Protein AF-A0A2E8KR87-F1 (afdb_monomer_lite)

Structure (mmCIF, N/CA/C/O backbone):
data_AF-A0A2E8KR87-F1
#
_entry.id   AF-A0A2E8KR87-F1
#
loop_
_atom_site.group_PDB
_atom_site.id
_atom_site.type_symbol
_atom_site.label_atom_id
_atom_site.label_alt_id
_atom_site.label_comp_id
_atom_site.label_asym_id
_atom_site.label_entity_id
_atom_site.label_seq_id
_atom_site.pdbx_PDB_ins_code
_atom_site.Cartn_x
_atom_site.Cartn_y
_atom_site.Cartn_z
_atom_site.occupancy
_atom_site.B_iso_or_equiv
_atom_site.auth_seq_id
_atom_site.auth_comp_id
_atom_site.auth_asym_id
_atom_site.auth_atom_id
_atom_site.pdbx_PDB_model_num
ATOM 1 N N . MET A 1 1 ? -54.574 -2.967 48.637 1.00 93.94 1 MET A N 1
ATOM 2 C CA . MET A 1 1 ? -54.540 -2.311 49.962 1.00 93.94 1 MET A CA 1
ATOM 3 C C . MET A 1 1 ? -55.396 -1.056 49.907 1.00 93.94 1 MET A C 1
ATOM 5 O O . MET A 1 1 ? -55.444 -0.436 48.848 1.00 93.94 1 MET A O 1
ATOM 9 N N . TYR A 1 2 ? -56.122 -0.711 50.970 1.00 95.38 2 TYR A N 1
ATOM 10 C CA . TYR A 1 2 ? -56.967 0.492 50.991 1.00 95.38 2 TYR A CA 1
ATOM 11 C C . TYR A 1 2 ? -57.113 1.098 52.390 1.00 95.38 2 TYR A C 1
ATOM 13 O O . TYR A 1 2 ? -56.947 0.396 53.386 1.00 95.38 2 TYR A O 1
ATOM 21 N N . GLY A 1 3 ? -57.474 2.382 52.447 1.00 96.19 3 GLY A N 1
ATOM 22 C CA . GLY A 1 3 ? -57.801 3.117 53.669 1.00 96.19 3 GLY A CA 1
ATOM 23 C C . GLY A 1 3 ? -58.970 4.087 53.469 1.00 96.19 3 GLY A C 1
ATOM 24 O O . GLY A 1 3 ? -59.156 4.618 52.373 1.00 96.19 3 GLY A O 1
ATOM 25 N N . THR A 1 4 ? -59.765 4.292 54.519 1.00 94.62 4 THR A N 1
ATOM 26 C CA . THR A 1 4 ? -60.888 5.247 54.618 1.00 94.62 4 THR A CA 1
ATOM 27 C C . THR A 1 4 ? -61.019 5.751 56.059 1.00 94.62 4 THR A C 1
ATOM 29 O O . THR A 1 4 ? -60.421 5.179 56.966 1.00 94.62 4 THR A O 1
ATOM 32 N N . ASP A 1 5 ? -61.869 6.746 56.309 1.00 92.56 5 ASP A N 1
ATOM 33 C CA . ASP A 1 5 ? -62.190 7.238 57.661 1.00 92.56 5 ASP A CA 1
ATOM 34 C C . ASP A 1 5 ? -62.759 6.169 58.616 1.00 92.56 5 ASP A C 1
ATOM 36 O O . ASP A 1 5 ? -62.594 6.256 59.833 1.00 92.56 5 ASP A O 1
ATOM 40 N N . SER A 1 6 ? -63.424 5.144 58.078 1.00 94.00 6 SER A N 1
ATOM 41 C CA . SER A 1 6 ? -63.985 4.027 58.853 1.00 94.00 6 SER A CA 1
ATOM 42 C C . SER A 1 6 ? -63.055 2.814 58.986 1.00 94.00 6 SER A C 1
ATOM 44 O O . SER A 1 6 ? -63.260 1.984 59.873 1.00 94.00 6 SER A O 1
ATOM 46 N N . ALA A 1 7 ? -62.040 2.724 58.126 1.00 94.81 7 ALA A N 1
ATOM 47 C CA . ALA A 1 7 ? -61.047 1.656 58.083 1.00 94.81 7 ALA A CA 1
ATOM 48 C C . ALA A 1 7 ? -59.709 2.261 57.625 1.00 94.81 7 ALA A C 1
ATOM 50 O O . ALA A 1 7 ? -59.406 2.213 56.428 1.00 94.81 7 ALA A O 1
ATOM 51 N N . PRO A 1 8 ? -58.949 2.902 58.532 1.00 95.62 8 PRO A N 1
ATOM 52 C CA . PRO A 1 8 ? -57.737 3.621 58.162 1.00 95.62 8 PRO A CA 1
ATOM 53 C C . PRO A 1 8 ? -56.624 2.657 57.744 1.00 95.62 8 PRO A C 1
ATOM 55 O O . PRO A 1 8 ? -56.573 1.510 58.200 1.00 95.62 8 PRO A O 1
ATOM 58 N N . TRP A 1 9 ? -55.748 3.123 56.855 1.00 96.38 9 TRP A N 1
ATOM 59 C CA . TRP A 1 9 ? -54.498 2.448 56.502 1.00 96.38 9 TRP A CA 1
ATOM 60 C C . TRP A 1 9 ? -53.332 3.310 56.969 1.00 96.38 9 TRP A C 1
ATOM 62 O O . TRP A 1 9 ? -53.194 4.449 56.524 1.00 96.38 9 TRP A O 1
ATOM 72 N N . GLU A 1 10 ? -52.530 2.771 57.885 1.00 95.38 10 GLU A N 1
ATOM 73 C CA . GLU A 1 10 ? -51.477 3.503 58.586 1.00 95.38 10 GLU A CA 1
ATOM 74 C C . GLU A 1 10 ? -50.168 2.707 58.579 1.00 95.38 10 GLU A C 1
ATOM 76 O O . GLU A 1 10 ? -50.159 1.511 58.870 1.00 95.38 10 GLU A O 1
ATOM 81 N N . MET A 1 11 ? -49.058 3.374 58.279 1.00 94.94 11 MET A N 1
ATOM 82 C CA . MET A 1 11 ? -47.698 2.892 58.515 1.00 94.94 11 MET A CA 1
ATOM 83 C C . MET A 1 11 ? -46.987 3.977 59.316 1.00 94.94 11 MET A C 1
ATOM 85 O O . MET A 1 11 ? -46.684 5.040 58.776 1.00 94.94 11 MET A O 1
ATOM 89 N N . ILE A 1 12 ? -46.779 3.723 60.606 1.00 94.38 12 ILE A N 1
ATOM 90 C CA . ILE A 1 12 ? -46.231 4.708 61.543 1.00 94.38 12 ILE A CA 1
ATOM 91 C C . ILE A 1 12 ? -44.889 4.205 62.050 1.00 94.38 12 ILE A C 1
ATOM 93 O O . ILE A 1 12 ? -44.823 3.081 62.552 1.00 94.38 12 ILE A O 1
ATOM 97 N N . SER A 1 13 ? -43.843 5.023 61.962 1.00 93.06 13 SER A N 1
ATOM 98 C CA . SER A 1 13 ? -42.540 4.696 62.551 1.00 93.06 13 SER A CA 1
ATOM 99 C C . SER A 1 13 ? -42.324 5.422 63.878 1.00 93.06 13 SER A C 1
ATOM 101 O O . SER A 1 13 ? -42.723 6.568 64.058 1.00 93.06 13 SER A O 1
ATOM 103 N N . THR A 1 14 ? -41.655 4.771 64.833 1.00 90.75 14 THR A N 1
ATOM 104 C CA . THR A 1 14 ? -41.166 5.444 66.050 1.00 90.75 14 THR A CA 1
ATOM 105 C C . THR A 1 14 ? -39.853 6.203 65.838 1.00 90.75 14 THR A C 1
ATOM 107 O O . THR A 1 14 ? -39.319 6.750 66.801 1.00 90.75 14 THR A O 1
ATOM 110 N N . ALA A 1 15 ? -39.278 6.150 64.637 1.00 89.00 15 ALA A N 1
ATOM 111 C CA . ALA A 1 15 ? -38.017 6.795 64.300 1.00 89.00 15 ALA A CA 1
ATOM 112 C C . ALA A 1 15 ? -38.173 8.316 64.166 1.00 89.00 15 ALA A C 1
ATOM 114 O O . ALA A 1 15 ? -39.117 8.786 63.537 1.00 89.00 15 ALA A O 1
ATOM 115 N N . ASP A 1 16 ? -37.220 9.089 64.697 1.00 87.31 16 ASP A N 1
ATOM 116 C CA . ASP A 1 16 ? -37.221 10.556 64.556 1.00 87.31 16 ASP A CA 1
ATOM 117 C C . ASP A 1 16 ? -36.969 11.005 63.100 1.00 87.31 16 ASP A C 1
ATOM 119 O O . ASP A 1 16 ? -37.369 12.102 62.709 1.00 87.31 16 ASP A O 1
ATOM 123 N N . ASP A 1 17 ? -36.298 10.165 62.308 1.00 86.31 17 ASP A N 1
ATOM 124 C CA . ASP A 1 17 ? -36.037 10.324 60.873 1.00 86.31 17 ASP A CA 1
ATOM 125 C C . ASP A 1 17 ? -37.058 9.596 59.978 1.00 86.31 17 ASP A C 1
ATOM 127 O O . ASP A 1 17 ? -36.994 9.718 58.757 1.00 86.31 17 ASP A O 1
ATOM 131 N N . GLY A 1 18 ? -38.012 8.881 60.585 1.00 91.25 18 GLY A N 1
ATOM 132 C CA . GLY A 1 18 ? -39.114 8.194 59.915 1.00 91.25 18 GLY A CA 1
ATOM 133 C C . GLY A 1 18 ? -38.685 7.120 58.908 1.00 91.25 18 GLY A C 1
ATOM 134 O O . GLY A 1 18 ? -37.864 6.259 59.242 1.00 91.25 18 GLY A O 1
ATOM 135 N N . PHE A 1 19 ? -39.304 7.091 57.721 1.00 95.69 19 PHE A N 1
ATOM 136 C CA . PHE A 1 19 ? -38.998 6.101 56.676 1.00 95.69 19 PHE A CA 1
ATOM 137 C C . PHE A 1 19 ? -37.890 6.584 55.739 1.00 95.69 19 PHE A C 1
ATOM 139 O O . PHE A 1 19 ? -37.909 7.711 55.242 1.00 95.69 19 PHE A O 1
ATOM 146 N N . TYR A 1 20 ? -36.932 5.709 55.453 1.00 95.31 20 TYR A N 1
ATOM 147 C CA . TYR A 1 20 ? -35.871 6.007 54.502 1.00 95.31 20 TYR A CA 1
ATOM 148 C C . TYR A 1 20 ? -36.399 5.940 53.065 1.00 95.31 20 TYR A C 1
ATOM 150 O O . TYR A 1 20 ? -36.974 4.926 52.675 1.00 95.31 20 TYR A O 1
ATOM 158 N N . ASN A 1 21 ? -36.166 7.000 52.288 1.00 94.62 21 ASN A N 1
ATOM 159 C CA . ASN A 1 21 ? -36.485 7.070 50.862 1.00 94.62 21 ASN A CA 1
ATOM 160 C C . ASN A 1 21 ? -35.284 7.643 50.094 1.00 94.62 21 ASN A C 1
ATOM 162 O O . ASN A 1 21 ? -34.742 8.688 50.475 1.00 94.62 21 ASN A O 1
ATOM 166 N N . ASP A 1 22 ? -34.866 6.968 49.027 1.00 94.44 22 ASP A N 1
ATOM 167 C CA . ASP A 1 22 ? -33.759 7.390 48.168 1.00 94.44 22 ASP A CA 1
ATOM 168 C C . ASP A 1 22 ? -34.248 8.391 47.103 1.00 94.44 22 ASP A C 1
ATOM 170 O O . ASP A 1 22 ? -35.381 8.347 46.626 1.00 94.44 22 ASP A O 1
ATOM 174 N N . ALA A 1 23 ? -33.380 9.315 46.687 1.00 90.25 23 ALA A N 1
ATOM 175 C CA . ALA A 1 23 ? -33.716 10.314 45.671 1.00 90.25 23 ALA A CA 1
ATOM 176 C C . ALA A 1 23 ? -33.948 9.713 44.270 1.00 90.25 23 ALA A C 1
ATOM 178 O O . ALA A 1 23 ? -34.581 10.355 43.429 1.00 90.25 23 ALA A O 1
ATOM 179 N N . LEU A 1 24 ? -33.403 8.523 44.009 1.00 91.88 24 LEU A N 1
ATOM 180 C CA . LEU A 1 24 ? -33.632 7.729 42.798 1.00 91.88 24 LEU A CA 1
ATOM 181 C C . LEU A 1 24 ? -34.642 6.591 43.028 1.00 91.88 24 LEU A C 1
ATOM 183 O O . LEU A 1 24 ? -34.819 5.757 42.137 1.00 91.88 24 LEU A O 1
ATOM 187 N N . GLY A 1 25 ? -35.271 6.564 44.207 1.00 90.25 25 GLY A N 1
ATOM 188 C CA . GLY A 1 25 ? -36.304 5.618 44.605 1.00 90.25 25 GLY A CA 1
ATOM 189 C C . GLY A 1 25 ? -37.633 5.811 43.879 1.00 90.25 25 GLY A C 1
ATOM 190 O O . GLY A 1 25 ? -37.779 6.661 42.991 1.00 90.25 25 GLY A O 1
ATOM 191 N N . ALA A 1 26 ? -38.616 5.002 44.261 1.00 91.62 26 ALA A N 1
ATOM 192 C CA . ALA A 1 26 ? -39.958 5.059 43.694 1.00 91.62 26 ALA A CA 1
ATOM 193 C C . ALA A 1 26 ? -41.020 4.618 44.704 1.00 91.62 26 ALA A C 1
ATOM 195 O O . ALA A 1 26 ? -40.792 3.725 45.504 1.00 91.62 26 ALA A O 1
ATOM 196 N N . ASP A 1 27 ? -42.235 5.159 44.583 1.00 91.62 27 ASP A N 1
ATOM 197 C CA . ASP A 1 27 ? -43.380 4.811 45.442 1.00 91.62 27 ASP A CA 1
ATOM 198 C C . ASP A 1 27 ? -43.703 3.302 45.445 1.00 91.62 27 ASP A C 1
ATOM 200 O O . ASP A 1 27 ? -44.295 2.778 46.398 1.00 91.62 27 ASP A O 1
ATOM 204 N N . PHE A 1 28 ? -43.362 2.611 44.348 1.00 92.38 28 PHE A N 1
ATOM 205 C CA . PHE A 1 28 ? -43.702 1.216 44.106 1.00 92.38 28 PHE A CA 1
ATOM 206 C C . PHE A 1 28 ? -42.491 0.369 43.717 1.00 92.38 28 PHE A C 1
ATOM 208 O O . PHE A 1 28 ? -41.670 0.786 42.903 1.00 92.38 28 PHE A O 1
ATOM 215 N N . GLY A 1 29 ? -42.435 -0.856 44.251 1.00 88.50 29 GLY A N 1
ATOM 216 C CA . GLY A 1 29 ? -41.279 -1.749 44.125 1.00 88.50 29 GLY A CA 1
ATOM 217 C C . GLY A 1 29 ? -40.837 -2.022 42.692 1.00 88.50 29 GLY A C 1
ATOM 218 O O . GLY A 1 29 ? -39.666 -1.842 42.388 1.00 88.50 29 GLY A O 1
ATOM 219 N N . GLY A 1 30 ? -41.752 -2.363 41.780 1.00 88.25 30 GLY A N 1
ATOM 220 C CA . GLY A 1 30 ? -41.380 -2.647 40.385 1.00 88.25 30 GLY A CA 1
ATOM 221 C C . GLY A 1 30 ? -40.827 -1.439 39.623 1.00 88.25 30 GLY A C 1
ATOM 222 O O . GLY A 1 30 ? -40.114 -1.588 38.633 1.00 88.25 30 GLY A O 1
ATOM 223 N N . SER A 1 31 ? -41.085 -0.228 40.119 1.00 89.94 31 SER A N 1
ATOM 224 C CA . SER A 1 31 ? -40.528 1.008 39.567 1.00 89.94 31 SER A CA 1
ATOM 225 C C . SER A 1 31 ? -39.106 1.317 40.072 1.00 89.94 31 SER A C 1
ATOM 227 O O . SER A 1 31 ? -38.448 2.199 39.514 1.00 89.94 31 SER A O 1
ATOM 229 N N . VAL A 1 32 ? -38.602 0.593 41.078 1.00 92.06 32 VAL A N 1
ATOM 230 C CA . VAL A 1 32 ? -37.202 0.668 41.527 1.00 92.06 32 VAL A CA 1
ATOM 231 C C . VAL A 1 32 ? -36.327 -0.117 40.550 1.00 92.06 32 VAL A C 1
ATOM 233 O O . VAL A 1 32 ? -36.618 -1.270 40.246 1.00 92.06 32 VAL A O 1
ATOM 236 N N . ASN A 1 33 ? -35.247 0.493 40.049 1.00 90.50 33 ASN A N 1
ATOM 237 C CA . ASN A 1 33 ? -34.387 -0.111 39.026 1.00 90.50 33 ASN A CA 1
ATOM 238 C C . ASN A 1 33 ? -33.108 -0.733 39.631 1.00 90.50 33 ASN A C 1
ATOM 240 O O . ASN A 1 33 ? -32.186 0.015 39.977 1.00 90.50 33 ASN A O 1
ATOM 244 N N . PRO A 1 34 ? -32.980 -2.077 39.662 1.00 92.00 34 PRO A N 1
ATOM 245 C CA . PRO A 1 34 ? -31.828 -2.759 40.260 1.00 92.00 34 PRO A CA 1
ATOM 246 C C . PRO A 1 34 ? -30.497 -2.488 39.556 1.00 92.00 34 PRO A C 1
ATOM 248 O O . PRO A 1 34 ? -29.439 -2.631 40.162 1.00 92.00 34 PRO A O 1
ATOM 251 N N . MET A 1 35 ? -30.509 -2.056 38.286 1.00 91.56 35 MET A N 1
ATOM 252 C CA . MET A 1 35 ? -29.273 -1.730 37.559 1.00 91.56 35 MET A CA 1
ATOM 253 C C . MET A 1 35 ? -28.485 -0.585 38.210 1.00 91.56 35 MET A C 1
ATOM 255 O O . MET A 1 35 ? -27.306 -0.405 37.904 1.00 91.56 35 MET A O 1
ATOM 259 N N . PHE A 1 36 ? -29.120 0.206 39.081 1.00 89.62 36 PHE A N 1
ATOM 260 C CA . PHE A 1 36 ? -28.452 1.280 39.806 1.00 89.62 36 PHE A CA 1
ATOM 261 C C . PHE A 1 36 ? -27.802 0.840 41.118 1.00 89.62 36 PHE A C 1
ATOM 263 O O . PHE A 1 36 ? -26.952 1.585 41.596 1.00 89.62 36 PHE A O 1
ATOM 270 N N . PHE A 1 37 ? -28.098 -0.345 41.665 1.00 92.25 37 PHE A N 1
ATOM 271 C CA . PHE A 1 37 ? -27.546 -0.788 42.954 1.00 92.25 37 PHE A CA 1
ATOM 272 C C . PHE A 1 37 ? -26.007 -0.773 43.022 1.00 92.25 37 PHE A C 1
ATOM 274 O O . PHE A 1 37 ? -25.476 -0.223 43.985 1.00 92.25 37 PHE A O 1
ATOM 281 N N . PRO A 1 38 ? -25.252 -1.214 41.990 1.00 91.31 38 PRO A N 1
ATOM 282 C CA . PRO A 1 38 ? -23.787 -1.149 42.039 1.00 91.31 38 PRO A CA 1
ATOM 283 C C . PRO A 1 38 ? -23.229 0.284 42.068 1.00 91.31 38 PRO A C 1
ATOM 285 O O . PRO A 1 38 ? -22.130 0.518 42.563 1.00 91.31 38 PRO A O 1
ATOM 288 N N . MET A 1 39 ? -23.966 1.253 41.512 1.00 90.19 39 MET A N 1
ATOM 289 C CA . MET A 1 39 ? -23.555 2.664 41.452 1.00 90.19 39 MET A CA 1
ATOM 290 C C . MET A 1 39 ? -24.091 3.485 42.632 1.00 90.19 39 MET A C 1
ATOM 292 O O . MET A 1 39 ? -23.470 4.473 43.026 1.00 90.19 39 MET A O 1
ATOM 296 N N . VAL A 1 40 ? -25.248 3.099 43.173 1.00 91.00 40 VAL A N 1
ATOM 297 C CA . VAL A 1 40 ? -25.957 3.752 44.278 1.00 91.00 40 VAL A CA 1
ATOM 298 C C . VAL A 1 40 ? -26.468 2.667 45.237 1.00 91.00 40 VAL A C 1
ATOM 300 O O . VAL A 1 40 ? -27.654 2.337 45.217 1.00 91.00 40 VAL A O 1
ATOM 303 N N . PRO A 1 41 ? -25.596 2.110 46.100 1.00 92.00 41 PRO A N 1
ATOM 304 C CA . PRO A 1 41 ? -25.980 1.026 47.009 1.00 92.00 41 PRO A CA 1
ATOM 305 C C . PRO A 1 41 ? -27.081 1.419 48.001 1.00 92.00 41 PRO A C 1
ATOM 307 O O . PRO A 1 41 ? -27.809 0.572 48.501 1.00 92.00 41 PRO A O 1
ATOM 310 N N . SER A 1 42 ? -27.237 2.718 48.278 1.00 91.75 42 SER A N 1
ATOM 311 C CA . SER A 1 42 ? -28.285 3.217 49.171 1.00 91.75 42 SER A CA 1
ATOM 312 C C . SER A 1 42 ? -29.705 2.974 48.646 1.00 91.75 42 SER A C 1
ATOM 314 O O . SER A 1 42 ? -30.629 2.852 49.447 1.00 91.75 42 SER A O 1
ATOM 316 N N . LEU A 1 43 ? -29.868 2.824 47.326 1.00 93.38 43 LEU A N 1
ATOM 317 C CA . LEU A 1 43 ? -31.156 2.572 46.681 1.00 93.38 43 LEU A CA 1
ATOM 318 C C . LEU A 1 43 ? -31.760 1.217 47.080 1.00 93.38 43 LEU A C 1
ATOM 320 O O . LEU A 1 43 ? -32.980 1.074 47.080 1.00 93.38 43 LEU A O 1
ATOM 324 N N . GLU A 1 44 ? -30.937 0.236 47.467 1.00 92.94 44 GLU A N 1
ATOM 325 C CA . GLU A 1 44 ? -31.421 -1.065 47.956 1.00 92.94 44 GLU A CA 1
ATOM 326 C C . GLU A 1 44 ? -32.291 -0.929 49.213 1.00 92.94 44 GLU A C 1
ATOM 328 O O . GLU A 1 44 ? -33.147 -1.774 49.475 1.00 92.94 44 GLU A O 1
ATOM 333 N N . PHE A 1 45 ? -32.107 0.153 49.973 1.00 93.69 45 PHE A N 1
ATOM 334 C CA . PHE A 1 45 ? -32.817 0.405 51.220 1.00 93.69 45 PHE A CA 1
ATOM 335 C C . PHE A 1 45 ? -34.058 1.287 51.055 1.00 93.69 45 PHE A C 1
ATOM 337 O O . PHE A 1 45 ? -34.715 1.562 52.057 1.00 93.69 45 PHE A O 1
ATOM 344 N N . ASP A 1 46 ? -34.400 1.724 49.841 1.00 95.25 46 ASP A N 1
ATOM 345 C CA . ASP A 1 46 ? -35.576 2.562 49.579 1.00 95.25 46 ASP A CA 1
ATOM 346 C C . ASP A 1 46 ? -36.871 1.929 50.125 1.00 95.25 46 ASP A C 1
ATOM 348 O O . ASP A 1 46 ? -37.036 0.703 50.095 1.00 95.25 46 ASP A O 1
ATOM 352 N N . SER A 1 47 ? -37.782 2.752 50.655 1.00 95.56 47 SER A N 1
ATOM 353 C CA . SER A 1 47 ? -39.069 2.283 51.181 1.00 95.56 47 SER A CA 1
ATOM 354 C C . SER A 1 47 ? -40.162 2.446 50.133 1.00 95.56 47 SER A C 1
ATOM 356 O O . SER A 1 47 ? -40.352 3.525 49.591 1.00 95.56 47 SER A O 1
ATOM 358 N N . TRP A 1 48 ? -40.932 1.392 49.879 1.00 94.81 48 TRP A N 1
ATOM 359 C CA . TRP A 1 48 ? -41.914 1.373 48.795 1.00 94.81 48 TRP A CA 1
ATOM 360 C C . TRP A 1 48 ? -43.033 0.368 49.048 1.00 94.81 48 TRP A C 1
ATOM 362 O O . TRP A 1 48 ? -42.887 -0.607 49.791 1.00 94.81 48 TRP A O 1
ATOM 372 N N . PHE A 1 49 ? -44.169 0.580 48.386 1.00 93.94 49 PHE A N 1
ATOM 373 C CA . PHE A 1 49 ? -45.313 -0.330 48.430 1.00 93.94 49 PHE A CA 1
ATOM 374 C C . PHE A 1 49 ? -45.326 -1.278 47.231 1.00 93.94 49 PHE A C 1
ATOM 376 O O . PHE A 1 49 ? -44.819 -0.980 46.156 1.00 93.94 49 PHE A O 1
ATOM 383 N N . THR A 1 50 ? -45.952 -2.440 47.376 1.00 93.44 50 THR A N 1
ATOM 384 C CA . THR A 1 50 ? -46.171 -3.348 46.245 1.00 93.44 50 THR A CA 1
ATOM 385 C C . THR A 1 50 ? -47.367 -4.260 46.488 1.00 93.44 50 THR A C 1
ATOM 387 O O . THR A 1 50 ? -47.947 -4.294 47.573 1.00 93.44 50 THR A O 1
ATOM 390 N N . ILE A 1 51 ? -47.739 -5.028 45.469 1.00 92.19 51 ILE A N 1
ATOM 391 C CA . ILE A 1 51 ? -48.570 -6.220 45.616 1.00 92.19 51 ILE A CA 1
ATOM 392 C C . ILE A 1 51 ? -47.873 -7.339 44.832 1.00 92.19 51 ILE A C 1
ATOM 394 O O . ILE A 1 51 ? -48.246 -7.651 43.708 1.00 92.19 51 ILE A O 1
ATOM 398 N N . GLY A 1 52 ? -46.835 -7.912 45.444 1.00 89.38 52 GLY A N 1
ATOM 399 C CA . GLY A 1 52 ? -46.084 -9.057 44.924 1.00 89.38 52 GLY A CA 1
ATOM 400 C C . GLY A 1 52 ? -45.005 -8.771 43.873 1.00 89.38 52 GLY A C 1
ATOM 401 O O . GLY A 1 52 ? -44.448 -9.735 43.364 1.00 89.38 52 GLY A O 1
ATOM 402 N N . ALA A 1 53 ? -44.699 -7.505 43.571 1.00 89.06 53 ALA A N 1
ATOM 403 C CA . ALA A 1 53 ? -43.575 -7.109 42.710 1.00 89.06 53 ALA A CA 1
ATOM 404 C C . ALA A 1 53 ? -42.306 -6.826 43.526 1.00 89.06 53 ALA A C 1
ATOM 406 O O . ALA A 1 53 ? -42.396 -6.128 44.543 1.00 89.06 53 ALA A O 1
ATOM 407 N N . GLU A 1 54 ? -41.154 -7.293 43.050 1.00 89.75 54 GLU A N 1
ATOM 408 C CA . GLU A 1 54 ? -39.818 -6.918 43.532 1.00 89.75 54 GLU A CA 1
ATOM 409 C C . GLU A 1 54 ? -39.192 -5.828 42.630 1.00 89.75 54 GLU A C 1
ATOM 411 O O . GLU A 1 54 ? -39.703 -5.567 41.534 1.00 89.75 54 GLU A O 1
ATOM 416 N N . PRO A 1 55 ? -38.105 -5.158 43.064 1.00 91.06 55 PRO A N 1
ATOM 417 C CA . PRO A 1 55 ? -37.369 -4.218 42.222 1.00 91.06 55 PRO A CA 1
ATOM 418 C C . PRO A 1 55 ? -37.020 -4.787 40.843 1.00 91.06 55 PRO A C 1
ATOM 420 O O . PRO A 1 55 ? -36.387 -5.834 40.729 1.00 91.06 55 PRO A O 1
ATOM 423 N N . GLY A 1 56 ? -37.411 -4.067 39.790 1.00 84.69 56 GLY A N 1
ATOM 424 C CA . GLY A 1 56 ? -37.196 -4.446 38.391 1.00 84.69 56 GLY A CA 1
ATOM 425 C C . GLY A 1 56 ? -38.313 -5.277 37.752 1.00 84.69 56 GLY A C 1
ATOM 426 O O . GLY A 1 56 ? -38.278 -5.476 36.534 1.00 84.69 56 GLY A O 1
ATOM 427 N N . ASP A 1 57 ? -39.307 -5.726 38.521 1.00 87.75 57 ASP A N 1
ATOM 428 C CA . ASP A 1 57 ? -40.483 -6.386 37.960 1.00 87.75 57 ASP A CA 1
ATOM 429 C C . ASP A 1 57 ? -41.480 -5.382 37.345 1.00 87.75 57 ASP A C 1
ATOM 431 O O . ASP A 1 57 ? -41.602 -4.241 37.781 1.00 87.75 57 ASP A O 1
ATOM 435 N N . ASP A 1 58 ? -42.287 -5.824 36.377 1.00 77.50 58 ASP A N 1
ATOM 436 C CA . ASP A 1 58 ? -43.424 -5.040 35.869 1.00 77.50 58 ASP A CA 1
ATOM 437 C C . ASP A 1 58 ? -44.581 -5.055 36.885 1.00 77.50 58 ASP A C 1
ATOM 439 O O . ASP A 1 58 ? -45.331 -6.031 36.957 1.00 77.50 58 ASP A O 1
ATOM 443 N N . ASP A 1 59 ? -44.706 -4.002 37.702 1.00 72.44 59 ASP A N 1
ATOM 444 C CA . ASP A 1 59 ? -45.606 -3.992 38.867 1.00 72.44 59 ASP A CA 1
ATOM 445 C C . ASP A 1 59 ? -47.114 -4.004 38.523 1.00 72.44 59 ASP A C 1
ATOM 447 O O . ASP A 1 59 ? -47.951 -4.433 39.328 1.00 72.44 59 ASP A O 1
ATOM 451 N N . GLY A 1 60 ? -47.501 -3.531 37.329 1.00 78.31 60 GLY A N 1
ATOM 452 C CA . GLY A 1 60 ? -48.900 -3.366 36.899 1.00 78.31 60 GLY A CA 1
ATOM 453 C C . GLY A 1 60 ? -49.811 -2.696 37.942 1.00 78.31 60 GLY A C 1
ATOM 454 O O . GLY A 1 60 ? -51.040 -2.883 37.924 1.00 78.31 60 GLY A O 1
ATOM 455 N N . ILE A 1 61 ? -49.217 -1.958 38.881 1.00 88.75 61 ILE A N 1
ATOM 456 C CA . ILE A 1 61 ? -49.871 -1.503 40.097 1.00 88.75 61 ILE A CA 1
ATOM 457 C C . ILE A 1 61 ? -50.607 -0.203 39.805 1.00 88.75 61 ILE A C 1
ATOM 459 O O . ILE A 1 61 ? -50.149 0.666 39.068 1.00 88.75 61 ILE A O 1
ATOM 463 N N . ASN A 1 62 ? -51.812 -0.077 40.344 1.00 89.62 62 ASN A N 1
ATOM 464 C CA . ASN A 1 62 ? -52.636 1.107 40.165 1.00 89.62 62 ASN A CA 1
ATOM 465 C C . ASN A 1 62 ? -52.887 1.744 41.520 1.00 89.62 62 ASN A C 1
ATOM 467 O O . ASN A 1 62 ? -53.107 1.052 42.515 1.00 89.62 62 ASN A O 1
ATOM 471 N N . SER A 1 63 ? -52.912 3.069 41.549 1.00 91.56 63 SER A N 1
ATOM 472 C CA . SER A 1 63 ? -53.228 3.830 42.746 1.00 91.56 63 SER A CA 1
ATOM 473 C C . SER A 1 63 ? -54.362 4.814 42.488 1.00 91.56 63 SER A C 1
ATOM 475 O O . SER A 1 63 ? -54.532 5.353 41.393 1.00 91.56 63 SER A O 1
ATOM 477 N N . ALA A 1 64 ? -55.190 5.014 43.506 1.00 92.62 64 ALA A N 1
ATOM 478 C CA . ALA A 1 64 ? -56.277 5.977 43.492 1.00 92.62 64 ALA A CA 1
ATOM 479 C C . ALA A 1 64 ? -56.421 6.564 44.893 1.00 92.62 64 ALA A C 1
ATOM 481 O O . ALA A 1 64 ? -56.790 5.848 45.823 1.00 92.62 64 ALA A O 1
ATOM 482 N N . PHE A 1 65 ? -56.138 7.856 45.028 1.00 91.94 65 PHE A N 1
ATOM 483 C CA . PHE A 1 65 ? -56.184 8.588 46.291 1.00 91.94 65 PHE A CA 1
ATOM 484 C C . PHE A 1 65 ? -57.102 9.806 46.175 1.00 91.94 65 PHE A C 1
ATOM 486 O O . PHE A 1 65 ? -57.213 10.416 45.107 1.00 91.94 65 PHE A O 1
ATOM 493 N N . ASP A 1 66 ? -57.760 10.162 47.277 1.00 90.06 66 ASP A N 1
ATOM 494 C CA . ASP A 1 66 ? -58.411 11.460 47.440 1.00 90.06 66 ASP A CA 1
ATOM 495 C C . ASP A 1 66 ? -57.416 12.592 47.138 1.00 90.06 66 ASP A C 1
ATOM 497 O O . ASP A 1 66 ? -56.288 12.589 47.622 1.00 90.06 66 ASP A O 1
ATOM 501 N N . ALA A 1 67 ? -57.840 13.593 46.368 1.00 83.38 67 ALA A N 1
ATOM 502 C CA . ALA A 1 67 ? -57.000 14.736 46.015 1.00 83.38 67 ALA A CA 1
ATOM 503 C C . ALA A 1 67 ? -56.596 15.587 47.234 1.00 83.38 67 ALA A C 1
ATOM 505 O O . ALA A 1 67 ? -55.690 16.413 47.131 1.00 83.38 67 ALA A O 1
ATOM 506 N N . ALA A 1 68 ? -57.291 15.426 48.362 1.00 82.06 68 ALA A N 1
ATOM 507 C CA . ALA A 1 68 ? -56.946 16.064 49.626 1.00 82.06 68 ALA A CA 1
ATOM 508 C C . ALA A 1 68 ? -55.897 15.293 50.455 1.00 82.06 68 ALA A C 1
ATOM 510 O O . ALA A 1 68 ? -55.433 15.839 51.454 1.00 82.06 68 ALA A O 1
ATOM 511 N N . LEU A 1 69 ? -55.533 14.060 50.076 1.00 88.25 69 LEU A N 1
ATOM 512 C CA . LEU A 1 69 ? -54.526 13.258 50.777 1.00 88.25 69 LEU A CA 1
ATOM 513 C C . LEU A 1 69 ? -53.108 13.589 50.300 1.00 88.25 69 LEU A C 1
ATOM 515 O O . LEU A 1 69 ? -52.849 13.696 49.102 1.00 88.25 69 LEU A O 1
ATOM 519 N N . THR A 1 70 ? -52.179 13.676 51.250 1.00 89.12 70 THR A N 1
ATOM 520 C CA . THR A 1 70 ? -50.736 13.840 51.009 1.00 89.12 70 THR A CA 1
ATOM 521 C C . THR A 1 70 ? -49.925 12.598 51.375 1.00 89.12 70 THR A C 1
ATOM 523 O O . THR A 1 70 ? -48.711 12.627 51.253 1.00 89.12 70 THR A O 1
ATOM 526 N N . SER A 1 71 ? -50.575 11.484 51.729 1.00 90.88 71 SER A N 1
ATOM 527 C CA . SER A 1 71 ? -49.969 10.284 52.330 1.00 90.88 71 SER A CA 1
ATOM 528 C C . SER A 1 71 ? -48.704 9.782 51.632 1.00 90.88 71 SER A C 1
ATOM 530 O O . SER A 1 71 ? -47.728 9.472 52.302 1.00 90.88 71 SER A O 1
ATOM 532 N N . MET A 1 72 ? -48.701 9.713 50.296 1.00 91.12 72 MET A N 1
ATOM 533 C CA . MET A 1 72 ? -47.529 9.253 49.542 1.00 91.12 72 MET A CA 1
ATOM 534 C C . MET A 1 72 ? -46.407 10.298 49.520 1.00 91.12 72 MET A C 1
ATOM 536 O O . MET A 1 72 ? -45.240 9.963 49.658 1.00 91.12 72 MET A O 1
ATOM 540 N N . ALA A 1 73 ? -46.756 11.582 49.404 1.00 91.31 73 ALA A N 1
ATOM 541 C CA . ALA A 1 73 ? -45.774 12.661 49.457 1.00 91.31 73 ALA A CA 1
ATOM 542 C C . ALA A 1 73 ? -45.146 12.783 50.854 1.00 91.31 73 ALA A C 1
ATOM 544 O O . ALA A 1 73 ? -43.940 12.993 50.963 1.00 91.31 73 ALA A O 1
ATOM 545 N N . ASP A 1 74 ? -45.956 12.622 51.903 1.00 93.19 74 ASP A N 1
ATOM 546 C CA . ASP A 1 74 ? -45.493 12.607 53.287 1.00 93.19 74 ASP A CA 1
ATOM 547 C C . ASP A 1 74 ? -44.554 11.412 53.502 1.00 93.19 74 ASP A C 1
ATOM 549 O O . ASP A 1 74 ? -43.418 11.621 53.926 1.00 93.19 74 ASP A O 1
ATOM 553 N N . PHE A 1 75 ? -44.958 10.204 53.089 1.00 94.38 75 PHE A N 1
ATOM 554 C CA . PHE A 1 75 ? -44.138 8.989 53.153 1.00 94.38 75 PHE A CA 1
ATOM 555 C C . PHE A 1 75 ? -42.795 9.126 52.429 1.00 94.38 75 PHE A C 1
ATOM 557 O O . PHE A 1 75 ? -41.757 8.901 53.045 1.00 94.38 75 PHE A O 1
ATOM 564 N N . ASN A 1 76 ? -42.792 9.606 51.182 1.00 92.25 76 ASN A N 1
ATOM 565 C CA . ASN A 1 76 ? -41.571 9.811 50.393 1.00 92.25 76 ASN A CA 1
ATOM 566 C C . ASN A 1 76 ? -40.659 10.917 50.947 1.00 92.25 76 ASN A C 1
ATOM 568 O O . ASN A 1 76 ? -39.494 11.022 50.571 1.00 92.25 76 ASN A O 1
ATOM 572 N N . SER A 1 77 ? -41.183 11.775 51.828 1.00 92.44 77 SER A N 1
ATOM 573 C CA . SER A 1 77 ? -40.399 12.772 52.565 1.00 92.44 77 SER A CA 1
ATOM 574 C C . SER A 1 77 ? -39.908 12.273 53.930 1.00 92.44 77 SER A C 1
ATOM 576 O O . SER A 1 77 ? -39.336 13.050 54.696 1.00 92.44 77 SER A O 1
ATOM 578 N N . GLY A 1 78 ? -40.128 10.987 54.222 1.00 91.00 78 GLY A N 1
ATOM 579 C CA . GLY A 1 78 ? -39.785 10.317 55.473 1.00 91.00 78 GLY A CA 1
ATOM 580 C C . GLY A 1 78 ? -40.850 10.415 56.563 1.00 91.00 78 GLY A C 1
ATOM 581 O O . GLY A 1 78 ? -40.588 10.041 57.696 1.00 91.00 78 GLY A O 1
ATOM 582 N N . GLY A 1 79 ? -42.049 10.911 56.263 1.00 93.81 79 GLY A N 1
ATOM 583 C CA . GLY A 1 79 ? -43.174 10.953 57.198 1.00 93.81 79 GLY A CA 1
ATOM 584 C C . GLY A 1 79 ? -43.947 9.635 57.294 1.00 93.81 79 GLY A C 1
ATOM 585 O O . GLY A 1 79 ? -43.693 8.680 56.564 1.00 93.81 79 GLY A O 1
ATOM 586 N N . ASP A 1 80 ? -44.937 9.593 58.185 1.00 94.81 80 ASP A N 1
ATOM 587 C CA . ASP A 1 80 ? -45.853 8.455 58.295 1.00 94.81 80 ASP A CA 1
ATOM 588 C C . ASP A 1 80 ? -46.786 8.368 57.076 1.00 94.81 80 ASP A C 1
ATOM 590 O O . ASP A 1 80 ? -47.244 9.381 56.540 1.00 94.81 80 ASP A O 1
ATOM 594 N N . PHE A 1 81 ? -47.143 7.148 56.675 1.00 95.50 81 PHE A N 1
ATOM 595 C CA . PHE A 1 81 ? -48.151 6.929 55.641 1.00 95.50 81 PHE A CA 1
ATOM 596 C C . PHE A 1 81 ? -49.525 6.754 56.295 1.00 95.50 81 PHE A C 1
ATOM 598 O O . PHE A 1 81 ? -49.753 5.755 56.974 1.00 95.50 81 PHE A O 1
ATOM 605 N N . ILE A 1 82 ? -50.449 7.699 56.096 1.00 95.12 82 ILE A N 1
ATOM 606 C CA . ILE A 1 82 ? -51.780 7.682 56.732 1.00 95.12 82 ILE A CA 1
ATOM 607 C C . ILE A 1 82 ? -52.875 7.952 55.701 1.00 95.12 82 ILE A C 1
ATOM 609 O O . ILE A 1 82 ? -52.855 8.976 55.020 1.00 95.12 82 ILE A O 1
ATOM 613 N N . VAL A 1 83 ? -53.859 7.058 55.607 1.00 96.19 83 VAL A N 1
ATOM 614 C CA . VAL A 1 83 ? -55.046 7.192 54.749 1.00 96.19 83 VAL A CA 1
ATOM 615 C C . VAL A 1 83 ? -56.307 7.006 55.596 1.00 96.19 83 VAL A C 1
ATOM 617 O O . VAL A 1 83 ? -56.717 5.875 55.865 1.00 96.19 83 VAL A O 1
ATOM 620 N N . ASP A 1 84 ? -56.938 8.117 55.980 1.00 93.56 84 ASP A N 1
ATOM 621 C CA . ASP A 1 84 ? -58.063 8.166 56.930 1.00 93.56 84 ASP A CA 1
ATOM 622 C C . ASP A 1 84 ? -59.203 9.119 56.499 1.00 93.56 84 ASP A C 1
ATOM 624 O O . ASP A 1 84 ? -60.036 9.524 57.311 1.00 93.56 84 ASP A O 1
ATOM 628 N N . THR A 1 85 ? -59.275 9.496 55.216 1.00 93.38 85 THR A N 1
ATOM 629 C CA . THR A 1 85 ? -60.331 10.396 54.721 1.00 93.38 85 THR A CA 1
ATOM 630 C C . THR A 1 85 ? -61.588 9.648 54.281 1.00 93.38 85 THR A C 1
ATOM 632 O O . THR A 1 85 ? -61.570 8.454 53.983 1.00 93.38 85 THR A O 1
ATOM 635 N N . PHE A 1 86 ? -62.707 10.375 54.186 1.00 90.44 86 PHE A N 1
ATOM 636 C CA . PHE A 1 86 ? -63.990 9.827 53.729 1.00 90.44 86 PHE A CA 1
ATOM 637 C C . PHE A 1 86 ? -63.933 9.243 52.305 1.00 90.44 86 PHE A C 1
ATOM 639 O O . PHE A 1 86 ? -64.571 8.231 52.028 1.00 90.44 86 PHE A O 1
ATOM 646 N N . VAL A 1 87 ? -63.196 9.885 51.386 1.00 91.56 87 VAL A N 1
ATOM 647 C CA . VAL A 1 87 ? -62.976 9.349 50.028 1.00 91.56 87 VAL A CA 1
ATOM 648 C C . VAL A 1 87 ? -61.916 8.247 50.057 1.00 91.56 87 VAL A C 1
ATOM 650 O O . VAL A 1 87 ? -62.057 7.252 49.347 1.00 91.56 87 VAL A O 1
ATOM 653 N N . GLY A 1 88 ? -60.902 8.400 50.911 1.00 94.00 88 GLY A N 1
ATOM 654 C CA . GLY A 1 88 ? -59.886 7.394 51.161 1.00 94.00 88 GLY A CA 1
ATOM 655 C C . GLY A 1 88 ? -58.859 7.264 50.040 1.00 94.00 88 GLY A C 1
ATOM 656 O O . GLY A 1 88 ? -58.671 8.150 49.204 1.00 94.00 88 GLY A O 1
ATOM 657 N N . GLY A 1 89 ? -58.176 6.127 50.039 1.00 94.75 89 GLY A N 1
ATOM 658 C CA . GLY A 1 89 ? -57.124 5.818 49.085 1.00 94.75 89 GLY A CA 1
ATOM 659 C C . GLY A 1 89 ? -56.896 4.323 48.953 1.00 94.75 89 GLY A C 1
ATOM 660 O O . GLY A 1 89 ? -57.173 3.553 49.873 1.00 94.75 89 GLY A O 1
ATOM 661 N N . SER A 1 90 ? -56.412 3.891 47.795 1.00 94.69 90 SER A N 1
ATOM 662 C CA . SER A 1 90 ? -56.127 2.486 47.535 1.00 94.69 90 SER A CA 1
ATOM 663 C C . SER A 1 90 ? -54.992 2.301 46.545 1.00 94.69 90 SER A C 1
ATOM 665 O O . SER A 1 90 ? -54.807 3.097 45.625 1.00 94.69 90 SER A O 1
ATOM 667 N N . VAL A 1 91 ? -54.284 1.194 46.731 1.00 93.94 91 VAL A N 1
ATOM 668 C CA . VAL A 1 91 ? -53.331 0.634 45.780 1.00 93.94 91 VAL A CA 1
ATOM 669 C C . VAL A 1 91 ? -53.820 -0.767 45.429 1.00 93.94 91 VAL A C 1
ATOM 671 O O . VAL A 1 91 ? -54.145 -1.558 46.323 1.00 93.94 91 VAL A O 1
ATOM 674 N N . PHE A 1 92 ? -53.940 -1.076 44.143 1.00 92.44 92 PHE A N 1
ATOM 675 C CA . PHE A 1 92 ? -54.550 -2.312 43.671 1.00 92.44 92 PHE A CA 1
ATOM 676 C C . PHE A 1 92 ? -53.935 -2.804 42.363 1.00 92.44 92 PHE A C 1
ATOM 678 O O . PHE A 1 92 ? -53.513 -2.030 41.511 1.00 92.44 92 PHE A O 1
ATOM 685 N N . ILE A 1 93 ? -53.970 -4.120 42.187 1.00 90.75 93 ILE A N 1
ATOM 686 C CA . ILE A 1 93 ? -53.760 -4.781 40.902 1.00 90.75 93 ILE A CA 1
ATOM 687 C C . ILE A 1 93 ? -55.125 -5.265 40.416 1.00 90.75 93 ILE A C 1
ATOM 689 O O . ILE A 1 93 ? -55.950 -5.732 41.208 1.00 90.75 93 ILE A O 1
ATOM 693 N N . VAL A 1 94 ? -55.387 -5.138 39.115 1.00 86.12 94 VAL A N 1
ATOM 694 C CA . VAL A 1 94 ? -56.612 -5.670 38.509 1.00 86.12 94 VAL A CA 1
ATOM 695 C C . VAL A 1 94 ? -56.498 -7.200 38.443 1.00 86.12 94 VAL A C 1
ATOM 697 O O . VAL A 1 94 ? -55.600 -7.700 37.766 1.00 86.12 94 VAL A O 1
ATOM 700 N N . PRO A 1 95 ? -57.387 -7.973 39.100 1.00 81.31 95 PRO A N 1
ATOM 701 C CA . PRO A 1 95 ? -57.295 -9.431 39.084 1.00 81.31 95 PRO A CA 1
ATOM 702 C C . PRO A 1 95 ? -57.317 -9.988 37.655 1.00 81.31 95 PRO A C 1
ATOM 704 O O . PRO A 1 95 ? -58.253 -9.718 36.899 1.00 81.31 95 PRO A O 1
ATOM 707 N N . GLY A 1 96 ? -56.291 -10.765 37.299 1.00 76.06 96 GLY A N 1
ATOM 708 C CA . GLY A 1 96 ? -56.111 -11.334 35.959 1.00 76.06 96 GLY A CA 1
ATOM 709 C C . GLY A 1 96 ? -55.438 -10.409 34.938 1.00 76.06 96 GLY A C 1
ATOM 710 O O . GLY A 1 96 ? -55.330 -10.800 33.779 1.00 76.06 96 GLY A O 1
ATOM 711 N N . ALA A 1 97 ? -55.002 -9.205 35.332 1.00 78.44 97 ALA A N 1
ATOM 712 C CA . ALA A 1 97 ? -54.170 -8.346 34.485 1.00 78.44 97 ALA A CA 1
ATOM 713 C C . ALA A 1 97 ? -52.687 -8.758 34.505 1.00 78.44 97 ALA A C 1
ATOM 715 O O . ALA A 1 97 ? -52.038 -8.681 33.467 1.00 78.44 97 ALA A O 1
ATOM 716 N N . ASN A 1 98 ? -52.181 -9.231 35.650 1.00 78.81 98 ASN A N 1
ATOM 717 C CA . ASN A 1 98 ? -50.872 -9.872 35.802 1.00 78.81 98 ASN A CA 1
ATOM 718 C C . ASN A 1 98 ? -50.908 -10.911 36.946 1.00 78.81 98 ASN A C 1
ATOM 720 O O . ASN A 1 98 ? -51.917 -11.031 37.652 1.00 78.81 98 ASN A O 1
ATOM 724 N N . ASP A 1 99 ? -49.814 -11.661 37.106 1.00 82.62 99 ASP A N 1
ATOM 725 C CA . ASP A 1 99 ? -49.695 -12.746 38.092 1.00 82.62 99 ASP A CA 1
ATOM 726 C C . ASP A 1 99 ? -49.089 -12.301 39.440 1.00 82.62 99 ASP A C 1
ATOM 728 O O . ASP A 1 99 ? -49.016 -13.102 40.367 1.00 82.62 99 ASP A O 1
ATOM 732 N N . GLN A 1 100 ? -48.686 -11.037 39.607 1.00 82.31 100 GLN A N 1
ATOM 733 C CA . GLN A 1 100 ? -47.949 -10.595 40.802 1.00 82.31 100 GLN A CA 1
ATOM 734 C C . GLN A 1 100 ? -48.778 -10.601 42.087 1.00 82.31 100 GLN A C 1
ATOM 736 O O . GLN A 1 100 ? -48.286 -10.931 43.161 1.00 82.31 100 GLN A O 1
ATOM 741 N N . GLY A 1 101 ? -50.080 -10.331 41.986 1.00 80.56 101 GLY A N 1
ATOM 742 C CA . GLY A 1 101 ? -50.989 -10.441 43.129 1.00 80.56 101 GLY A CA 1
ATOM 743 C C . GLY A 1 101 ? -51.293 -11.881 43.567 1.00 80.56 101 GLY A C 1
ATOM 744 O O . GLY A 1 101 ? -52.081 -12.069 44.499 1.00 80.56 101 GLY A O 1
ATOM 745 N N . VAL A 1 102 ? -50.729 -12.897 42.898 1.00 86.62 102 VAL A N 1
ATOM 746 C CA . VAL A 1 102 ? -50.928 -14.311 43.236 1.00 86.62 102 VAL A CA 1
ATOM 747 C C . VAL A 1 102 ? -49.974 -14.709 44.370 1.00 86.62 102 VAL A C 1
ATOM 749 O O . VAL A 1 102 ? -48.762 -14.559 44.244 1.00 86.62 102 VAL A O 1
ATOM 752 N N . PRO A 1 103 ? -50.482 -15.261 45.486 1.00 84.88 103 PRO A N 1
ATOM 753 C CA . PRO A 1 103 ? -49.644 -15.589 46.631 1.00 84.88 103 PRO A CA 1
ATOM 754 C C . PRO A 1 103 ? -48.654 -16.722 46.338 1.00 84.88 103 PRO A C 1
ATOM 756 O O . PRO A 1 103 ? -49.051 -17.832 45.974 1.00 84.88 103 PRO A O 1
ATOM 759 N N . VAL A 1 104 ? -47.376 -16.490 46.640 1.00 83.38 104 VAL A N 1
ATOM 760 C CA . VAL A 1 104 ? -46.328 -17.518 46.666 1.00 83.38 104 VAL A CA 1
ATOM 761 C C . VAL A 1 104 ? -46.268 -18.093 48.080 1.00 83.38 104 VAL A C 1
ATOM 763 O O . VAL A 1 104 ? -46.080 -17.373 49.058 1.00 83.38 104 VAL 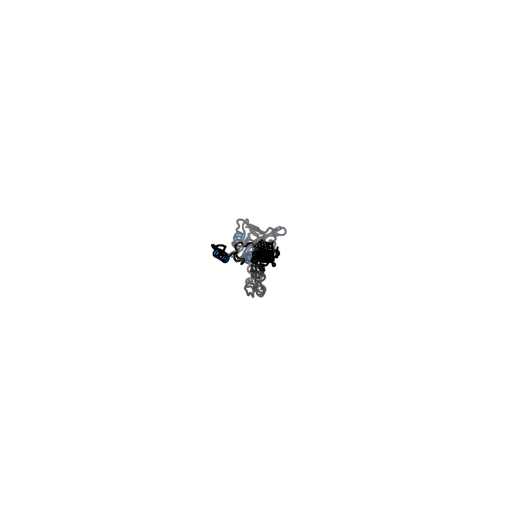A O 1
ATOM 766 N N . ASN A 1 105 ? -46.491 -19.403 48.222 1.00 85.44 105 ASN A N 1
ATOM 767 C CA . ASN A 1 105 ? -46.566 -20.081 49.528 1.00 85.44 105 ASN A CA 1
ATOM 768 C C . ASN A 1 105 ? -47.582 -19.452 50.506 1.00 85.44 105 ASN A C 1
ATOM 770 O O . ASN A 1 105 ? -47.372 -19.434 51.719 1.00 85.44 105 ASN A O 1
ATOM 774 N N . GLY A 1 106 ? -48.695 -18.930 49.978 1.00 83.38 106 GLY A N 1
ATOM 775 C CA . GLY A 1 106 ? -49.740 -18.289 50.783 1.00 83.38 106 GLY A CA 1
ATOM 776 C C . GLY A 1 106 ? -49.384 -16.887 51.287 1.00 83.38 106 GLY A C 1
ATOM 777 O O . GLY A 1 106 ? -50.087 -16.373 52.154 1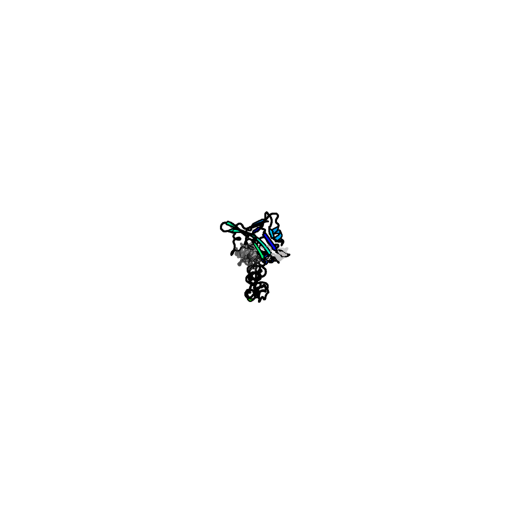.00 83.38 106 GLY A O 1
ATOM 778 N N . LYS A 1 107 ? -48.314 -16.271 50.768 1.00 86.88 107 LYS A N 1
ATOM 779 C CA . LYS A 1 107 ? -47.864 -14.922 51.125 1.00 86.88 107 LYS A CA 1
ATOM 780 C C . LYS A 1 107 ? -47.797 -14.032 49.884 1.00 86.88 107 LYS A C 1
ATOM 782 O O . LYS A 1 107 ? -47.534 -14.518 48.790 1.00 86.88 107 LYS A O 1
ATOM 787 N N . VAL A 1 108 ? -48.027 -12.737 50.074 1.00 89.12 108 VAL A N 1
ATOM 788 C CA . VAL A 1 108 ? -47.862 -11.692 49.053 1.00 89.12 108 VAL A CA 1
ATOM 789 C C . VAL A 1 108 ? -46.993 -10.605 49.669 1.00 89.12 108 VAL A C 1
ATOM 791 O O . VAL A 1 108 ? -47.248 -10.201 50.807 1.00 89.12 108 VAL A O 1
ATOM 794 N N . LEU A 1 109 ? -45.970 -10.158 48.944 1.00 90.62 109 LEU A N 1
ATOM 795 C CA . LEU A 1 109 ? -45.162 -9.012 49.350 1.00 90.62 109 LEU A CA 1
ATOM 796 C C . LEU A 1 109 ? -46.026 -7.747 49.269 1.00 90.62 109 LEU A C 1
ATOM 798 O O . LEU A 1 109 ? -46.712 -7.544 48.271 1.00 90.62 109 LEU A O 1
ATOM 802 N N . LEU A 1 110 ? -46.033 -6.926 50.321 1.00 91.56 110 LEU A N 1
ATOM 803 C CA . LEU A 1 110 ? -46.830 -5.689 50.373 1.00 91.56 110 LEU A CA 1
ATOM 804 C C . LEU A 1 110 ? -45.978 -4.415 50.316 1.00 91.56 110 LEU A C 1
ATOM 806 O O . LEU A 1 110 ? -46.506 -3.329 50.084 1.00 91.56 110 LEU A O 1
ATOM 810 N N . GLY A 1 111 ? -44.671 -4.546 50.519 1.00 92.62 111 GLY A N 1
ATOM 811 C CA . GLY A 1 111 ? -43.722 -3.448 50.454 1.00 92.62 111 GLY A CA 1
ATOM 812 C C . GLY A 1 111 ? -42.436 -3.763 51.200 1.00 92.62 111 GLY A C 1
ATOM 813 O O . GLY A 1 111 ? -42.352 -4.769 51.914 1.00 92.62 111 GLY A O 1
ATOM 814 N N . GLN A 1 112 ? -41.476 -2.864 51.044 1.00 93.44 112 GLN A N 1
ATOM 815 C CA . GLN A 1 112 ? -40.261 -2.771 51.836 1.00 93.44 112 GLN A CA 1
ATOM 816 C C . GLN A 1 112 ? -40.327 -1.472 52.637 1.00 93.44 112 GLN A C 1
ATOM 818 O O . GLN A 1 112 ? -40.680 -0.427 52.099 1.00 93.44 112 GLN A O 1
ATOM 823 N N . PHE A 1 113 ? -40.011 -1.535 53.928 1.00 92.75 113 PHE A N 1
ATOM 824 C CA . PHE A 1 113 ? -40.069 -0.371 54.806 1.00 92.75 113 PHE A CA 1
ATOM 825 C C . PHE A 1 113 ? -38.798 -0.307 55.633 1.00 92.75 113 PHE A C 1
ATOM 827 O O . PHE A 1 113 ? -38.604 -1.110 56.549 1.00 92.75 113 PHE A O 1
ATOM 834 N N . THR A 1 114 ? -37.955 0.661 55.312 1.00 93.25 114 THR A N 1
ATOM 835 C CA . THR A 1 114 ? -36.685 0.877 55.990 1.00 93.25 114 THR A CA 1
ATOM 836 C C . THR A 1 114 ? -36.840 2.017 56.977 1.00 93.25 114 THR A C 1
ATOM 838 O O . THR A 1 114 ? -37.244 3.123 56.625 1.00 93.25 114 THR A O 1
ATOM 841 N N . THR A 1 115 ? -36.519 1.758 58.238 1.00 91.88 115 THR A N 1
ATOM 842 C CA . THR A 1 115 ? -36.541 2.768 59.293 1.00 91.88 115 THR A CA 1
ATOM 843 C C . THR A 1 115 ? -35.570 2.388 60.407 1.00 91.88 115 THR A C 1
ATOM 845 O O . THR A 1 115 ? -35.261 1.211 60.591 1.00 91.88 115 THR A O 1
ATOM 848 N N . SER A 1 116 ? -35.095 3.376 61.164 1.00 88.19 116 SER A N 1
ATOM 849 C CA . SER A 1 116 ? -34.247 3.160 62.343 1.00 88.19 116 SER A CA 1
ATOM 850 C C . SER A 1 116 ? -35.046 2.748 63.595 1.00 88.19 116 SER A C 1
ATOM 852 O O . SER A 1 116 ? -34.466 2.360 64.611 1.00 88.19 116 SER A O 1
ATOM 854 N N . GLY A 1 117 ? -36.378 2.848 63.533 1.00 86.81 117 GLY A N 1
ATOM 855 C CA . GLY A 1 117 ? -37.304 2.605 64.636 1.00 86.81 117 GLY A CA 1
ATOM 856 C C . GLY A 1 117 ? -38.145 1.340 64.473 1.00 86.81 117 GLY A C 1
ATOM 857 O O . GLY A 1 117 ? -37.815 0.419 63.732 1.00 86.81 117 GLY A O 1
ATOM 858 N N . VAL A 1 118 ? -39.263 1.297 65.195 1.00 86.94 118 VAL A N 1
ATOM 859 C CA . VAL A 1 118 ? -40.263 0.233 65.093 1.00 86.94 118 VAL A CA 1
ATOM 860 C C . VAL A 1 118 ? -41.440 0.747 64.276 1.00 86.94 118 VAL A C 1
ATOM 862 O O . VAL A 1 118 ? -41.968 1.824 64.554 1.00 86.94 118 VAL A O 1
ATOM 865 N N . VAL A 1 119 ? -41.885 -0.041 63.302 1.00 91.00 119 VAL A N 1
ATOM 866 C CA . VAL A 1 119 ? -43.065 0.255 62.493 1.00 91.00 119 VAL A CA 1
ATOM 867 C C . VAL A 1 119 ? -44.298 -0.360 63.134 1.00 91.00 119 VAL A C 1
ATOM 869 O O . VAL A 1 119 ? -44.337 -1.561 63.400 1.00 91.00 119 VAL A O 1
ATOM 872 N N . SER A 1 120 ? -45.326 0.455 63.339 1.00 93.06 120 SER A N 1
ATOM 873 C CA . SER A 1 120 ? -46.695 0.034 63.613 1.00 93.06 120 SER A CA 1
ATOM 874 C C . SER A 1 120 ? -47.505 0.150 62.324 1.00 93.06 120 SER A C 1
ATOM 876 O O . SER A 1 120 ? -47.833 1.250 61.885 1.00 93.06 120 SER A O 1
ATOM 878 N N . ALA A 1 121 ? -47.822 -0.990 61.720 1.00 93.19 121 ALA A N 1
ATOM 879 C CA . ALA A 1 121 ? -48.596 -1.078 60.492 1.00 93.19 121 ALA A CA 1
ATOM 880 C C . ALA A 1 121 ? -50.040 -1.492 60.791 1.00 93.19 121 ALA A C 1
ATOM 882 O O . ALA A 1 121 ? -50.273 -2.474 61.498 1.00 93.19 121 ALA A O 1
ATOM 883 N N . LEU A 1 122 ? -50.999 -0.779 60.208 1.00 95.38 122 LEU A N 1
ATOM 884 C CA . LEU A 1 122 ? -52.420 -1.101 60.179 1.00 95.38 122 LEU A CA 1
ATOM 885 C C . LEU A 1 122 ? -52.866 -1.145 58.719 1.00 95.38 122 LEU A C 1
ATOM 887 O O . LEU A 1 122 ? -52.996 -0.108 58.077 1.00 95.38 122 LEU A O 1
ATOM 891 N N . VAL A 1 123 ? -53.093 -2.340 58.180 1.00 94.88 123 VAL A N 1
ATOM 892 C CA . VAL A 1 123 ? -53.341 -2.532 56.744 1.00 94.88 123 VAL A CA 1
ATOM 893 C C . VAL A 1 123 ? -54.708 -3.164 56.513 1.00 94.88 123 VAL A C 1
ATOM 895 O O . VAL A 1 123 ? -55.085 -4.131 57.178 1.00 94.88 123 VAL A O 1
ATOM 898 N N . ASN A 1 124 ? -55.432 -2.658 55.512 1.00 95.69 124 ASN A N 1
ATOM 899 C CA . ASN A 1 124 ? -56.642 -3.297 54.999 1.00 95.69 124 ASN A CA 1
ATOM 900 C C . ASN A 1 124 ? -56.395 -3.830 53.590 1.00 95.69 124 ASN A C 1
ATOM 902 O O . ASN A 1 124 ? -55.879 -3.131 52.709 1.00 95.69 124 ASN A O 1
ATOM 906 N N . VAL A 1 125 ? -56.782 -5.080 53.356 1.00 93.81 125 VAL A N 1
ATOM 907 C CA . VAL A 1 125 ? -56.628 -5.744 52.062 1.00 93.81 125 VAL A CA 1
ATOM 908 C C . VAL A 1 125 ? -57.974 -6.269 51.599 1.00 93.81 125 VAL A C 1
ATOM 910 O O . VAL A 1 125 ? -58.678 -6.976 52.316 1.00 93.81 125 VAL A O 1
ATOM 913 N N . GLN A 1 126 ? -58.304 -5.940 50.356 1.00 92.94 126 GLN A N 1
ATOM 914 C CA . GLN A 1 126 ? -59.340 -6.613 49.595 1.00 92.94 126 GLN A CA 1
ATOM 915 C C . GLN A 1 126 ? -58.652 -7.550 48.602 1.00 92.94 126 GLN A C 1
ATOM 917 O O . GLN A 1 126 ? -57.737 -7.130 47.894 1.00 92.94 126 GLN A O 1
ATOM 922 N N . PHE A 1 127 ? -59.105 -8.794 48.530 1.00 90.94 127 PHE A N 1
ATOM 923 C CA . PHE A 1 127 ? -58.618 -9.780 47.567 1.00 90.94 127 PHE A CA 1
ATOM 924 C C . PHE A 1 127 ? -59.792 -10.550 46.961 1.00 90.94 127 PHE A C 1
ATOM 926 O O . PHE A 1 127 ? -60.900 -10.521 47.494 1.00 90.94 127 PHE A O 1
ATOM 933 N N . ARG A 1 128 ? -59.576 -11.202 45.816 1.00 89.12 128 ARG A N 1
ATOM 934 C CA . ARG A 1 128 ? -60.590 -12.042 45.167 1.00 89.12 128 ARG A CA 1
ATOM 935 C C . ARG A 1 128 ? -60.142 -13.487 45.127 1.00 89.12 128 ARG A C 1
ATOM 937 O O . ARG A 1 128 ? -58.976 -13.762 44.859 1.00 89.12 128 ARG A O 1
ATOM 944 N N . ASP A 1 129 ? -61.075 -14.393 45.379 1.00 86.44 129 ASP A N 1
ATOM 945 C CA . ASP A 1 129 ? -60.833 -15.821 45.214 1.00 86.44 129 ASP A CA 1
ATOM 946 C C . ASP A 1 129 ? -60.962 -16.258 43.739 1.00 86.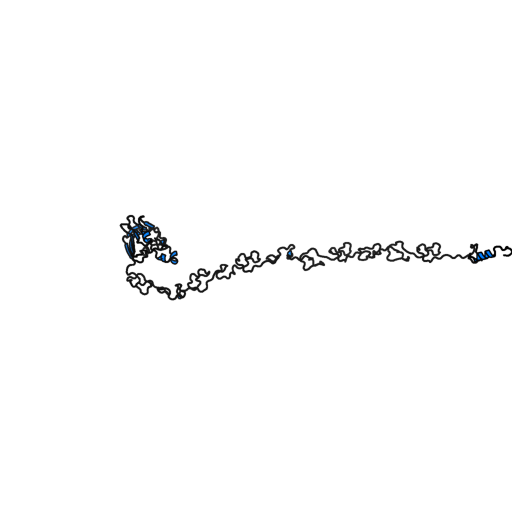44 129 ASP A C 1
ATOM 948 O O . ASP A 1 129 ? -61.290 -15.470 42.844 1.00 86.44 129 ASP A O 1
ATOM 952 N N . ALA A 1 130 ? -60.733 -17.548 43.477 1.00 84.06 130 ALA A N 1
ATOM 953 C CA . ALA A 1 130 ? -60.859 -18.129 42.139 1.00 84.06 130 ALA A CA 1
ATOM 954 C C . ALA A 1 130 ? -62.289 -18.052 41.554 1.00 84.06 130 ALA A C 1
ATOM 956 O O . ALA A 1 130 ? -62.460 -18.176 40.341 1.00 84.06 130 ALA A O 1
ATOM 957 N N . ASN A 1 131 ? -63.312 -17.831 42.388 1.00 88.94 131 ASN A N 1
ATOM 958 C CA . ASN A 1 131 ? -64.706 -17.651 41.976 1.00 88.94 131 ASN A CA 1
ATOM 959 C C . ASN A 1 131 ? -65.062 -16.174 41.726 1.00 88.94 131 ASN A C 1
ATOM 961 O O . ASN A 1 131 ? -66.212 -15.870 41.410 1.00 88.94 131 ASN A O 1
ATOM 965 N N . GLN A 1 132 ? -64.081 -15.266 41.821 1.00 85.38 132 GLN A N 1
ATOM 966 C CA . GLN A 1 132 ? -64.241 -13.811 41.755 1.00 85.38 132 GLN A CA 1
ATOM 967 C C . GLN A 1 132 ? -65.057 -13.217 42.914 1.00 85.38 132 GLN A C 1
ATOM 969 O O . GLN A 1 132 ? -65.557 -12.093 42.801 1.00 85.38 132 GLN A O 1
ATOM 974 N N . GLU A 1 133 ? -65.169 -13.929 44.035 1.00 92.00 133 GLU A N 1
ATOM 975 C CA . GLU A 1 133 ? -65.766 -13.392 45.253 1.00 92.00 133 GLU A CA 1
ATOM 976 C C . GLU A 1 133 ? -64.754 -12.486 45.961 1.00 92.00 133 GLU A C 1
ATOM 978 O O . GLU A 1 133 ? -63.619 -12.880 46.229 1.00 92.00 133 GLU A O 1
ATOM 983 N N . SER A 1 134 ? -65.159 -11.245 46.246 1.00 91.25 134 SER A N 1
ATOM 984 C CA . SER A 1 134 ? -64.343 -10.307 47.017 1.00 91.25 134 SER A CA 1
ATOM 985 C C . SER A 1 134 ? -64.377 -10.658 48.503 1.00 91.25 134 SER A C 1
ATOM 987 O O . SER A 1 134 ? -65.443 -10.715 49.117 1.00 91.25 134 SER A O 1
ATOM 989 N N . LEU A 1 135 ? -63.192 -10.809 49.079 1.00 92.19 135 LEU A N 1
ATOM 990 C CA . LEU A 1 135 ? -62.933 -11.015 50.496 1.00 92.19 135 LEU A CA 1
ATOM 991 C C . LEU A 1 135 ? -62.189 -9.798 51.052 1.00 92.19 135 LEU A C 1
ATOM 993 O O . LEU A 1 135 ? -61.444 -9.127 50.335 1.00 92.19 135 LEU A O 1
ATOM 997 N N . TYR A 1 136 ? -62.410 -9.518 52.333 1.00 93.06 136 TYR A N 1
ATOM 998 C CA . TYR A 1 136 ? -61.871 -8.348 53.018 1.00 93.06 136 TYR A CA 1
ATOM 999 C C . TYR A 1 136 ? -61.182 -8.783 54.305 1.00 93.06 136 TYR A C 1
ATOM 1001 O O . TYR A 1 136 ? -61.736 -9.564 55.081 1.00 93.06 136 TYR A O 1
ATOM 1009 N N . ALA A 1 137 ? -59.985 -8.257 54.522 1.00 92.31 137 ALA A N 1
ATOM 1010 C CA . ALA A 1 137 ? -59.264 -8.329 55.778 1.00 92.31 137 ALA A CA 1
ATOM 1011 C C . ALA A 1 137 ? -58.968 -6.893 56.219 1.00 92.31 137 ALA A C 1
ATOM 1013 O O . ALA A 1 137 ? -58.099 -6.233 55.652 1.00 92.31 137 ALA A O 1
ATOM 1014 N N . GLU A 1 138 ? -59.741 -6.407 57.187 1.00 94.69 138 GLU A N 1
ATOM 1015 C CA . GLU A 1 138 ? -59.632 -5.055 57.740 1.00 94.69 138 GLU A CA 1
ATOM 1016 C C . GLU A 1 138 ? -58.981 -5.091 59.124 1.00 94.69 138 GLU A C 1
ATOM 1018 O O . GLU A 1 138 ? -59.164 -6.045 59.885 1.00 94.69 138 GLU A O 1
ATOM 1023 N N . GLY A 1 139 ? -58.235 -4.039 59.454 1.00 91.00 139 GLY A N 1
ATOM 1024 C CA . GLY A 1 139 ? -57.604 -3.864 60.757 1.00 91.00 139 GLY A CA 1
ATOM 1025 C C . GLY A 1 139 ? -56.464 -4.842 61.033 1.00 91.00 139 GLY A C 1
ATOM 1026 O O . GLY A 1 139 ? -56.252 -5.219 62.187 1.00 91.00 139 GLY A O 1
ATOM 1027 N N . MET A 1 140 ? -55.743 -5.291 59.999 1.00 91.44 140 MET A N 1
ATOM 1028 C CA . MET A 1 140 ? -54.576 -6.149 60.202 1.00 91.44 140 MET A CA 1
ATOM 1029 C C . MET A 1 140 ? -53.441 -5.318 60.794 1.00 91.44 140 MET A C 1
ATOM 1031 O O . MET A 1 140 ? -52.858 -4.486 60.103 1.00 91.44 140 MET A O 1
ATOM 1035 N N . ALA A 1 141 ? -53.149 -5.544 62.074 1.00 90.31 141 ALA A N 1
ATOM 1036 C CA . ALA A 1 141 ? -52.088 -4.855 62.792 1.00 90.31 141 ALA A CA 1
ATOM 1037 C C . ALA A 1 141 ? -50.810 -5.707 62.852 1.00 90.31 141 ALA A C 1
ATOM 1039 O O . ALA A 1 141 ? -50.861 -6.880 63.233 1.00 90.31 141 ALA A O 1
ATOM 1040 N N . LEU A 1 142 ? -49.669 -5.107 62.516 1.00 87.31 142 LEU A N 1
ATOM 1041 C CA . LEU A 1 142 ? -48.338 -5.709 62.601 1.00 87.31 142 LEU A CA 1
ATOM 1042 C C . LEU A 1 142 ? -47.367 -4.703 63.230 1.00 87.31 142 LEU A C 1
ATOM 1044 O O . LEU A 1 142 ? -47.431 -3.512 62.941 1.00 87.31 142 LEU A O 1
ATOM 1048 N N . THR A 1 143 ? -46.447 -5.186 64.064 1.00 85.94 143 THR A N 1
ATOM 1049 C CA . THR A 1 143 ? -45.338 -4.382 64.588 1.00 85.94 143 THR A CA 1
ATOM 1050 C C . THR A 1 143 ? -44.019 -5.042 64.209 1.00 85.94 143 THR A C 1
ATOM 1052 O O . THR A 1 143 ? -43.846 -6.228 64.502 1.00 85.94 143 THR A O 1
ATOM 1055 N N . PHE A 1 144 ? -43.112 -4.314 63.552 1.00 81.94 144 PHE A N 1
ATOM 1056 C CA . PHE A 1 144 ? -41.818 -4.850 63.116 1.00 81.94 144 PHE A CA 1
ATOM 1057 C C . PHE A 1 144 ? -40.662 -3.837 63.264 1.00 81.94 144 PHE A C 1
ATOM 1059 O O . PHE A 1 144 ? -40.894 -2.645 63.077 1.00 81.94 144 PHE A O 1
ATOM 1066 N N . PRO A 1 145 ? -39.433 -4.290 63.594 1.00 73.81 145 PRO A N 1
ATOM 1067 C CA . PRO A 1 145 ? -39.094 -5.662 63.983 1.00 73.81 145 PRO A CA 1
ATOM 1068 C C . PRO A 1 145 ? -39.770 -6.050 65.310 1.00 73.81 145 PRO A C 1
ATOM 1070 O O . PRO A 1 145 ? -39.985 -5.220 66.194 1.00 73.81 145 PRO A O 1
ATOM 1073 N N . ALA A 1 146 ? -40.187 -7.312 65.428 1.00 68.12 146 ALA A N 1
ATOM 1074 C CA . ALA A 1 146 ? -40.784 -7.801 66.665 1.00 68.12 146 ALA A CA 1
ATOM 1075 C C . ALA A 1 146 ? -39.686 -7.900 67.742 1.00 68.12 146 ALA A C 1
ATOM 1077 O O . ALA A 1 146 ? -38.615 -8.436 67.455 1.00 68.12 146 ALA A O 1
ATOM 1078 N N . PRO A 1 147 ? -39.913 -7.411 68.975 1.00 64.94 147 PRO A N 1
ATOM 1079 C CA . PRO A 1 147 ? -38.888 -7.460 70.013 1.00 64.94 147 PRO A CA 1
ATOM 1080 C C . PRO A 1 147 ? -38.467 -8.911 70.302 1.00 64.94 147 PRO A C 1
ATOM 1082 O O . PRO A 1 147 ? -39.316 -9.752 70.609 1.00 64.94 147 PRO A O 1
ATOM 1085 N N . GLY A 1 148 ? -37.160 -9.189 70.218 1.00 69.06 148 GLY A N 1
ATOM 1086 C CA . GLY A 1 148 ? -36.561 -10.498 70.508 1.00 69.06 148 GLY A CA 1
ATOM 1087 C C . GLY A 1 148 ? -36.507 -11.488 69.336 1.00 69.06 148 GLY A C 1
ATOM 1088 O O . GLY A 1 148 ? -36.414 -12.692 69.575 1.00 69.06 148 GLY A O 1
ATOM 1089 N N . VAL A 1 149 ? -36.597 -11.017 68.092 1.00 76.00 149 VAL A N 1
ATOM 1090 C CA . VAL A 1 149 ? -36.517 -11.837 66.872 1.00 76.00 149 VAL A CA 1
ATOM 1091 C C . VAL A 1 149 ? -35.185 -11.558 66.162 1.00 76.00 149 VAL A C 1
ATOM 1093 O O . VAL A 1 149 ? -34.956 -10.429 65.747 1.00 76.00 149 VAL A O 1
ATOM 1096 N N . GLY A 1 150 ? -34.330 -12.575 66.020 1.00 78.69 150 GLY A N 1
ATOM 1097 C CA . GLY A 1 150 ? -32.981 -12.483 65.435 1.00 78.69 150 GLY A CA 1
ATOM 1098 C C . GLY A 1 150 ? -32.264 -13.843 65.466 1.00 78.69 150 GLY A C 1
ATOM 1099 O O . GLY A 1 150 ? -32.819 -14.809 65.987 1.00 78.69 150 GLY A O 1
ATOM 1100 N N . CYS A 1 151 ? -31.067 -13.977 64.890 1.00 85.44 151 CYS A N 1
ATOM 1101 C CA . CYS A 1 151 ? -30.351 -15.260 64.925 1.00 85.44 151 CYS A CA 1
ATOM 1102 C C . CYS A 1 151 ? -29.788 -15.541 66.325 1.00 85.44 151 CYS A C 1
ATOM 1104 O O . CYS A 1 151 ? -29.114 -14.698 66.910 1.00 85.44 151 CYS A O 1
ATOM 1106 N N . THR A 1 152 ? -30.012 -16.750 66.846 1.00 87.56 152 THR A N 1
ATOM 1107 C CA . THR A 1 152 ? -29.573 -17.144 68.198 1.00 87.56 152 THR A CA 1
ATOM 1108 C C . THR A 1 152 ? -28.266 -17.953 68.232 1.00 87.56 152 THR A C 1
ATOM 1110 O O . THR A 1 152 ? -27.880 -18.430 69.298 1.00 87.56 152 THR A O 1
ATOM 1113 N N . ASP A 1 153 ? -27.612 -18.183 67.089 1.00 87.19 153 ASP A N 1
ATOM 1114 C CA . ASP A 1 153 ? -26.359 -18.950 66.991 1.00 87.19 153 ASP A CA 1
ATOM 1115 C C . ASP A 1 153 ? -25.135 -18.026 67.010 1.00 87.19 153 ASP A C 1
ATOM 1117 O O . ASP A 1 153 ? -24.957 -17.226 66.099 1.00 87.19 153 ASP A O 1
ATOM 1121 N N . GLU A 1 154 ? -24.264 -18.179 68.011 1.00 87.31 154 GLU A N 1
ATOM 1122 C CA . GLU A 1 154 ? -23.033 -17.389 68.189 1.00 87.31 154 GLU A CA 1
ATOM 1123 C C . GLU A 1 154 ? -22.023 -17.520 67.032 1.00 87.31 154 GLU A C 1
ATOM 1125 O O . GLU A 1 154 ? -21.119 -16.694 66.924 1.00 87.31 154 GLU A O 1
ATOM 1130 N N . ASN A 1 155 ? -22.143 -18.548 66.182 1.00 84.44 155 ASN A N 1
ATOM 1131 C CA . ASN A 1 155 ? -21.265 -18.746 65.019 1.00 84.44 155 ASN A CA 1
ATOM 1132 C C . ASN A 1 155 ? -21.841 -18.166 63.720 1.00 84.44 155 ASN A C 1
ATOM 1134 O O . ASN A 1 155 ? -21.208 -18.276 62.670 1.00 84.44 155 ASN A O 1
ATOM 1138 N N . ALA A 1 156 ? -23.047 -17.606 63.767 1.00 86.44 156 ALA A N 1
ATOM 1139 C CA . ALA A 1 156 ? -23.648 -16.932 62.631 1.00 86.44 156 ALA A CA 1
ATOM 1140 C C . ALA A 1 156 ? -23.203 -15.467 62.572 1.00 86.44 156 ALA A C 1
ATOM 1142 O O . ALA A 1 156 ? -23.025 -14.799 63.590 1.00 86.44 156 ALA A O 1
ATOM 1143 N N . CYS A 1 157 ? -23.094 -14.937 61.363 1.00 87.19 157 CYS A N 1
ATOM 1144 C CA . CYS A 1 157 ? -22.662 -13.567 61.114 1.00 87.19 157 CYS A CA 1
ATOM 1145 C C . CYS A 1 157 ? -23.705 -12.521 61.515 1.00 87.19 157 CYS A C 1
ATOM 1147 O O . CYS A 1 157 ? -23.359 -11.373 61.769 1.00 87.19 157 CYS A O 1
ATOM 1149 N N . ASN A 1 158 ? -24.976 -12.913 61.610 1.00 84.38 158 ASN A N 1
ATOM 1150 C CA . ASN A 1 158 ? -26.070 -12.065 62.078 1.00 84.38 158 ASN A CA 1
ATOM 1151 C C . ASN A 1 158 ? -26.545 -12.442 63.492 1.00 84.38 158 ASN A C 1
ATOM 1153 O O . ASN A 1 158 ? -27.718 -12.240 63.813 1.00 84.38 158 ASN A O 1
ATOM 1157 N N . TYR A 1 159 ? -25.659 -13.018 64.313 1.00 86.25 159 TYR A N 1
ATOM 1158 C CA . TYR A 1 159 ? -25.962 -13.353 65.702 1.00 86.25 159 TYR A CA 1
ATOM 1159 C C . TYR A 1 159 ? -26.446 -12.124 66.482 1.00 86.25 159 TYR A C 1
ATOM 1161 O O . TYR A 1 159 ? -25.738 -11.121 66.587 1.00 86.25 159 TYR A O 1
ATOM 1169 N N . ASP A 1 160 ? -27.636 -12.234 67.069 1.00 81.94 160 ASP A N 1
ATOM 1170 C CA . ASP A 1 160 ? -28.207 -11.236 67.962 1.00 81.94 160 ASP A CA 1
ATOM 1171 C C . ASP A 1 160 ? -28.277 -11.806 69.391 1.00 81.94 160 ASP A C 1
ATOM 1173 O O . ASP A 1 160 ? -29.092 -12.691 69.672 1.00 81.94 160 ASP A O 1
ATOM 1177 N N . PRO A 1 161 ? -27.458 -11.297 70.329 1.00 82.81 161 PRO A N 1
ATOM 1178 C CA . PRO A 1 161 ? -27.465 -11.760 71.713 1.00 82.81 161 PRO A CA 1
ATOM 1179 C C . PRO A 1 161 ? -28.759 -11.423 72.479 1.00 82.81 161 PRO A C 1
ATOM 1181 O O . PRO A 1 161 ? -28.961 -11.949 73.577 1.00 82.81 161 PRO A O 1
ATOM 1184 N N . GLU A 1 162 ? -29.624 -10.553 71.948 1.00 80.50 162 GLU A N 1
ATOM 1185 C CA . GLU A 1 162 ? -30.935 -10.212 72.519 1.00 80.50 162 GLU A CA 1
ATOM 1186 C C . GLU A 1 162 ? -32.091 -11.005 71.882 1.00 80.50 162 GLU A C 1
ATOM 1188 O O . GLU A 1 162 ? -33.223 -10.972 72.388 1.00 80.50 162 GLU A O 1
ATOM 1193 N N . ALA A 1 163 ? -31.820 -11.770 70.821 1.00 80.06 163 ALA A N 1
ATOM 1194 C CA . ALA A 1 163 ? -32.814 -12.615 70.185 1.00 80.06 163 ALA A CA 1
ATOM 1195 C C . ALA A 1 163 ? -33.197 -13.808 71.070 1.00 80.06 163 ALA A C 1
ATOM 1197 O O . ALA A 1 163 ? -32.370 -14.534 71.621 1.00 80.06 163 ALA A O 1
ATOM 1198 N N . VAL A 1 164 ? -34.502 -14.041 71.180 1.00 79.44 164 VAL A N 1
ATOM 1199 C CA . VAL A 1 164 ? -35.099 -15.199 71.864 1.00 79.44 164 VAL A CA 1
ATOM 1200 C C . VAL A 1 164 ? -35.883 -16.097 70.908 1.00 79.44 164 VAL A C 1
ATOM 1202 O O . VAL A 1 164 ? -36.281 -17.201 71.282 1.00 79.44 164 VAL A O 1
ATOM 1205 N N . ILE A 1 165 ? -36.115 -15.631 69.681 1.00 75.12 165 ILE A N 1
ATOM 1206 C CA . ILE A 1 165 ? -36.784 -16.353 68.604 1.00 75.12 165 ILE A CA 1
ATOM 1207 C C . ILE A 1 165 ? -35.865 -16.304 67.385 1.00 75.12 165 ILE A C 1
ATOM 1209 O O . ILE A 1 165 ? -35.616 -15.222 66.857 1.00 75.12 165 ILE A O 1
ATOM 1213 N N . ASP A 1 166 ? -35.410 -17.480 66.948 1.00 78.44 166 ASP A N 1
ATOM 1214 C CA . ASP A 1 166 ? -34.561 -17.631 65.766 1.00 78.44 166 ASP A CA 1
ATOM 1215 C C . ASP A 1 166 ? -35.293 -17.169 64.498 1.00 78.44 166 ASP A C 1
ATOM 1217 O O . ASP A 1 166 ? -36.385 -17.651 64.175 1.00 78.44 166 ASP A O 1
ATOM 1221 N N . ALA A 1 167 ? -34.681 -16.214 63.803 1.00 72.75 167 ALA A N 1
ATOM 1222 C CA . ALA A 1 167 ? -35.236 -15.539 62.635 1.00 72.75 167 ALA A CA 1
ATOM 1223 C C . ALA A 1 167 ? -34.406 -15.746 61.360 1.00 72.75 167 ALA A C 1
ATOM 1225 O O . ALA A 1 167 ? -34.534 -14.970 60.415 1.00 72.75 167 ALA A O 1
ATOM 1226 N N . GLY A 1 168 ? -33.596 -16.809 61.322 1.00 79.69 168 GLY A N 1
ATOM 1227 C CA . GLY A 1 168 ? -32.728 -17.142 60.196 1.00 79.69 168 GLY A CA 1
ATOM 1228 C C . GLY A 1 168 ? -31.295 -16.696 60.458 1.00 79.69 168 GLY A C 1
ATOM 1229 O O . GLY A 1 168 ? -31.014 -15.507 60.589 1.00 79.69 168 GLY A O 1
ATOM 1230 N N . CYS A 1 169 ? -30.389 -17.668 60.525 1.00 84.81 169 CYS A N 1
ATOM 1231 C CA . CYS A 1 169 ? -28.964 -17.458 60.739 1.00 84.81 169 CYS A CA 1
ATOM 1232 C C . CYS A 1 169 ? -28.200 -17.470 59.413 1.00 84.81 169 CYS A C 1
ATOM 1234 O O . CYS A 1 169 ? -28.392 -18.365 58.588 1.00 84.81 169 CYS A O 1
ATOM 1236 N N . VAL A 1 170 ? -27.325 -16.484 59.228 1.00 84.88 170 VAL A N 1
ATOM 1237 C CA . VAL A 1 170 ? -26.416 -16.379 58.084 1.00 84.88 170 VAL A CA 1
ATOM 1238 C C . VAL A 1 170 ? -25.053 -16.900 58.515 1.00 84.88 170 VAL A C 1
ATOM 1240 O O . VAL A 1 170 ? -24.478 -16.393 59.474 1.00 84.88 170 VAL A O 1
ATOM 1243 N N . TYR A 1 171 ? -24.538 -17.908 57.817 1.00 84.88 171 TYR A N 1
ATOM 1244 C CA . TYR A 1 171 ? -23.208 -18.467 58.062 1.00 84.88 171 TYR A CA 1
ATOM 1245 C C . TYR A 1 171 ? -22.272 -18.094 56.914 1.00 84.88 171 TYR A C 1
ATOM 12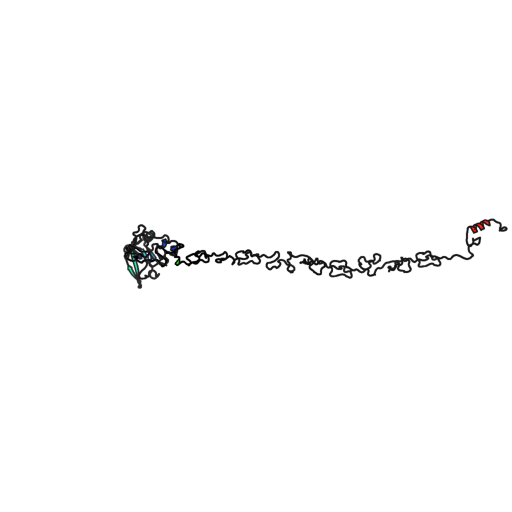47 O O . TYR A 1 171 ? -22.748 -17.954 55.785 1.00 84.88 171 TYR A O 1
ATOM 1255 N N . PRO A 1 172 ? -20.965 -17.949 57.178 1.00 82.06 172 PRO A N 1
ATOM 1256 C CA . PRO A 1 172 ? -20.008 -17.686 56.120 1.00 82.06 172 PRO A CA 1
ATOM 1257 C C . PRO A 1 172 ? -19.800 -18.941 55.258 1.00 82.06 172 PRO A C 1
ATOM 1259 O O . PRO A 1 172 ? -19.903 -20.072 55.746 1.00 82.06 172 PRO A O 1
ATOM 1262 N N . GLU A 1 173 ? -19.534 -18.735 53.971 1.00 82.38 173 GLU A N 1
ATOM 1263 C CA . GLU A 1 173 ? -19.228 -19.811 53.023 1.00 82.38 173 GLU A CA 1
ATOM 1264 C C . GLU A 1 173 ? -17.820 -20.398 53.252 1.00 82.38 173 GLU A C 1
ATOM 1266 O O . GLU A 1 173 ? -17.037 -19.895 54.058 1.00 82.38 173 GLU A O 1
ATOM 1271 N N . GLU A 1 174 ? -17.488 -21.502 52.570 1.00 81.69 174 GLU A N 1
ATOM 1272 C CA . GLU A 1 174 ? -16.139 -22.086 52.633 1.00 81.69 174 GLU A CA 1
ATOM 1273 C C . GLU A 1 174 ? -15.099 -21.042 52.181 1.00 81.69 174 GLU A C 1
ATOM 1275 O O . GLU A 1 174 ? -15.319 -20.358 51.189 1.00 81.69 174 GLU A O 1
ATOM 1280 N N . PHE A 1 175 ? -13.995 -20.905 52.928 1.00 86.06 175 PHE A N 1
ATOM 1281 C CA . PHE A 1 175 ? -12.949 -19.866 52.782 1.00 86.06 175 PHE A CA 1
ATOM 1282 C C . PHE A 1 175 ? -13.319 -18.446 53.248 1.00 86.06 175 PHE A C 1
ATOM 1284 O O . PHE A 1 175 ? -12.427 -17.614 53.416 1.00 86.06 175 PHE A O 1
ATOM 1291 N N . TYR A 1 176 ? -14.581 -18.196 53.602 1.00 84.06 176 TYR A N 1
ATOM 1292 C CA . TYR A 1 176 ? -15.034 -16.927 54.170 1.00 84.06 176 TYR A CA 1
ATOM 1293 C C . TYR A 1 176 ? -15.233 -17.014 55.692 1.00 84.06 176 TYR A C 1
ATOM 1295 O O . TYR A 1 176 ? -15.462 -18.071 56.284 1.00 84.06 176 TYR A O 1
ATOM 1303 N N . ASN A 1 177 ? -15.150 -15.864 56.351 1.00 84.81 177 ASN A N 1
ATOM 1304 C CA . ASN A 1 177 ? -15.578 -15.626 57.723 1.00 84.81 177 ASN A CA 1
ATOM 1305 C C . ASN A 1 177 ? -16.593 -14.462 57.742 1.00 84.81 177 ASN A C 1
ATOM 1307 O O . ASN A 1 177 ? -16.916 -13.880 56.709 1.00 84.81 177 ASN A O 1
ATOM 1311 N N . CYS A 1 178 ? -17.131 -14.119 58.913 1.00 84.19 178 CYS A N 1
ATOM 1312 C CA . CYS A 1 178 ? -18.146 -13.062 59.025 1.00 84.19 178 CYS A CA 1
ATOM 1313 C C . CYS A 1 178 ? -17.629 -11.635 58.774 1.00 84.19 178 CYS A C 1
ATOM 1315 O O . CYS A 1 178 ? -18.422 -10.698 58.745 1.00 84.19 178 CYS A O 1
ATOM 1317 N N . GLU A 1 179 ? -16.319 -11.472 58.607 1.00 82.19 179 GLU A N 1
ATOM 1318 C CA . GLU A 1 179 ? -15.627 -10.226 58.275 1.00 82.19 179 GLU A CA 1
ATOM 1319 C C . GLU A 1 179 ? -15.115 -10.215 56.819 1.00 82.19 179 GLU A C 1
ATOM 1321 O O . GLU A 1 179 ? -14.552 -9.209 56.393 1.00 82.19 179 GLU A O 1
ATOM 1326 N N . GLY A 1 180 ? -15.335 -11.289 56.047 1.00 82.25 180 GLY A N 1
ATOM 1327 C CA . GLY A 1 180 ? -14.903 -11.418 54.654 1.00 82.25 180 GLY A CA 1
ATOM 1328 C C . GLY A 1 180 ? -14.016 -12.638 54.419 1.00 82.25 180 GLY A C 1
ATOM 1329 O O . GLY A 1 180 ? -14.089 -13.631 55.142 1.00 82.25 180 GLY A O 1
ATOM 1330 N N . CYS A 1 181 ? -13.197 -12.590 53.375 1.00 85.38 181 CYS A N 1
ATOM 1331 C CA . CYS A 1 181 ? -12.290 -13.679 53.054 1.00 85.38 181 CYS A CA 1
ATOM 1332 C C . CYS A 1 181 ? -11.241 -13.924 54.167 1.00 85.38 181 CYS A C 1
ATOM 1334 O O . CYS A 1 181 ? -10.801 -12.998 54.849 1.00 85.38 181 CYS A O 1
ATOM 1336 N N . ILE A 1 182 ? -10.842 -15.186 54.379 1.00 87.31 182 ILE A N 1
ATOM 1337 C CA . ILE A 1 182 ? -9.800 -15.554 55.352 1.00 87.31 182 ILE A CA 1
ATOM 1338 C C . ILE A 1 182 ? -8.383 -15.224 54.846 1.00 87.31 182 ILE A C 1
ATOM 1340 O O . ILE A 1 182 ? -7.585 -14.703 55.629 1.00 87.31 182 ILE A O 1
ATOM 1344 N N . ASN A 1 183 ? -8.073 -15.547 53.586 1.00 85.19 183 ASN A N 1
ATOM 1345 C CA . ASN A 1 183 ? -6.788 -15.287 52.931 1.00 85.19 183 ASN A CA 1
ATOM 1346 C C . ASN A 1 183 ? -7.051 -14.516 51.638 1.00 85.19 183 ASN A C 1
ATOM 1348 O O . ASN A 1 183 ? -7.534 -15.098 50.677 1.00 85.19 183 ASN A O 1
ATOM 1352 N N . ASP A 1 184 ? -6.774 -13.221 51.674 1.00 86.12 184 ASP A N 1
ATOM 1353 C CA . ASP A 1 184 ? -6.992 -12.290 50.571 1.00 86.12 184 ASP A CA 1
ATOM 1354 C C . ASP A 1 184 ? -5.728 -11.427 50.470 1.00 86.12 184 ASP A C 1
ATOM 1356 O O . ASP A 1 184 ? -5.487 -10.526 51.289 1.00 86.12 184 ASP A O 1
ATOM 1360 N N . THR A 1 185 ? -4.825 -11.838 49.584 1.00 87.50 185 THR A N 1
ATOM 1361 C CA . THR A 1 185 ? -3.489 -11.255 49.455 1.00 87.50 185 THR A CA 1
ATOM 1362 C C . THR A 1 185 ? -3.531 -9.896 48.761 1.00 87.50 185 THR A C 1
ATOM 1364 O O . THR A 1 185 ? -2.726 -9.018 49.113 1.00 87.50 185 THR A O 1
ATOM 1367 N N . ASP A 1 186 ? -4.438 -9.702 47.807 1.00 81.62 186 ASP A N 1
ATOM 1368 C CA . ASP A 1 186 ? -4.518 -8.497 46.981 1.00 81.62 186 ASP A CA 1
ATOM 1369 C C . ASP A 1 186 ? -5.617 -7.505 47.430 1.00 81.62 186 ASP A C 1
ATOM 1371 O O . ASP A 1 186 ? -5.528 -6.305 47.138 1.00 81.62 186 ASP A O 1
ATOM 1375 N N . GLY A 1 187 ? -6.544 -7.953 48.279 1.00 84.12 187 GLY A N 1
ATOM 1376 C CA . GLY A 1 187 ? -7.579 -7.162 48.933 1.00 84.12 187 GLY A CA 1
ATOM 1377 C C . GLY A 1 187 ? -8.840 -6.956 48.095 1.00 84.12 187 GLY A C 1
ATOM 1378 O O . GLY A 1 187 ? -9.549 -5.970 48.347 1.00 84.12 187 GLY A O 1
ATOM 1379 N N . ASP A 1 188 ? -9.098 -7.790 47.085 1.00 81.19 188 ASP A N 1
ATOM 1380 C CA . ASP A 1 188 ? -10.232 -7.638 46.168 1.00 81.19 188 ASP A CA 1
ATOM 1381 C C . ASP A 1 188 ? -11.546 -8.280 46.679 1.00 81.19 188 ASP A C 1
ATOM 1383 O O . ASP A 1 188 ? -12.631 -7.997 46.155 1.00 81.19 188 ASP A O 1
ATOM 1387 N N . GLY A 1 189 ? -11.474 -9.052 47.772 1.00 82.56 189 GLY A N 1
ATOM 1388 C CA . GLY A 1 189 ? -12.606 -9.725 48.413 1.00 82.56 189 GLY A CA 1
ATOM 1389 C C . GLY A 1 189 ? -12.884 -11.148 47.910 1.00 82.56 189 GLY A C 1
ATOM 1390 O O . GLY A 1 189 ? -13.797 -11.812 48.428 1.00 82.56 189 GLY A O 1
ATOM 1391 N N . VAL A 1 190 ? -12.109 -11.637 46.946 1.00 85.81 190 VAL A N 1
ATOM 1392 C CA . VAL A 1 190 ? -11.994 -13.051 46.583 1.00 85.81 190 VAL A CA 1
ATOM 1393 C C . VAL A 1 190 ? -10.890 -13.680 47.435 1.00 85.81 190 VAL A C 1
ATOM 1395 O O . VAL A 1 190 ? -9.967 -13.020 47.893 1.00 85.81 190 VAL A O 1
ATOM 1398 N N . CYS A 1 191 ? -11.036 -14.964 47.756 1.00 88.12 191 CYS A N 1
ATOM 1399 C CA . CYS A 1 191 ? -10.000 -15.669 48.501 1.00 88.12 191 CYS A CA 1
ATOM 1400 C C . CYS A 1 191 ? -8.927 -16.230 47.591 1.00 88.12 191 CYS A C 1
ATOM 1402 O O . CYS A 1 191 ? -9.285 -16.825 46.581 1.00 88.12 191 CYS A O 1
ATOM 1404 N N . ASP A 1 192 ? -7.667 -16.185 48.034 1.00 84.81 192 ASP A N 1
ATOM 1405 C CA . ASP A 1 192 ? -6.497 -16.749 47.349 1.00 84.81 192 ASP A CA 1
ATOM 1406 C C . ASP A 1 192 ? -6.766 -18.185 46.835 1.00 84.81 192 ASP A C 1
ATOM 1408 O O . ASP A 1 192 ? -6.352 -18.585 45.749 1.00 84.81 192 ASP A O 1
ATOM 1412 N N . GLU A 1 193 ? -7.479 -19.020 47.606 1.00 87.12 193 GLU A N 1
ATOM 1413 C CA . GLU A 1 193 ? -7.803 -20.399 47.202 1.00 87.12 193 GLU A CA 1
ATOM 1414 C C . GLU A 1 193 ? -8.884 -20.517 46.111 1.00 87.12 193 GLU A C 1
ATOM 1416 O O . GLU A 1 193 ? -9.049 -21.588 45.514 1.00 87.12 193 GLU A O 1
ATOM 1421 N N . LEU A 1 194 ? -9.642 -19.449 45.894 1.00 86.00 194 LEU A N 1
ATOM 1422 C CA . LEU A 1 194 ? -10.702 -19.312 44.898 1.00 86.00 194 LEU A CA 1
ATOM 1423 C C . LEU A 1 194 ? -10.277 -18.432 43.720 1.00 86.00 194 LEU A C 1
ATOM 1425 O O . LEU A 1 194 ? -11.072 -18.263 42.792 1.00 86.00 194 LEU A O 1
ATOM 1429 N N . GLU A 1 195 ? -9.049 -17.911 43.741 1.00 87.69 195 GLU A N 1
ATOM 1430 C CA . GLU A 1 195 ? -8.559 -17.047 42.689 1.00 87.69 195 GLU A CA 1
ATOM 1431 C C . GLU A 1 195 ? -8.401 -17.788 41.361 1.00 87.69 195 GLU A C 1
ATOM 1433 O O . GLU A 1 195 ? -7.903 -18.919 41.274 1.00 87.69 195 GLU A O 1
ATOM 1438 N N . LEU A 1 196 ? -8.837 -17.122 40.298 1.00 90.00 196 LEU A N 1
ATOM 1439 C CA . LEU A 1 196 ? -8.616 -17.541 38.927 1.00 90.00 196 LEU A CA 1
ATOM 1440 C C . LEU A 1 196 ? -7.632 -16.565 38.289 1.00 90.00 196 LEU A C 1
ATOM 1442 O O . LEU A 1 196 ? -7.980 -15.421 38.008 1.00 90.00 196 LEU A O 1
ATOM 1446 N N . GLU A 1 197 ? -6.408 -17.040 38.061 1.00 90.31 197 GLU A N 1
ATOM 1447 C CA . GLU A 1 197 ? -5.369 -16.291 37.352 1.00 90.31 197 GLU A CA 1
ATOM 1448 C C . GLU A 1 197 ? -5.806 -15.986 35.908 1.00 90.31 197 GLU A C 1
ATOM 1450 O O . GLU A 1 197 ? -6.231 -16.879 35.163 1.00 90.31 197 GLU A O 1
ATOM 1455 N N . GLY A 1 198 ? -5.659 -14.731 35.491 1.00 91.44 198 GLY A N 1
ATOM 1456 C CA . GLY A 1 198 ? -5.874 -14.293 34.116 1.00 91.44 198 GLY A CA 1
ATOM 1457 C C . GLY A 1 198 ? -5.776 -12.778 33.982 1.00 91.44 198 GLY A C 1
ATOM 1458 O O . GLY A 1 198 ? -5.306 -12.095 34.878 1.00 91.44 198 GLY A O 1
ATOM 1459 N N . CYS A 1 199 ? -6.217 -12.216 32.858 1.00 94.62 199 CYS A N 1
ATOM 1460 C CA . CYS A 1 199 ? -6.209 -10.764 32.699 1.00 94.62 199 CYS A CA 1
ATOM 1461 C C . CYS A 1 199 ? -7.468 -10.131 33.308 1.00 94.62 199 CYS A C 1
ATOM 1463 O O . CYS A 1 199 ? -8.569 -10.346 32.792 1.00 94.62 199 CYS A O 1
ATOM 1465 N N . THR A 1 200 ? -7.304 -9.297 34.339 1.00 92.50 200 THR A N 1
ATOM 1466 C CA . THR A 1 200 ? -8.417 -8.629 35.042 1.00 92.50 200 THR A CA 1
ATOM 1467 C C . THR A 1 200 ? -8.738 -7.233 34.484 1.00 92.50 200 THR A C 1
ATOM 1469 O O . THR A 1 200 ? -9.800 -6.668 34.762 1.00 92.50 200 THR A O 1
ATOM 1472 N N . ASP A 1 201 ? -7.877 -6.670 33.629 1.00 92.44 201 ASP A N 1
ATOM 1473 C CA . ASP A 1 201 ? -8.104 -5.367 32.999 1.00 92.44 201 ASP A CA 1
ATOM 1474 C C . ASP A 1 201 ? -9.166 -5.451 31.888 1.00 92.44 201 ASP A C 1
ATOM 1476 O O . ASP A 1 201 ? -8.903 -5.901 30.775 1.00 92.44 201 ASP A O 1
ATOM 1480 N N . SER A 1 202 ? -10.367 -4.930 32.159 1.00 94.06 202 SER A N 1
ATOM 1481 C CA . SER A 1 202 ? -11.482 -4.851 31.192 1.00 94.06 202 SER A CA 1
ATOM 1482 C C . SER A 1 202 ? -11.175 -4.096 29.885 1.00 94.06 202 SER A C 1
ATOM 1484 O O . SER A 1 202 ? -11.945 -4.184 28.924 1.00 94.06 202 SER A O 1
ATOM 1486 N N . SER A 1 203 ? -10.086 -3.322 29.841 1.00 92.88 203 SER A N 1
ATOM 1487 C CA . SER A 1 203 ? -9.620 -2.614 28.647 1.00 92.88 203 SER A CA 1
ATOM 1488 C C . SER A 1 203 ? -8.641 -3.427 27.792 1.00 92.88 203 SER A C 1
ATOM 1490 O O . SER A 1 203 ? -8.362 -3.034 26.652 1.00 92.88 203 SER A O 1
ATOM 1492 N N . ALA A 1 204 ? -8.153 -4.558 28.305 1.00 94.94 204 ALA A N 1
ATOM 1493 C CA . ALA A 1 204 ? -7.297 -5.481 27.580 1.00 94.94 204 ALA A CA 1
ATOM 1494 C C . ALA A 1 204 ? -8.092 -6.330 26.584 1.00 94.94 204 ALA A C 1
ATOM 1496 O O . ALA A 1 204 ? -9.262 -6.665 26.772 1.00 94.94 204 ALA A O 1
ATOM 1497 N N . CYS A 1 205 ? -7.443 -6.716 25.490 1.00 94.75 205 CYS A N 1
ATOM 1498 C CA . CYS A 1 205 ? -8.082 -7.489 24.424 1.00 94.75 205 CYS A CA 1
ATOM 1499 C C . CYS A 1 205 ? -8.236 -8.982 24.752 1.00 94.75 205 CYS A C 1
ATOM 1501 O O . CYS A 1 205 ? -9.015 -9.671 24.094 1.00 94.75 205 CYS A O 1
ATOM 1503 N N . ASN A 1 206 ? -7.509 -9.475 25.753 1.00 94.12 206 ASN A N 1
ATOM 1504 C CA . ASN A 1 206 ? -7.628 -10.820 26.314 1.00 94.12 206 ASN A CA 1
ATOM 1505 C C . ASN A 1 206 ? -8.199 -10.802 27.740 1.00 94.12 206 ASN A C 1
ATOM 1507 O O . ASN A 1 206 ? -7.937 -11.739 28.490 1.00 94.12 206 ASN A O 1
ATOM 1511 N N . TYR A 1 207 ? -8.952 -9.755 28.099 1.00 94.75 207 TYR A N 1
ATOM 1512 C CA . TYR A 1 207 ? -9.690 -9.693 29.358 1.00 94.75 207 TYR A CA 1
ATOM 1513 C C . TYR A 1 207 ? -10.493 -10.979 29.586 1.00 94.75 207 TYR A C 1
ATOM 1515 O O . TYR A 1 207 ? -11.265 -11.401 28.715 1.00 94.75 207 TYR A O 1
ATOM 1523 N N . ASP A 1 208 ? -10.326 -11.572 30.763 1.00 93.12 208 ASP A N 1
ATOM 1524 C CA . ASP A 1 208 ? -11.086 -12.729 31.208 1.00 93.12 208 ASP A CA 1
ATOM 1525 C C . ASP A 1 208 ? -12.001 -12.303 32.356 1.00 93.12 208 ASP A C 1
ATOM 1527 O O . ASP A 1 208 ? -11.558 -12.021 33.463 1.00 93.12 208 ASP A O 1
ATOM 1531 N N . SER A 1 209 ? -13.310 -12.280 32.106 1.00 93.00 209 SER A N 1
ATOM 1532 C CA . SER A 1 209 ? -14.299 -11.912 33.125 1.00 93.00 209 SER A CA 1
ATOM 1533 C C . SER A 1 209 ? -14.421 -12.913 34.274 1.00 93.00 209 SER A C 1
ATOM 1535 O O . SER A 1 209 ? -15.163 -12.654 35.217 1.00 93.00 209 SER A O 1
ATOM 1537 N N . SER A 1 210 ? -13.798 -14.086 34.151 1.00 90.25 210 SER A N 1
ATOM 1538 C CA . SER A 1 210 ? -13.699 -15.059 35.234 1.00 90.25 210 SER A CA 1
ATOM 1539 C C . SER A 1 210 ? -12.418 -14.922 36.045 1.00 90.25 210 SER A C 1
ATOM 1541 O O . SER A 1 210 ? -12.361 -15.509 37.120 1.00 90.25 210 SER A O 1
ATOM 1543 N N . ALA A 1 211 ? -11.430 -14.159 35.565 1.00 90.94 211 ALA A N 1
ATOM 1544 C CA . ALA A 1 211 ? -10.212 -13.917 36.316 1.00 90.94 211 ALA A CA 1
ATOM 1545 C C . ALA A 1 211 ? -10.501 -13.021 37.520 1.00 90.94 211 ALA A C 1
ATOM 1547 O O . ALA A 1 211 ? -11.197 -12.008 37.408 1.00 90.94 211 ALA A O 1
ATOM 1548 N N . THR A 1 212 ? -9.951 -13.415 38.658 1.00 88.62 212 THR A N 1
ATOM 1549 C CA . THR A 1 212 ? -10.008 -12.660 39.912 1.00 88.62 212 THR A CA 1
ATOM 1550 C C . THR A 1 212 ? -8.616 -12.244 40.379 1.00 88.62 212 THR A C 1
ATOM 1552 O O . THR A 1 212 ? -8.533 -11.401 41.245 1.00 88.62 212 THR A O 1
ATOM 1555 N N . ASP A 1 213 ? -7.539 -12.765 39.776 1.00 89.44 213 ASP A N 1
ATOM 1556 C CA . ASP A 1 213 ? -6.165 -12.302 40.021 1.00 89.44 213 ASP A CA 1
ATOM 1557 C C . ASP A 1 213 ? -5.427 -12.066 38.690 1.00 89.44 213 ASP A C 1
ATOM 1559 O O . ASP A 1 213 ? -5.596 -12.826 37.728 1.00 89.44 213 ASP A O 1
ATOM 1563 N N . ASP A 1 214 ? -4.628 -10.994 38.626 1.00 90.94 214 ASP A N 1
ATOM 1564 C CA . ASP A 1 214 ? -3.878 -10.592 37.431 1.00 90.94 214 ASP A CA 1
ATOM 1565 C C . ASP A 1 214 ? -2.538 -11.335 37.323 1.00 90.94 214 ASP A C 1
ATOM 1567 O O . ASP A 1 214 ? -1.579 -11.068 38.052 1.00 90.94 214 ASP A O 1
ATOM 1571 N N . ASP A 1 215 ? -2.424 -12.221 36.333 1.00 92.06 215 ASP A N 1
ATOM 1572 C CA . ASP A 1 215 ? -1.208 -13.011 36.085 1.00 92.06 215 ASP A CA 1
ATOM 1573 C C . ASP A 1 215 ? -0.139 -12.275 35.243 1.00 92.06 215 ASP A C 1
ATOM 1575 O O . ASP A 1 215 ? 0.893 -12.842 34.858 1.00 92.06 215 ASP A O 1
ATOM 1579 N N . GLY A 1 216 ? -0.372 -11.003 34.919 1.00 91.00 216 GLY A N 1
ATOM 1580 C CA . GLY A 1 216 ? 0.450 -10.189 34.031 1.00 91.00 216 GLY A CA 1
ATOM 1581 C C . GLY A 1 216 ? 0.287 -10.525 32.547 1.00 91.00 216 GLY A C 1
ATOM 1582 O O . GLY A 1 216 ? 1.089 -10.051 31.733 1.00 91.00 216 GLY A O 1
ATOM 1583 N N . SER A 1 217 ? -0.705 -11.338 32.165 1.00 93.44 217 SER A N 1
ATOM 1584 C CA . SER A 1 217 ? -0.939 -11.730 30.770 1.00 93.44 217 SER A CA 1
ATOM 1585 C C . SER A 1 217 ? -1.719 -10.704 29.952 1.00 93.44 217 SER A C 1
ATOM 1587 O O . SER A 1 217 ? -1.898 -10.929 28.756 1.00 93.44 217 SER A O 1
ATOM 1589 N N . CYS A 1 218 ? -2.184 -9.593 30.532 1.00 94.56 218 CYS A N 1
ATOM 1590 C CA . CYS A 1 218 ? -2.965 -8.592 29.807 1.00 94.56 218 CYS A CA 1
ATOM 1591 C C . CYS A 1 218 ? -2.249 -8.063 28.552 1.00 94.56 218 CYS A C 1
ATOM 1593 O O . CYS A 1 218 ? -1.113 -7.582 28.583 1.00 94.56 218 CYS A O 1
ATOM 1595 N N . LEU A 1 219 ? -2.950 -8.136 27.424 1.00 95.31 219 LEU A N 1
ATOM 1596 C CA . LEU A 1 219 ? -2.507 -7.711 26.106 1.00 95.31 219 LEU A CA 1
ATOM 1597 C C . LEU A 1 219 ? -3.370 -6.551 25.628 1.00 95.31 219 LEU A C 1
ATOM 1599 O O . LEU A 1 219 ? -4.585 -6.528 25.814 1.00 95.31 219 LEU A O 1
ATOM 1603 N N . GLN A 1 220 ? -2.739 -5.630 24.907 1.00 93.75 220 GLN A N 1
ATOM 1604 C CA . GLN A 1 220 ? -3.447 -4.594 24.169 1.00 93.75 220 GLN A CA 1
ATOM 1605 C C . GLN A 1 220 ? -3.564 -4.984 22.700 1.00 93.75 220 GLN A C 1
ATOM 1607 O O . GLN A 1 220 ? -2.732 -5.720 22.159 1.00 93.75 220 GLN A O 1
ATOM 1612 N N . ASN A 1 221 ? -4.591 -4.454 22.043 1.00 93.81 221 ASN A N 1
ATOM 1613 C CA . ASN A 1 221 ? -4.619 -4.463 20.591 1.00 93.81 221 ASN A CA 1
ATOM 1614 C C . ASN A 1 221 ? -3.481 -3.591 20.061 1.00 93.81 221 ASN A C 1
ATOM 1616 O O . ASN A 1 221 ? -3.251 -2.480 20.548 1.00 93.81 221 ASN A O 1
ATOM 1620 N N . ASP A 1 222 ? -2.793 -4.094 19.048 1.00 92.75 222 ASP A N 1
ATOM 1621 C CA . ASP A 1 222 ? -1.874 -3.292 18.259 1.00 92.75 222 ASP A CA 1
ATOM 1622 C C . ASP A 1 222 ? -2.652 -2.290 17.373 1.00 92.75 222 ASP A C 1
ATOM 1624 O O . ASP A 1 222 ? -3.887 -2.232 17.381 1.00 92.75 222 ASP A O 1
ATOM 1628 N N . LEU A 1 223 ? -1.949 -1.468 16.593 1.00 90.94 223 LEU A N 1
ATOM 1629 C CA . LEU A 1 223 ? -2.578 -0.504 15.680 1.00 90.94 223 LEU A CA 1
ATOM 1630 C C . LEU A 1 223 ? -3.369 -1.187 14.549 1.00 90.94 223 LEU A C 1
ATOM 1632 O O . LEU A 1 223 ? -4.175 -0.527 13.894 1.00 90.94 223 LEU A O 1
ATOM 1636 N N . CYS A 1 224 ? -3.166 -2.491 14.340 1.00 90.94 224 CYS A N 1
ATOM 1637 C CA . CYS A 1 224 ? -3.912 -3.325 13.402 1.00 90.94 224 CYS A CA 1
ATOM 1638 C C . CYS A 1 224 ? -5.141 -3.997 14.031 1.00 90.94 224 CYS A C 1
ATOM 1640 O O . CYS A 1 224 ? -5.878 -4.697 13.336 1.00 90.94 224 CYS A O 1
ATOM 1642 N N . GLY A 1 225 ? -5.387 -3.796 15.329 1.00 90.69 225 GLY A N 1
ATOM 1643 C CA . GLY A 1 225 ? -6.495 -4.426 16.043 1.00 90.69 225 GLY A CA 1
ATOM 1644 C C . GLY A 1 225 ? -6.243 -5.890 16.414 1.00 90.69 225 GLY A C 1
ATOM 1645 O O . GLY A 1 225 ? -7.196 -6.595 16.745 1.00 90.69 225 GLY A O 1
ATOM 1646 N N . VAL A 1 226 ? -4.996 -6.364 16.345 1.00 93.19 226 VAL A N 1
ATOM 1647 C CA . VAL A 1 226 ? -4.620 -7.722 16.749 1.00 93.19 226 VAL A CA 1
ATOM 1648 C C . VAL A 1 226 ? -4.197 -7.719 18.210 1.00 93.19 226 VAL A C 1
ATOM 1650 O O . VAL A 1 226 ? -3.311 -6.968 18.620 1.00 93.19 226 VAL A O 1
ATOM 1653 N N . CYS A 1 227 ? -4.810 -8.603 18.992 1.00 94.62 227 CYS A N 1
ATOM 1654 C CA . CYS A 1 227 ? -4.510 -8.740 20.407 1.00 94.62 227 CYS A CA 1
ATOM 1655 C C . CYS A 1 227 ? -3.085 -9.265 20.631 1.00 94.62 227 CYS A C 1
ATOM 1657 O O . CYS A 1 227 ? -2.756 -10.363 20.179 1.00 94.62 227 CYS A O 1
ATOM 1659 N N . GLY A 1 228 ? -2.234 -8.473 21.293 1.00 91.62 228 GLY A N 1
ATOM 1660 C CA . GLY A 1 228 ? -0.809 -8.780 21.466 1.00 91.62 228 GLY A CA 1
ATOM 1661 C C . GLY A 1 228 ? -0.002 -8.778 20.164 1.00 91.62 228 GLY A C 1
ATOM 1662 O O . GLY A 1 228 ? 1.058 -9.400 20.106 1.00 91.62 228 GLY A O 1
ATOM 1663 N N . GLY A 1 229 ? -0.516 -8.136 19.112 1.00 91.69 229 GLY A N 1
ATOM 1664 C CA . GLY A 1 229 ? 0.160 -8.039 17.823 1.00 91.69 229 GLY A CA 1
ATOM 1665 C C . GLY A 1 229 ? 1.368 -7.096 17.834 1.00 91.69 229 GLY A C 1
ATOM 1666 O O . GLY A 1 229 ? 1.575 -6.302 18.751 1.00 91.69 229 GLY A O 1
ATOM 1667 N N . ASP A 1 230 ? 2.180 -7.188 16.783 1.00 91.94 230 ASP A N 1
ATOM 1668 C CA . ASP A 1 230 ? 3.380 -6.375 16.553 1.00 91.94 230 ASP A CA 1
ATOM 1669 C C . ASP A 1 230 ? 3.209 -5.376 15.389 1.00 91.94 230 ASP A C 1
ATOM 1671 O O . ASP A 1 230 ? 4.191 -4.841 14.873 1.00 91.94 230 ASP A O 1
ATOM 1675 N N . ASN A 1 231 ? 1.961 -5.103 14.991 1.00 92.00 231 ASN A N 1
ATOM 1676 C CA . ASN A 1 231 ? 1.537 -4.323 13.825 1.00 92.00 231 ASN A CA 1
ATOM 1677 C C . ASN A 1 231 ? 1.817 -4.966 12.458 1.00 92.00 231 ASN A C 1
ATOM 1679 O O . ASN A 1 231 ? 1.501 -4.360 11.435 1.00 92.00 231 ASN A O 1
ATOM 1683 N N . SER A 1 232 ? 2.373 -6.177 12.382 1.00 89.94 232 SER A N 1
ATOM 1684 C CA . SER A 1 232 ? 2.756 -6.776 11.090 1.00 89.94 232 SER A CA 1
ATOM 1685 C C . SER A 1 232 ? 1.571 -7.089 10.170 1.00 89.94 232 SER A C 1
ATOM 1687 O O . SER A 1 232 ? 1.718 -7.083 8.953 1.00 89.94 232 SER A O 1
ATOM 1689 N N . SER A 1 233 ? 0.382 -7.329 10.728 1.00 90.25 233 SER A N 1
ATOM 1690 C CA . SER A 1 233 ? -0.791 -7.786 9.966 1.00 90.25 233 SER A CA 1
ATOM 1691 C C . SER A 1 233 ? -1.428 -6.729 9.055 1.00 90.25 233 SER A C 1
ATOM 1693 O O . SER A 1 233 ? -2.126 -7.092 8.111 1.00 90.25 233 SER A O 1
ATOM 1695 N N . CYS A 1 234 ? -1.193 -5.444 9.321 1.00 91.38 234 CYS A N 1
ATOM 1696 C CA . CYS A 1 234 ? -1.660 -4.316 8.508 1.00 91.38 234 CYS A CA 1
ATOM 1697 C C . CYS A 1 234 ? -0.515 -3.375 8.101 1.00 91.38 234 CYS A C 1
ATOM 1699 O O . CYS A 1 234 ? -0.753 -2.247 7.655 1.00 91.38 234 CYS A O 1
ATOM 1701 N N . SER A 1 235 ? 0.721 -3.842 8.275 1.00 93.31 235 SER A N 1
ATOM 1702 C CA . SER A 1 235 ? 1.933 -3.165 7.832 1.00 93.31 235 SER A CA 1
ATOM 1703 C C . SER A 1 235 ? 2.257 -3.538 6.388 1.00 93.31 235 SER A C 1
ATOM 1705 O O . SER A 1 235 ? 2.084 -4.685 5.984 1.00 93.31 235 SER A O 1
ATOM 1707 N N . GLY A 1 236 ? 2.709 -2.565 5.610 1.00 94.38 236 GLY A N 1
ATOM 1708 C CA . GLY A 1 236 ? 3.138 -2.735 4.224 1.00 94.38 236 GLY A CA 1
ATOM 1709 C C . GLY A 1 236 ? 3.231 -1.383 3.532 1.00 94.38 236 GLY A C 1
ATOM 1710 O O . GLY A 1 236 ? 3.058 -0.342 4.164 1.00 94.38 236 GLY A O 1
ATOM 1711 N N . CYS A 1 237 ? 3.486 -1.361 2.227 1.00 96.88 237 CYS A N 1
ATOM 1712 C CA . CYS A 1 237 ? 3.604 -0.088 1.532 1.00 96.88 237 CYS A CA 1
ATOM 1713 C C . CYS A 1 237 ? 2.244 0.612 1.385 1.00 96.88 237 CYS A C 1
ATOM 1715 O O . CYS A 1 237 ? 1.351 0.121 0.694 1.00 96.88 237 CYS A O 1
ATOM 1717 N N . THR A 1 238 ? 2.111 1.801 1.978 1.00 95.81 238 THR A N 1
ATOM 1718 C CA . THR A 1 238 ? 0.866 2.595 1.938 1.00 95.81 238 THR A CA 1
ATOM 1719 C C . THR A 1 238 ? 0.859 3.698 0.873 1.00 95.81 238 THR A C 1
ATOM 1721 O O . THR A 1 238 ? -0.173 4.339 0.656 1.00 95.81 238 THR A O 1
ATOM 1724 N N . ASP A 1 239 ? 1.978 3.923 0.177 1.00 95.50 239 ASP A N 1
ATOM 1725 C CA . ASP A 1 239 ? 2.070 4.930 -0.881 1.00 95.50 239 ASP A CA 1
ATOM 1726 C C . ASP A 1 239 ? 1.519 4.386 -2.206 1.00 95.50 239 ASP A C 1
ATOM 1728 O O . ASP A 1 239 ? 2.110 3.508 -2.827 1.00 95.50 239 ASP A O 1
ATOM 1732 N N . SER A 1 240 ? 0.406 4.953 -2.679 1.00 94.62 240 SER A N 1
ATOM 1733 C CA . SER A 1 240 ? -0.244 4.571 -3.943 1.00 94.62 240 SER A CA 1
ATOM 1734 C C . SER A 1 240 ? 0.610 4.750 -5.208 1.00 94.62 240 SER A C 1
ATOM 1736 O O . SER A 1 240 ? 0.211 4.288 -6.275 1.00 94.62 240 SER A O 1
ATOM 1738 N N . SER A 1 241 ? 1.742 5.454 -5.116 1.00 92.12 241 SER A N 1
ATOM 1739 C CA . SER A 1 241 ? 2.695 5.635 -6.216 1.00 92.12 241 SER A CA 1
ATOM 1740 C C . SER A 1 241 ? 3.822 4.596 -6.237 1.00 92.12 241 SER A C 1
ATOM 1742 O O . SER A 1 241 ? 4.581 4.545 -7.205 1.00 92.12 241 SER A O 1
ATOM 1744 N N . ALA A 1 242 ? 3.928 3.760 -5.203 1.00 95.44 242 ALA A N 1
ATOM 1745 C CA . ALA A 1 242 ? 4.913 2.692 -5.122 1.00 95.44 242 ALA A CA 1
ATOM 1746 C C . ALA A 1 242 ? 4.468 1.428 -5.878 1.00 95.44 242 ALA A C 1
ATOM 1748 O O . ALA A 1 242 ? 3.283 1.127 -6.022 1.00 95.44 242 ALA A O 1
ATOM 1749 N N . CYS A 1 243 ? 5.441 0.634 -6.312 1.00 95.56 243 CYS A N 1
ATOM 1750 C CA . CYS A 1 243 ? 5.242 -0.586 -7.089 1.00 95.56 243 CYS A CA 1
ATOM 1751 C C . CYS A 1 243 ? 4.681 -1.753 -6.286 1.00 95.56 243 CYS A C 1
ATOM 1753 O O . CYS A 1 243 ? 3.983 -2.605 -6.830 1.00 95.56 243 CYS A O 1
ATOM 1755 N N . ASN A 1 244 ? 4.981 -1.798 -4.994 1.00 94.56 244 ASN A N 1
ATOM 1756 C CA . ASN A 1 244 ? 4.455 -2.782 -4.058 1.00 94.56 244 ASN A CA 1
ATOM 1757 C C . ASN A 1 244 ? 3.364 -2.192 -3.154 1.00 94.56 244 ASN A C 1
ATOM 1759 O O . ASN A 1 244 ? 3.175 -2.695 -2.048 1.00 94.56 244 ASN A O 1
ATOM 1763 N N . TYR A 1 245 ? 2.675 -1.135 -3.605 1.00 95.50 245 TYR A N 1
ATOM 1764 C CA . TYR A 1 245 ? 1.540 -0.565 -2.885 1.00 95.50 245 TYR A CA 1
ATOM 1765 C C . TYR A 1 245 ? 0.520 -1.648 -2.521 1.00 95.50 245 TYR A C 1
ATOM 1767 O O . TYR A 1 245 ? 0.018 -2.367 -3.391 1.00 95.50 245 TYR A O 1
ATOM 1775 N N . ASP A 1 246 ? 0.174 -1.719 -1.240 1.00 94.44 246 ASP A N 1
ATOM 1776 C CA . ASP A 1 246 ? -0.851 -2.609 -0.721 1.00 94.44 246 ASP A CA 1
ATOM 1777 C C . ASP A 1 246 ? -2.003 -1.784 -0.141 1.00 94.44 246 ASP A C 1
ATOM 1779 O O . ASP A 1 246 ? -1.903 -1.143 0.903 1.00 94.44 246 ASP A O 1
ATOM 1783 N N . SER A 1 247 ? -3.148 -1.834 -0.822 1.00 94.56 247 SER A N 1
ATOM 1784 C CA . SER A 1 247 ? -4.367 -1.139 -0.392 1.00 94.56 247 SER A CA 1
ATOM 1785 C C . SER A 1 247 ? -4.971 -1.651 0.923 1.00 94.56 247 SER A C 1
ATOM 1787 O O . SER A 1 247 ? -5.868 -1.006 1.464 1.00 94.56 247 SER A O 1
ATOM 1789 N N . SER A 1 248 ? -4.533 -2.817 1.407 1.00 90.94 248 SER A N 1
ATOM 1790 C CA . SER A 1 248 ? -4.957 -3.388 2.687 1.00 90.94 248 SER A CA 1
ATOM 1791 C C . SER A 1 248 ? -4.073 -2.959 3.859 1.00 90.94 248 SER A C 1
ATOM 1793 O O . SER A 1 248 ? -4.514 -3.039 5.007 1.00 90.94 248 SER A O 1
ATOM 1795 N N . SER A 1 249 ? -2.870 -2.449 3.584 1.00 93.19 249 SER A N 1
ATOM 1796 C CA . SER A 1 249 ? -1.978 -1.910 4.604 1.00 93.19 249 SER A CA 1
ATOM 1797 C C . SER A 1 249 ? -2.453 -0.532 5.061 1.00 93.19 249 SER A C 1
ATOM 1799 O O . SER A 1 249 ? -2.764 0.351 4.261 1.00 93.19 249 SER A O 1
ATOM 1801 N N . THR A 1 250 ? -2.489 -0.331 6.375 1.00 91.94 250 THR A N 1
ATOM 1802 C CA . THR A 1 250 ? -2.825 0.957 7.005 1.00 91.94 250 THR A CA 1
ATOM 1803 C C . THR A 1 250 ? -1.628 1.597 7.699 1.00 91.94 250 THR A C 1
ATOM 1805 O O . THR A 1 250 ? -1.697 2.763 8.086 1.00 91.94 250 THR A O 1
ATOM 1808 N N . LEU A 1 251 ? -0.538 0.845 7.861 1.00 93.06 251 LEU A N 1
ATOM 1809 C CA . LEU A 1 251 ? 0.717 1.294 8.453 1.00 93.06 251 LEU A CA 1
ATOM 1810 C C . LEU A 1 251 ? 1.842 1.114 7.443 1.00 93.06 251 LEU A C 1
ATOM 1812 O O . LEU A 1 251 ? 2.020 0.024 6.908 1.00 93.06 251 LEU A O 1
ATOM 1816 N N . ASP A 1 252 ? 2.598 2.182 7.203 1.00 93.81 252 ASP A N 1
ATOM 1817 C CA . ASP A 1 252 ? 3.801 2.110 6.381 1.00 93.81 252 ASP A CA 1
ATOM 1818 C C . ASP A 1 252 ? 4.943 1.468 7.172 1.00 93.81 252 ASP A C 1
ATOM 1820 O O . ASP A 1 252 ? 5.329 1.970 8.232 1.00 93.81 252 ASP A O 1
ATOM 1824 N N . ASP A 1 253 ? 5.491 0.375 6.653 1.00 93.88 253 ASP A N 1
ATOM 1825 C CA . ASP A 1 253 ? 6.660 -0.306 7.218 1.00 93.88 253 ASP A CA 1
ATOM 1826 C C . ASP A 1 253 ? 7.978 0.107 6.546 1.00 93.88 253 ASP A C 1
ATOM 1828 O O . ASP A 1 253 ? 9.045 -0.413 6.884 1.00 93.88 253 ASP A O 1
ATOM 1832 N N . GLY A 1 254 ? 7.921 1.050 5.600 1.00 93.06 254 GLY A N 1
ATOM 1833 C CA . GLY A 1 254 ? 9.077 1.493 4.831 1.00 93.06 254 GLY A CA 1
ATOM 1834 C C . GLY A 1 254 ? 9.520 0.493 3.762 1.00 93.06 254 GLY A C 1
ATOM 1835 O O . GLY A 1 254 ? 10.615 0.641 3.218 1.00 93.06 254 GLY A O 1
ATOM 1836 N N . SER A 1 255 ? 8.698 -0.514 3.443 1.00 94.56 255 SER A N 1
ATOM 1837 C CA . SER A 1 255 ? 8.970 -1.469 2.364 1.00 94.56 255 SER A CA 1
ATOM 1838 C C . SER A 1 255 ? 8.674 -0.918 0.967 1.00 94.56 255 SER A C 1
ATOM 1840 O O . SER A 1 255 ? 8.948 -1.619 -0.006 1.00 94.56 255 SER A O 1
ATOM 1842 N N . CYS A 1 256 ? 8.120 0.296 0.836 1.00 95.75 256 CYS A N 1
ATOM 1843 C CA . CYS A 1 256 ? 7.767 0.885 -0.455 1.00 95.75 256 CYS A CA 1
ATOM 1844 C C . CYS A 1 256 ? 8.942 0.888 -1.442 1.00 95.75 256 CYS A C 1
ATOM 1846 O O . CYS A 1 256 ? 9.987 1.495 -1.199 1.00 95.75 256 CYS A O 1
ATOM 1848 N N . THR A 1 257 ? 8.743 0.241 -2.586 1.00 95.00 257 THR A N 1
ATOM 1849 C CA . THR A 1 257 ? 9.661 0.248 -3.719 1.00 95.00 257 THR A CA 1
ATOM 1850 C C . THR A 1 257 ? 9.090 1.114 -4.826 1.00 95.00 257 THR A C 1
ATOM 1852 O O . THR A 1 257 ? 7.903 1.060 -5.136 1.00 95.00 257 THR A O 1
ATOM 1855 N N . TYR A 1 258 ? 9.943 1.929 -5.430 1.00 93.62 258 TYR A N 1
ATOM 1856 C CA . TYR A 1 258 ? 9.573 2.823 -6.521 1.00 93.62 258 TYR A CA 1
ATOM 1857 C C . TYR A 1 258 ? 10.265 2.360 -7.795 1.00 93.62 258 TYR A C 1
ATOM 1859 O O . TYR A 1 258 ? 11.334 1.743 -7.706 1.00 93.62 258 TYR A O 1
ATOM 1867 N N . PRO A 1 259 ? 9.674 2.631 -8.966 1.00 92.12 259 PRO A N 1
ATOM 1868 C CA . PRO A 1 259 ? 10.332 2.287 -10.207 1.00 92.12 259 PRO A CA 1
ATOM 1869 C C . PRO A 1 259 ? 11.585 3.152 -10.378 1.00 92.12 259 PRO A C 1
ATOM 1871 O O . PRO A 1 259 ? 11.667 4.272 -9.859 1.00 92.12 259 PRO A O 1
ATOM 1874 N N . GLU A 1 260 ? 12.581 2.622 -11.084 1.00 90.38 260 GLU A N 1
ATOM 1875 C CA . GLU A 1 260 ? 13.752 3.414 -11.448 1.00 90.38 260 GLU A CA 1
ATOM 1876 C C . GLU A 1 260 ? 13.353 4.559 -12.388 1.00 90.38 260 GLU A C 1
ATOM 1878 O O . GLU A 1 260 ? 12.319 4.522 -13.055 1.00 90.38 260 GLU A O 1
ATOM 1883 N N . MET A 1 261 ? 14.168 5.615 -12.428 1.00 88.19 261 MET A N 1
ATOM 1884 C CA . MET A 1 261 ? 13.913 6.750 -13.316 1.00 88.19 261 MET A CA 1
ATOM 1885 C C . MET A 1 261 ? 13.819 6.259 -14.770 1.00 88.19 261 MET A C 1
ATOM 1887 O O . MET A 1 261 ? 14.702 5.529 -15.206 1.00 88.19 261 MET A O 1
ATOM 1891 N N . TYR A 1 262 ? 12.763 6.677 -15.480 1.00 92.88 262 TYR A N 1
ATOM 1892 C CA . TYR A 1 262 ? 12.384 6.268 -16.850 1.00 92.88 262 TYR A CA 1
ATOM 1893 C C . TYR A 1 262 ? 11.697 4.900 -16.991 1.00 92.88 262 TYR A C 1
ATOM 1895 O O . TYR A 1 262 ? 11.143 4.612 -18.049 1.00 92.88 262 TYR A O 1
ATOM 1903 N N . TYR A 1 263 ? 11.615 4.107 -15.922 1.00 92.19 263 TYR A N 1
ATOM 1904 C CA . TYR A 1 263 ? 10.951 2.803 -15.936 1.00 92.19 263 TYR A CA 1
ATOM 1905 C C . TYR A 1 263 ? 9.599 2.830 -15.212 1.00 92.19 263 TYR A C 1
ATOM 1907 O O . TYR A 1 263 ? 9.313 3.705 -14.391 1.00 92.19 263 TYR A O 1
ATOM 1915 N N . ASP A 1 264 ? 8.749 1.856 -15.527 1.00 91.38 264 ASP A N 1
ATOM 1916 C CA . ASP A 1 264 ? 7.543 1.524 -14.781 1.00 91.38 264 ASP A CA 1
ATOM 1917 C C . ASP A 1 264 ? 7.827 0.457 -13.705 1.00 91.38 264 ASP A C 1
ATOM 1919 O O . ASP A 1 264 ? 8.935 -0.061 -13.553 1.00 91.38 264 ASP A O 1
ATOM 1923 N N . CYS A 1 265 ? 6.803 0.104 -12.930 1.00 93.12 265 CYS A N 1
ATOM 1924 C CA . CYS A 1 265 ? 6.929 -0.867 -11.843 1.00 93.12 265 CYS A CA 1
ATOM 1925 C C . CYS A 1 265 ? 7.182 -2.314 -12.274 1.00 93.12 265 CYS A C 1
ATOM 1927 O O . CYS A 1 265 ? 7.536 -3.148 -11.441 1.00 93.12 265 CYS A O 1
ATOM 1929 N N . ASN A 1 266 ? 7.009 -2.616 -13.557 1.00 91.50 266 ASN A N 1
ATOM 1930 C CA . ASN A 1 266 ? 7.334 -3.909 -14.140 1.00 91.50 266 ASN A CA 1
ATOM 1931 C C . ASN A 1 266 ? 8.740 -3.905 -14.767 1.00 91.50 266 ASN A C 1
ATOM 1933 O O . ASN A 1 266 ? 9.153 -4.928 -15.312 1.00 91.50 266 ASN A O 1
ATOM 1937 N N . GLY A 1 267 ? 9.465 -2.783 -14.680 1.00 89.62 267 GLY A N 1
ATOM 1938 C CA . GLY A 1 267 ? 10.771 -2.595 -15.302 1.00 89.62 267 GLY A CA 1
ATOM 1939 C C . GLY A 1 267 ? 10.699 -2.344 -16.806 1.00 89.62 267 GLY A C 1
ATOM 1940 O O . GLY A 1 267 ? 11.719 -2.479 -17.474 1.00 89.62 267 GLY A O 1
ATOM 1941 N N . ASN A 1 268 ? 9.527 -2.005 -17.351 1.00 90.31 268 ASN A N 1
ATOM 1942 C CA . ASN A 1 268 ? 9.423 -1.583 -18.746 1.00 90.31 268 ASN A CA 1
ATOM 1943 C C . ASN A 1 268 ? 9.742 -0.104 -18.846 1.00 90.31 268 ASN A C 1
ATOM 1945 O O . ASN A 1 268 ? 9.449 0.660 -17.924 1.00 90.31 268 ASN A O 1
ATOM 1949 N N . CYS A 1 269 ? 10.276 0.316 -19.982 1.00 93.12 269 CYS A N 1
ATOM 1950 C CA . CYS A 1 269 ? 10.444 1.729 -20.201 1.00 93.12 269 CYS A CA 1
ATOM 1951 C C . CYS A 1 269 ? 9.093 2.456 -20.353 1.00 93.12 269 CYS A C 1
ATOM 1953 O O . CYS A 1 269 ? 8.143 1.929 -20.936 1.00 93.12 269 CYS A O 1
ATOM 1955 N N . VAL A 1 270 ? 9.002 3.672 -19.811 1.00 92.19 270 VAL A N 1
ATOM 1956 C CA . VAL A 1 270 ? 7.818 4.535 -19.939 1.00 92.19 270 VAL A CA 1
ATOM 1957 C C . VAL A 1 270 ? 7.717 5.148 -21.339 1.00 92.19 270 VAL A C 1
ATOM 1959 O O . VAL A 1 270 ? 6.607 5.258 -21.864 1.00 92.19 270 VAL A O 1
ATOM 1962 N N . ASN A 1 271 ? 8.854 5.529 -21.927 1.00 90.00 271 ASN A N 1
ATOM 1963 C CA . ASN A 1 271 ? 8.972 6.068 -23.279 1.00 90.00 271 ASN A CA 1
ATOM 1964 C C . ASN A 1 271 ? 10.004 5.237 -24.046 1.00 90.00 271 ASN A C 1
ATOM 1966 O O . ASN A 1 271 ? 11.190 5.305 -23.747 1.00 90.00 271 ASN A O 1
ATOM 1970 N N . ASP A 1 272 ? 9.515 4.429 -24.976 1.00 92.00 272 ASP A N 1
ATOM 1971 C CA . ASP A 1 272 ? 10.312 3.555 -25.835 1.00 92.00 272 ASP A CA 1
ATOM 1972 C C . ASP A 1 272 ? 9.667 3.611 -27.223 1.00 92.00 272 ASP A C 1
ATOM 1974 O O . ASP A 1 272 ? 8.607 3.017 -27.476 1.00 92.00 272 ASP A O 1
ATOM 1978 N N . THR A 1 273 ? 10.204 4.492 -28.060 1.00 91.38 273 THR A N 1
ATOM 1979 C CA . THR A 1 273 ? 9.617 4.852 -29.350 1.00 91.38 273 THR A CA 1
ATOM 1980 C C . THR A 1 273 ? 9.869 3.778 -30.408 1.00 91.38 273 THR A C 1
ATOM 1982 O O . THR A 1 273 ? 8.998 3.561 -31.264 1.00 91.38 273 THR A O 1
ATOM 1985 N N . ASP A 1 274 ? 11.014 3.100 -30.366 1.00 86.94 274 ASP A N 1
ATOM 1986 C CA . ASP A 1 274 ? 11.435 2.124 -31.373 1.00 86.94 274 ASP A CA 1
ATOM 1987 C C . ASP A 1 274 ? 11.225 0.652 -30.945 1.00 86.94 274 ASP A C 1
ATOM 1989 O O . ASP A 1 274 ? 11.127 -0.236 -31.802 1.00 86.94 274 ASP A O 1
ATOM 1993 N N . GLY A 1 275 ? 10.990 0.408 -29.653 1.00 89.00 275 GLY A N 1
ATOM 1994 C CA . GLY A 1 275 ? 10.633 -0.880 -29.069 1.00 89.00 275 GLY A CA 1
ATOM 1995 C C . GLY A 1 275 ? 11.821 -1.795 -28.780 1.00 89.00 275 GLY A C 1
ATOM 1996 O O . GLY A 1 275 ? 11.618 -3.017 -28.713 1.00 89.00 275 GLY A O 1
ATOM 1997 N N . ASP A 1 276 ? 13.040 -1.263 -28.674 1.00 86.44 276 ASP A N 1
ATOM 1998 C CA . ASP A 1 276 ? 14.256 -2.051 -28.444 1.00 86.44 276 ASP A CA 1
ATOM 1999 C C . ASP A 1 276 ? 14.482 -2.419 -26.956 1.00 86.44 276 ASP A C 1
ATOM 2001 O O . ASP A 1 276 ? 15.256 -3.335 -26.639 1.00 86.44 276 ASP A O 1
ATOM 2005 N N . GLY A 1 277 ? 13.716 -1.796 -26.050 1.00 88.50 277 GLY A N 1
ATOM 2006 C CA . GLY A 1 277 ? 13.743 -2.017 -24.604 1.00 88.50 277 GLY A CA 1
ATOM 2007 C C . GLY A 1 277 ? 14.672 -1.079 -23.826 1.00 88.50 277 GLY A C 1
ATOM 2008 O O . GLY A 1 277 ? 14.799 -1.241 -22.605 1.00 88.50 277 GLY A O 1
ATOM 2009 N N . ILE A 1 278 ? 15.306 -0.119 -24.495 1.00 89.75 278 ILE A N 1
ATOM 2010 C CA . ILE A 1 278 ? 16.046 0.997 -23.910 1.00 89.75 278 ILE A CA 1
ATOM 2011 C C . ILE A 1 278 ? 15.132 2.224 -23.930 1.00 89.75 278 ILE A C 1
ATOM 2013 O O . ILE A 1 278 ? 14.311 2.413 -24.813 1.00 89.75 278 ILE A O 1
ATOM 2017 N N . CYS A 1 279 ? 15.195 3.033 -22.876 1.00 92.50 279 CYS A N 1
ATOM 2018 C CA . CYS A 1 279 ? 14.366 4.229 -22.802 1.00 92.50 279 CYS A CA 1
ATOM 2019 C C . CYS A 1 279 ? 14.869 5.334 -23.711 1.00 92.50 279 CYS A C 1
ATOM 2021 O O . CYS A 1 279 ? 16.064 5.609 -23.654 1.00 92.50 279 CYS A O 1
ATOM 2023 N N . ASP A 1 280 ? 13.961 6.065 -24.367 1.00 89.50 280 ASP A N 1
ATOM 2024 C CA . ASP A 1 280 ? 14.268 7.243 -25.194 1.00 89.50 280 ASP A CA 1
ATOM 2025 C C . ASP A 1 280 ? 15.225 8.220 -24.466 1.00 89.50 280 ASP A C 1
ATOM 2027 O O . ASP A 1 280 ? 16.138 8.807 -25.042 1.00 89.50 280 ASP A O 1
ATOM 2031 N N . GLU A 1 281 ? 15.052 8.420 -23.150 1.00 91.62 281 GLU A N 1
ATOM 2032 C CA . GLU A 1 281 ? 15.918 9.312 -22.361 1.00 91.62 281 GLU A CA 1
ATOM 2033 C C . GLU A 1 281 ? 17.311 8.744 -22.035 1.00 91.62 281 GLU A C 1
ATOM 2035 O O . GLU A 1 281 ? 18.196 9.487 -21.595 1.00 91.62 281 GLU A O 1
ATOM 2040 N N . LEU A 1 282 ? 17.487 7.435 -22.190 1.00 91.38 282 LEU A N 1
ATOM 2041 C CA . LEU A 1 282 ? 18.728 6.691 -21.976 1.00 91.38 282 LEU A CA 1
ATOM 2042 C C . LEU A 1 282 ? 19.397 6.278 -23.290 1.00 91.38 282 LEU A C 1
ATOM 2044 O O . LEU A 1 282 ? 20.489 5.705 -23.239 1.00 91.38 282 LEU A O 1
ATOM 2048 N N . GLU A 1 283 ? 18.777 6.578 -24.429 1.00 91.31 283 GLU A N 1
ATOM 2049 C CA . GLU A 1 283 ? 19.332 6.267 -25.730 1.00 91.31 283 GLU A CA 1
ATOM 2050 C C . GLU A 1 283 ? 20.637 7.025 -25.989 1.00 91.31 283 GLU A C 1
ATOM 2052 O O . GLU A 1 283 ? 20.808 8.209 -25.669 1.00 91.31 283 GLU A O 1
ATOM 2057 N N . VAL A 1 284 ? 21.586 6.317 -26.592 1.00 92.00 284 VAL A N 1
ATOM 2058 C CA . VAL A 1 284 ? 22.840 6.875 -27.077 1.00 92.00 284 VAL A CA 1
ATOM 2059 C C . VAL A 1 284 ? 22.743 6.952 -28.601 1.00 92.00 284 VAL A C 1
ATOM 2061 O O . VAL A 1 284 ? 22.817 5.909 -29.252 1.00 92.00 284 VAL A O 1
ATOM 2064 N N . PRO A 1 285 ? 22.607 8.157 -29.184 1.00 90.38 285 PRO A N 1
ATOM 2065 C CA . PRO A 1 285 ? 22.540 8.302 -30.630 1.00 90.38 285 PRO A CA 1
ATOM 2066 C C . PRO A 1 285 ? 23.884 7.951 -31.275 1.00 90.38 285 PRO A C 1
ATOM 2068 O O . PRO A 1 285 ? 24.953 8.342 -30.784 1.00 90.38 285 PRO A O 1
ATOM 2071 N N . GLY A 1 286 ? 23.831 7.236 -32.392 1.00 92.12 286 GLY A N 1
ATOM 2072 C CA . GLY A 1 286 ? 24.979 6.936 -33.241 1.00 92.12 286 GLY A CA 1
ATOM 2073 C C . GLY A 1 286 ? 24.701 5.758 -34.167 1.00 92.12 286 GLY A C 1
ATOM 2074 O O . GLY A 1 286 ? 23.637 5.160 -34.124 1.00 92.12 286 GLY A O 1
ATOM 2075 N N . CYS A 1 287 ? 25.675 5.375 -34.988 1.00 94.62 287 CYS A N 1
ATOM 2076 C CA . CYS A 1 287 ? 25.473 4.247 -35.888 1.00 94.62 287 CYS A CA 1
ATOM 2077 C C . CYS A 1 287 ? 25.358 2.905 -35.143 1.00 94.62 287 CYS A C 1
ATOM 2079 O O . CYS A 1 287 ? 26.327 2.454 -34.523 1.00 94.62 287 CYS A O 1
ATOM 2081 N N . THR A 1 288 ? 24.203 2.242 -35.260 1.00 93.44 288 THR A N 1
ATOM 2082 C CA . THR A 1 288 ? 23.940 0.917 -34.659 1.00 93.44 288 THR A CA 1
ATOM 2083 C C . THR A 1 288 ? 24.222 -0.253 -35.607 1.00 93.44 288 THR A C 1
ATOM 2085 O O . THR A 1 288 ? 24.250 -1.407 -35.168 1.00 93.44 288 THR A O 1
ATOM 2088 N N . ASP A 1 289 ? 24.463 0.012 -36.895 1.00 93.06 289 ASP A N 1
ATOM 2089 C CA . ASP A 1 289 ? 24.769 -1.028 -37.876 1.00 93.06 289 ASP A CA 1
ATOM 2090 C C . ASP A 1 289 ? 26.213 -1.523 -37.711 1.00 93.06 289 ASP A C 1
ATOM 2092 O O . ASP A 1 289 ? 27.170 -0.779 -37.916 1.00 93.06 289 ASP A O 1
ATOM 2096 N N . ALA A 1 290 ? 26.372 -2.796 -37.341 1.00 94.31 290 ALA A N 1
ATOM 2097 C CA . ALA A 1 290 ? 27.673 -3.417 -37.105 1.00 94.31 290 ALA A CA 1
ATOM 2098 C C . ALA A 1 290 ? 28.537 -3.555 -38.372 1.00 94.31 290 ALA A C 1
ATOM 2100 O O . ALA A 1 290 ? 29.739 -3.809 -38.250 1.00 94.31 290 ALA A O 1
ATOM 2101 N N . ASP A 1 291 ? 27.937 -3.417 -39.558 1.00 91.88 291 ASP A N 1
ATOM 2102 C CA . ASP A 1 291 ? 28.635 -3.455 -40.842 1.00 91.88 291 ASP A CA 1
ATOM 2103 C C . ASP A 1 291 ? 29.116 -2.057 -41.297 1.00 91.88 291 ASP A C 1
ATOM 2105 O O . ASP A 1 291 ? 29.846 -1.965 -42.286 1.00 91.88 291 ASP A O 1
ATOM 2109 N N . ALA A 1 292 ? 28.761 -0.976 -40.587 1.00 93.94 292 ALA A N 1
ATOM 2110 C CA . ALA A 1 292 ? 29.231 0.380 -40.878 1.00 93.94 292 ALA A CA 1
ATOM 2111 C C . ALA A 1 292 ? 30.641 0.657 -40.321 1.00 93.94 292 ALA A C 1
ATOM 2113 O O . ALA A 1 292 ? 31.031 0.170 -39.256 1.00 93.94 292 ALA A O 1
ATOM 2114 N N . ASP A 1 293 ? 31.401 1.523 -40.993 1.00 93.00 293 ASP A N 1
ATOM 2115 C CA . ASP A 1 293 ? 32.784 1.853 -40.619 1.00 93.00 293 ASP A CA 1
ATOM 2116 C C . ASP A 1 293 ? 32.884 2.698 -39.342 1.00 93.00 293 ASP A C 1
ATOM 2118 O O . ASP A 1 293 ? 33.897 2.659 -38.636 1.00 93.00 293 ASP A O 1
ATOM 2122 N N . ASN A 1 294 ? 31.833 3.453 -39.026 1.00 94.06 294 ASN A N 1
ATOM 2123 C CA . ASN A 1 294 ? 31.718 4.240 -37.801 1.00 94.06 294 ASN A CA 1
ATOM 2124 C C . ASN A 1 294 ? 30.753 3.618 -36.774 1.00 94.06 294 ASN A C 1
ATOM 2126 O O . ASN A 1 294 ? 30.278 4.337 -35.891 1.00 94.06 294 ASN A O 1
ATOM 2130 N N . TYR A 1 295 ? 30.488 2.307 -36.872 1.00 94.94 295 TYR A N 1
ATOM 2131 C CA . TYR A 1 295 ? 29.691 1.568 -35.894 1.00 94.94 295 TYR A CA 1
ATOM 2132 C C . TYR A 1 295 ? 30.116 1.902 -34.461 1.00 94.94 295 TYR A C 1
ATOM 2134 O O . TYR A 1 295 ? 31.292 1.786 -34.088 1.00 94.94 295 TYR A O 1
ATOM 2142 N N . ASN A 1 296 ? 29.143 2.281 -33.641 1.00 93.06 296 ASN A N 1
ATOM 2143 C CA . ASN A 1 296 ? 29.344 2.536 -32.230 1.00 93.06 296 ASN A CA 1
ATOM 2144 C C . ASN A 1 296 ? 28.611 1.468 -31.417 1.00 93.06 296 ASN A C 1
ATOM 2146 O O . ASN A 1 296 ? 27.390 1.467 -31.335 1.00 93.06 296 ASN A O 1
ATOM 2150 N N . SER A 1 297 ? 29.359 0.589 -30.748 1.00 93.81 297 SER A N 1
ATOM 2151 C CA . SER A 1 297 ? 28.771 -0.456 -29.900 1.00 93.81 297 SER A CA 1
ATOM 2152 C C . SER A 1 297 ? 28.030 0.070 -28.673 1.00 93.81 297 SER A C 1
ATOM 2154 O O . SER A 1 297 ? 27.300 -0.691 -28.044 1.00 93.81 297 SER A O 1
ATOM 2156 N N . ASP A 1 298 ? 28.264 1.331 -28.308 1.00 91.81 298 ASP A N 1
ATOM 2157 C CA . ASP A 1 298 ? 27.551 1.999 -27.224 1.00 91.81 298 ASP A CA 1
ATOM 2158 C C . ASP A 1 298 ? 26.298 2.729 -27.730 1.00 91.81 298 ASP A C 1
ATOM 2160 O O . ASP A 1 298 ? 25.531 3.204 -26.899 1.00 91.81 298 ASP A O 1
ATOM 2164 N N . ALA A 1 299 ? 26.100 2.853 -29.052 1.00 92.25 299 ALA A N 1
ATOM 2165 C CA . ALA A 1 299 ? 24.895 3.449 -29.615 1.00 92.25 299 ALA A CA 1
ATOM 2166 C C . ALA A 1 299 ? 23.713 2.490 -29.483 1.00 92.25 299 ALA A C 1
ATOM 2168 O O . ALA A 1 299 ? 23.830 1.286 -29.722 1.00 92.25 299 ALA A O 1
ATOM 2169 N N . THR A 1 300 ? 22.577 3.053 -29.103 1.00 91.69 300 THR A N 1
ATOM 2170 C CA . THR A 1 300 ? 21.318 2.332 -28.910 1.00 91.69 300 THR A CA 1
ATOM 2171 C C . THR A 1 300 ? 20.205 2.903 -29.779 1.00 91.69 300 THR A C 1
ATOM 2173 O O . THR A 1 300 ? 19.190 2.252 -29.917 1.00 91.69 300 THR A O 1
ATOM 2176 N N . ASP A 1 301 ? 20.412 4.071 -30.394 1.00 91.94 301 ASP A N 1
ATOM 2177 C CA . ASP A 1 301 ? 19.485 4.684 -31.349 1.00 91.94 301 ASP A CA 1
ATOM 2178 C C . ASP A 1 301 ? 20.256 5.103 -32.608 1.00 91.94 301 ASP A C 1
ATOM 2180 O O . ASP A 1 301 ? 21.294 5.771 -32.513 1.00 91.94 301 ASP A O 1
ATOM 2184 N N . ASP A 1 302 ? 19.767 4.688 -33.780 1.00 91.81 302 ASP A N 1
ATOM 2185 C CA . ASP A 1 302 ? 20.380 5.035 -35.065 1.00 91.81 302 ASP A CA 1
ATOM 2186 C C . ASP A 1 302 ? 20.021 6.469 -35.456 1.00 91.81 302 ASP A C 1
ATOM 2188 O O . ASP A 1 302 ? 18.939 6.765 -35.969 1.00 91.81 302 ASP A O 1
ATOM 2192 N N . ASP A 1 303 ? 20.981 7.375 -35.287 1.00 91.69 303 ASP A N 1
ATOM 2193 C CA . ASP A 1 303 ? 20.827 8.782 -35.656 1.00 91.69 303 ASP A CA 1
ATOM 2194 C C . ASP A 1 303 ? 21.014 9.041 -37.166 1.00 91.69 303 ASP A C 1
ATOM 2196 O O . ASP A 1 303 ? 20.999 10.194 -37.618 1.00 91.69 303 ASP A O 1
ATOM 2200 N N . GLY A 1 304 ? 21.195 7.980 -37.960 1.00 90.38 304 GLY A N 1
ATOM 2201 C CA . GLY A 1 304 ? 21.459 8.046 -39.392 1.00 90.38 304 GLY A CA 1
ATOM 2202 C C . GLY A 1 304 ? 22.880 8.499 -39.724 1.00 90.38 304 GLY A C 1
ATOM 2203 O O . GLY A 1 304 ? 23.140 8.881 -40.869 1.00 90.38 304 GLY A O 1
ATOM 2204 N N . SER A 1 305 ? 23.797 8.488 -38.748 1.00 92.69 305 SER A N 1
ATOM 2205 C CA . SER A 1 305 ? 25.206 8.828 -38.962 1.00 92.69 305 SER A CA 1
ATOM 2206 C C . SER A 1 305 ? 26.034 7.696 -39.563 1.00 92.69 305 SER A C 1
ATOM 2208 O O . SER A 1 305 ? 27.198 7.948 -39.855 1.00 92.69 305 SER A O 1
ATOM 2210 N N . CYS A 1 306 ? 25.490 6.485 -39.758 1.00 95.12 306 CYS A N 1
ATOM 2211 C CA . CYS A 1 306 ? 26.240 5.347 -40.299 1.00 95.12 306 CYS A CA 1
ATOM 2212 C C . CYS A 1 306 ? 27.005 5.698 -41.579 1.00 95.12 306 CYS A C 1
ATOM 2214 O O . CYS A 1 306 ? 26.408 6.096 -42.578 1.00 95.12 306 CYS A O 1
ATOM 2216 N N . GLU A 1 307 ? 28.324 5.534 -41.547 1.00 93.75 307 GLU A N 1
ATOM 2217 C CA . GLU A 1 307 ? 29.237 5.761 -42.660 1.00 93.75 307 GLU A CA 1
ATOM 2218 C C . GLU A 1 307 ? 29.637 4.416 -43.264 1.00 93.75 307 GLU A C 1
ATOM 2220 O O . GLU A 1 307 ? 30.128 3.529 -42.567 1.00 93.75 307 GLU A O 1
ATOM 2225 N N . TYR A 1 308 ? 29.440 4.295 -44.571 1.00 94.25 308 TYR A N 1
ATOM 2226 C CA . TYR A 1 308 ? 29.901 3.180 -45.385 1.00 94.25 308 TYR A CA 1
ATOM 2227 C C . TYR A 1 308 ? 30.914 3.737 -46.375 1.00 94.25 308 TYR A C 1
ATOM 2229 O O . TYR A 1 308 ? 30.565 4.503 -47.284 1.00 94.25 308 TYR A O 1
ATOM 2237 N N . LEU A 1 309 ? 32.173 3.396 -46.140 1.00 92.81 309 LEU A N 1
ATOM 2238 C CA . LEU A 1 309 ? 33.311 3.821 -46.929 1.00 92.81 309 LEU A CA 1
ATOM 2239 C C . LEU A 1 309 ? 33.366 3.028 -48.231 1.00 92.81 309 LEU A C 1
ATOM 2241 O O . LEU A 1 309 ? 33.345 1.799 -48.251 1.00 92.81 309 LEU A O 1
ATOM 2245 N N . GLY A 1 310 ? 33.481 3.752 -49.332 1.00 92.00 310 GLY A N 1
ATOM 2246 C CA . GLY A 1 310 ? 33.684 3.166 -50.646 1.00 92.00 310 GLY A CA 1
ATOM 2247 C C . GLY A 1 310 ? 33.597 4.229 -51.722 1.00 92.00 310 GLY A C 1
ATOM 2248 O O . GLY A 1 310 ? 33.363 5.405 -51.445 1.00 92.00 310 GLY A O 1
ATOM 2249 N N . CYS A 1 311 ? 33.771 3.834 -52.977 1.00 92.88 311 CYS A N 1
ATOM 2250 C CA . CYS A 1 311 ? 33.708 4.806 -54.051 1.00 92.88 311 CYS A CA 1
ATOM 2251 C C . CYS A 1 311 ? 32.267 5.278 -54.289 1.00 92.88 311 CYS A C 1
ATOM 2253 O O . CYS A 1 311 ? 31.442 4.544 -54.829 1.00 92.88 311 CYS A O 1
ATOM 2255 N N . THR A 1 312 ? 31.985 6.541 -53.971 1.00 93.12 312 THR A N 1
ATOM 2256 C CA . THR A 1 312 ? 30.648 7.136 -54.169 1.00 93.12 312 THR A CA 1
ATOM 2257 C C . THR A 1 312 ? 30.447 7.746 -55.556 1.00 93.12 312 THR A C 1
ATOM 2259 O O . THR A 1 312 ? 29.339 8.175 -55.881 1.00 93.12 312 THR A O 1
ATOM 2262 N N . ASN A 1 313 ? 31.491 7.802 -56.391 1.00 88.75 313 ASN A N 1
ATOM 2263 C CA . ASN A 1 313 ? 31.409 8.372 -57.732 1.00 88.75 313 ASN A CA 1
ATOM 2264 C C . ASN A 1 313 ? 30.815 7.355 -58.726 1.00 88.75 313 ASN A C 1
ATOM 2266 O O . ASN A 1 313 ? 31.506 6.402 -59.083 1.00 88.75 313 ASN A O 1
ATOM 2270 N N . PRO A 1 314 ? 29.600 7.569 -59.273 1.00 89.38 314 PRO A N 1
ATOM 2271 C CA . PRO A 1 314 ? 28.977 6.630 -60.211 1.00 89.38 314 PRO A CA 1
ATOM 2272 C C . PRO A 1 314 ? 29.710 6.487 -61.553 1.00 89.38 314 PRO A C 1
ATOM 2274 O O . PRO A 1 314 ? 29.353 5.624 -62.352 1.00 89.38 314 PRO A O 1
ATOM 2277 N N . ALA A 1 315 ? 30.675 7.369 -61.843 1.00 84.00 315 ALA A N 1
ATOM 2278 C CA . ALA A 1 315 ? 31.518 7.299 -63.034 1.00 84.00 315 ALA A CA 1
ATOM 2279 C C . ALA A 1 315 ? 32.786 6.449 -62.839 1.00 84.00 315 ALA A C 1
ATOM 2281 O O . ALA A 1 315 ? 33.474 6.183 -63.821 1.00 84.00 315 ALA A O 1
ATOM 2282 N N . ALA A 1 316 ? 33.100 6.041 -61.607 1.00 88.19 316 ALA A N 1
ATOM 2283 C CA . ALA A 1 316 ? 34.225 5.163 -61.318 1.00 88.19 316 ALA A CA 1
ATOM 2284 C C . ALA A 1 316 ? 33.863 3.691 -61.551 1.00 88.19 316 ALA A C 1
ATOM 2286 O O . ALA A 1 316 ? 32.720 3.268 -61.368 1.00 88.19 316 ALA A O 1
ATOM 2287 N N . ASP A 1 317 ? 34.857 2.886 -61.911 1.00 87.62 317 ASP A N 1
ATOM 2288 C CA . ASP A 1 317 ? 34.664 1.472 -62.237 1.00 87.62 317 ASP A CA 1
ATOM 2289 C C . ASP A 1 317 ? 34.379 0.600 -61.010 1.00 87.62 317 ASP A C 1
ATOM 2291 O O . ASP A 1 317 ? 33.730 -0.441 -61.118 1.00 87.62 317 ASP A O 1
ATOM 2295 N N . ASN A 1 318 ? 34.849 1.020 -59.837 1.00 90.62 318 ASN A N 1
ATOM 2296 C CA . ASN A 1 318 ? 34.574 0.383 -58.551 1.00 90.62 318 ASN A CA 1
ATOM 2297 C C . ASN A 1 318 ? 33.518 1.142 -57.735 1.00 90.62 318 ASN A C 1
ATOM 2299 O O . ASN A 1 318 ? 33.556 1.074 -56.509 1.00 90.62 318 ASN A O 1
ATOM 2303 N N . TYR A 1 319 ? 32.609 1.863 -58.401 1.00 91.94 319 TYR A N 1
ATOM 2304 C CA . TYR A 1 319 ? 31.471 2.497 -57.742 1.00 91.94 319 TYR A CA 1
ATOM 2305 C C . TYR A 1 319 ? 30.738 1.501 -56.833 1.00 91.94 319 TYR A C 1
ATOM 2307 O O . TYR A 1 319 ? 30.324 0.426 -57.282 1.00 91.94 319 TYR A O 1
ATOM 2315 N N . ASP A 1 320 ? 30.574 1.881 -55.571 1.00 92.06 320 ASP A N 1
ATOM 2316 C CA . ASP A 1 320 ? 29.849 1.117 -54.568 1.00 92.06 320 ASP A CA 1
ATOM 2317 C C . ASP A 1 320 ? 28.499 1.791 -54.299 1.00 92.06 320 ASP A C 1
ATOM 2319 O O . ASP A 1 320 ? 28.429 2.917 -53.807 1.00 92.06 320 ASP A O 1
ATOM 2323 N N . GLU A 1 321 ? 27.408 1.101 -54.638 1.00 92.81 321 GLU A N 1
ATOM 2324 C CA . GLU A 1 321 ? 26.049 1.605 -54.412 1.00 92.81 321 GLU A CA 1
ATOM 2325 C C . GLU A 1 321 ? 25.661 1.662 -52.925 1.00 92.81 321 GLU A C 1
ATOM 2327 O O . GLU A 1 321 ? 24.696 2.347 -52.581 1.00 92.81 321 GLU A O 1
ATOM 2332 N N . GLY A 1 322 ? 26.391 0.951 -52.059 1.00 90.50 322 GLY A N 1
ATOM 2333 C CA . GLY A 1 322 ? 26.212 0.958 -50.609 1.00 90.50 322 GLY A CA 1
ATOM 2334 C C . GLY A 1 322 ? 27.019 2.038 -49.889 1.00 90.50 322 GLY A C 1
ATOM 2335 O O . GLY A 1 322 ? 26.710 2.344 -48.741 1.00 90.50 322 GLY A O 1
ATOM 2336 N N . ALA A 1 323 ? 28.012 2.646 -50.546 1.00 92.62 323 ALA A N 1
ATOM 2337 C CA . ALA A 1 323 ? 28.845 3.675 -49.937 1.00 92.62 323 ALA A CA 1
ATOM 2338 C C . ALA A 1 323 ? 28.127 5.031 -49.877 1.00 92.62 323 ALA A C 1
ATOM 2340 O O . ALA A 1 323 ? 27.526 5.492 -50.852 1.00 92.62 323 ALA A O 1
ATOM 2341 N N . ASN A 1 324 ? 28.237 5.714 -48.739 1.00 92.38 324 ASN A N 1
ATOM 2342 C CA . ASN A 1 324 ? 27.742 7.084 -48.559 1.00 92.38 324 ASN A CA 1
ATOM 2343 C C . ASN A 1 324 ? 28.856 8.091 -48.234 1.00 92.38 324 ASN A C 1
ATOM 2345 O O . ASN A 1 324 ? 28.611 9.301 -48.258 1.00 92.38 324 ASN A O 1
ATOM 2349 N N . VAL A 1 325 ? 30.079 7.607 -48.009 1.00 93.62 325 VAL A N 1
ATOM 2350 C CA . VAL A 1 325 ? 31.281 8.414 -47.809 1.00 93.62 325 VAL A CA 1
ATOM 2351 C C . VAL A 1 325 ? 32.376 7.911 -48.745 1.00 93.62 325 VAL A C 1
ATOM 2353 O O . VAL A 1 325 ? 32.697 6.727 -48.764 1.00 93.62 325 VAL A O 1
ATOM 2356 N N . ASP A 1 326 ? 32.949 8.827 -49.531 1.00 92.31 326 ASP A N 1
ATOM 2357 C CA . ASP A 1 326 ? 34.060 8.510 -50.431 1.00 92.31 326 ASP A CA 1
ATOM 2358 C C . ASP A 1 326 ? 35.341 8.234 -49.640 1.00 92.31 326 ASP A C 1
ATOM 2360 O O . ASP A 1 326 ? 35.853 9.114 -48.942 1.00 92.31 326 ASP A O 1
ATOM 2364 N N . ASP A 1 327 ? 35.877 7.026 -49.770 1.00 91.31 327 ASP A N 1
ATOM 2365 C CA . ASP A 1 327 ? 37.123 6.603 -49.121 1.00 91.31 327 ASP A CA 1
ATOM 2366 C C . ASP A 1 327 ? 38.369 6.893 -49.976 1.00 91.31 327 ASP A C 1
ATOM 2368 O O . ASP A 1 327 ? 39.502 6.605 -49.575 1.00 91.31 327 ASP A O 1
ATOM 2372 N N . GLY A 1 328 ? 38.167 7.483 -51.158 1.00 88.00 328 GLY A N 1
ATOM 2373 C CA . GLY A 1 328 ? 39.220 7.767 -52.124 1.00 88.00 328 GLY A CA 1
ATOM 2374 C C . GLY A 1 328 ? 39.698 6.528 -52.880 1.00 88.00 328 GLY A C 1
ATOM 2375 O O . GLY A 1 328 ? 40.722 6.599 -53.561 1.00 88.00 328 GLY A O 1
ATOM 2376 N N . SER A 1 329 ? 38.986 5.400 -52.778 1.00 89.25 329 SER A N 1
ATOM 2377 C CA . SER A 1 329 ? 39.280 4.195 -53.555 1.00 89.25 329 SER A CA 1
ATOM 2378 C C . SER A 1 329 ? 38.781 4.271 -54.995 1.00 89.25 329 SER A C 1
ATOM 2380 O O . SER A 1 329 ? 39.075 3.351 -55.753 1.00 89.25 329 SER A O 1
ATOM 2382 N N . CYS A 1 330 ? 38.033 5.312 -55.388 1.00 90.94 330 CYS A N 1
ATOM 2383 C CA . CYS A 1 330 ? 37.492 5.454 -56.739 1.00 90.94 330 CYS A CA 1
ATOM 2384 C C . CYS A 1 330 ? 38.563 5.283 -57.821 1.00 90.94 330 CYS A C 1
ATOM 2386 O O . CYS A 1 330 ? 39.506 6.065 -57.906 1.00 90.94 330 CYS A O 1
ATOM 2388 N N . ILE A 1 331 ? 38.370 4.281 -58.674 1.00 88.75 331 ILE A N 1
ATOM 2389 C CA . ILE A 1 331 ? 39.189 3.994 -59.843 1.00 88.75 331 ILE A CA 1
ATOM 2390 C C . ILE A 1 331 ? 38.473 4.580 -61.048 1.00 88.75 331 ILE A C 1
ATOM 2392 O O . ILE A 1 331 ? 37.392 4.123 -61.423 1.00 88.75 331 ILE A O 1
ATOM 2396 N N . ILE A 1 332 ? 39.082 5.592 -61.652 1.00 87.75 332 ILE A N 1
ATOM 2397 C CA . ILE A 1 332 ? 38.615 6.184 -62.902 1.00 87.75 332 ILE A CA 1
ATOM 2398 C C . ILE A 1 332 ? 39.703 5.953 -63.939 1.00 87.75 332 ILE A C 1
ATOM 2400 O O . ILE A 1 332 ? 40.791 6.532 -63.861 1.00 87.75 332 ILE A O 1
ATOM 2404 N N . TYR A 1 333 ? 39.398 5.106 -64.915 1.00 84.25 333 TYR A N 1
ATOM 2405 C CA . TYR A 1 333 ? 40.267 4.872 -66.056 1.00 84.25 333 TYR A CA 1
ATOM 2406 C C . TYR A 1 333 ? 40.286 6.076 -67.006 1.00 84.25 333 TYR A C 1
ATOM 2408 O O . TYR A 1 333 ? 39.250 6.615 -67.404 1.00 84.25 333 TYR A O 1
ATOM 2416 N N . GLY A 1 334 ? 41.485 6.499 -67.391 1.00 84.62 334 GLY A N 1
ATOM 2417 C CA . GLY A 1 334 ? 41.691 7.529 -68.403 1.00 84.62 334 GLY A CA 1
ATOM 2418 C C . GLY A 1 334 ? 43.144 7.975 -68.466 1.00 84.62 334 GLY A C 1
ATOM 2419 O O . GLY A 1 334 ? 43.970 7.566 -67.659 1.00 84.62 334 GLY A O 1
ATOM 2420 N N . CYS A 1 335 ? 43.484 8.839 -69.419 1.00 85.56 335 CYS A N 1
ATOM 2421 C CA . CYS A 1 335 ? 44.866 9.279 -69.545 1.00 85.56 335 CYS A CA 1
ATOM 2422 C C . CYS A 1 335 ? 45.311 10.143 -68.350 1.00 85.56 335 CYS A C 1
ATOM 2424 O O . CYS A 1 335 ? 44.865 11.281 -68.205 1.00 85.56 335 CYS A O 1
ATOM 2426 N N . THR A 1 336 ? 46.255 9.642 -67.548 1.00 86.56 336 THR A N 1
ATOM 2427 C CA . THR A 1 336 ? 46.821 10.357 -66.381 1.00 86.56 336 THR A CA 1
ATOM 2428 C C . THR A 1 336 ? 48.029 11.236 -66.729 1.00 86.56 336 THR A C 1
ATOM 2430 O O . THR A 1 336 ? 48.528 12.000 -65.899 1.00 86.56 336 THR A O 1
ATOM 2433 N N . ASN A 1 337 ? 48.530 11.158 -67.964 1.00 80.94 337 ASN A N 1
ATOM 2434 C CA . ASN A 1 337 ? 49.659 11.967 -68.407 1.00 80.94 337 ASN A CA 1
ATOM 2435 C C . ASN A 1 337 ? 49.210 13.404 -68.706 1.00 80.94 337 ASN A C 1
ATOM 2437 O O . ASN A 1 337 ? 48.610 13.659 -69.745 1.00 80.94 337 ASN A O 1
ATOM 2441 N N . GLN A 1 338 ? 49.575 14.355 -67.843 1.00 82.94 338 GLN A N 1
ATOM 2442 C CA . GLN A 1 338 ? 49.242 15.781 -67.985 1.00 82.94 338 GLN A CA 1
ATOM 2443 C C . GLN A 1 338 ? 49.706 16.417 -69.313 1.00 82.94 338 GLN A C 1
ATOM 2445 O O . GLN A 1 338 ? 49.218 17.481 -69.688 1.00 82.94 338 GLN A O 1
ATOM 2450 N N . ALA A 1 339 ? 50.661 15.801 -70.018 1.00 73.75 339 ALA A N 1
ATOM 2451 C CA . ALA A 1 339 ? 51.147 16.268 -71.316 1.00 73.75 339 ALA A CA 1
ATOM 2452 C C . ALA A 1 339 ? 50.384 15.684 -72.523 1.00 73.75 339 ALA A C 1
ATOM 2454 O O . ALA A 1 339 ? 50.676 16.069 -73.652 1.00 73.75 339 ALA A O 1
ATOM 2455 N N . ALA A 1 340 ? 49.452 14.753 -72.312 1.00 76.38 340 ALA A N 1
ATOM 2456 C CA . ALA A 1 340 ? 48.613 14.205 -73.370 1.00 76.38 340 ALA A CA 1
ATOM 2457 C C . ALA A 1 340 ? 47.426 15.133 -73.676 1.00 76.38 340 ALA A C 1
ATOM 2459 O O . ALA A 1 340 ? 46.877 15.782 -72.786 1.00 76.38 340 ALA A O 1
ATOM 2460 N N . ASP A 1 341 ? 46.978 15.153 -74.929 1.00 78.44 341 ASP A N 1
ATOM 2461 C CA . ASP A 1 341 ? 45.864 15.994 -75.378 1.00 78.44 341 ASP A CA 1
ATOM 2462 C C . ASP A 1 341 ? 44.518 15.562 -74.786 1.00 78.44 341 ASP A C 1
ATOM 2464 O O . ASP A 1 341 ? 43.616 16.382 -74.628 1.00 78.44 341 ASP A O 1
ATOM 2468 N N . ASN A 1 342 ? 44.365 14.273 -74.478 1.00 81.44 342 ASN A N 1
ATOM 2469 C CA . ASN A 1 342 ? 43.180 13.712 -73.829 1.00 81.44 342 ASN A CA 1
ATOM 2470 C C . ASN A 1 342 ? 43.412 13.402 -72.345 1.00 81.44 342 ASN A C 1
ATOM 2472 O O . ASN A 1 342 ? 42.756 12.508 -71.808 1.00 81.44 342 ASN A O 1
ATOM 2476 N N . TYR A 1 343 ? 44.343 14.113 -71.699 1.00 84.38 343 TYR A N 1
ATOM 2477 C CA . TYR A 1 343 ? 44.504 14.061 -70.251 1.00 84.38 343 TYR A CA 1
ATOM 2478 C C . TYR A 1 343 ? 43.146 14.229 -69.555 1.00 84.38 343 TYR A C 1
ATOM 2480 O O . TYR A 1 343 ? 42.432 15.206 -69.798 1.00 84.38 343 TYR A O 1
ATOM 2488 N N . ASN A 1 344 ? 42.797 13.270 -68.701 1.00 84.06 344 ASN A N 1
ATOM 2489 C CA . ASN A 1 344 ? 41.609 13.327 -67.865 1.00 84.06 344 ASN A CA 1
ATOM 2490 C C . ASN A 1 344 ? 42.041 13.674 -66.438 1.00 84.06 344 ASN A C 1
ATOM 2492 O O . ASN A 1 344 ? 42.698 12.874 -65.777 1.00 84.06 344 ASN A O 1
ATOM 2496 N N . GLU A 1 345 ? 41.660 14.860 -65.960 1.00 86.69 345 GLU A N 1
ATOM 2497 C CA . GLU A 1 345 ? 42.005 15.318 -64.610 1.00 86.69 345 GLU A CA 1
ATOM 2498 C C . GLU A 1 345 ? 41.342 14.508 -63.489 1.00 86.69 345 GLU A C 1
ATOM 2500 O O . GLU A 1 345 ? 41.808 14.562 -62.353 1.00 86.69 345 GLU A O 1
ATOM 2505 N N . GLU A 1 346 ? 40.295 13.745 -63.811 1.00 83.19 346 GLU A N 1
ATOM 2506 C CA . GLU A 1 346 ? 39.599 12.854 -62.882 1.00 83.19 346 GLU A CA 1
ATOM 2507 C C . GLU A 1 346 ? 40.139 11.415 -62.929 1.00 83.19 346 GLU A C 1
ATOM 2509 O O . GLU A 1 346 ? 39.763 10.609 -62.084 1.00 83.19 346 GLU A O 1
ATOM 2514 N N . ALA A 1 347 ? 41.015 11.065 -63.883 1.00 85.75 347 ALA A N 1
ATOM 2515 C CA . ALA A 1 347 ? 41.555 9.711 -63.982 1.00 85.75 347 ALA A CA 1
ATOM 2516 C C . ALA A 1 347 ? 42.572 9.424 -62.869 1.00 85.75 347 ALA A C 1
ATOM 2518 O O . ALA A 1 347 ? 43.559 10.143 -62.702 1.00 85.75 347 ALA A O 1
ATOM 2519 N N . THR A 1 348 ? 42.356 8.332 -62.141 1.00 85.88 348 THR A N 1
ATOM 2520 C CA . THR A 1 348 ? 43.279 7.832 -61.112 1.00 85.88 348 THR A CA 1
ATOM 2521 C C . THR A 1 348 ? 44.250 6.797 -61.673 1.00 85.88 348 THR A C 1
ATOM 2523 O O . THR A 1 348 ? 45.367 6.665 -61.171 1.00 85.88 348 THR A O 1
ATOM 2526 N N . ASP A 1 349 ? 43.856 6.115 -62.753 1.00 86.69 349 ASP A N 1
ATOM 2527 C CA . ASP A 1 349 ? 44.587 5.004 -63.354 1.00 86.69 349 ASP A CA 1
ATOM 2528 C C . ASP A 1 349 ? 44.659 5.154 -64.877 1.00 86.69 349 ASP A C 1
ATOM 2530 O O . ASP A 1 349 ? 43.657 5.398 -65.550 1.00 86.69 349 ASP A O 1
ATOM 2534 N N . ASP A 1 350 ? 45.863 4.976 -65.431 1.00 84.56 350 ASP A N 1
ATOM 2535 C CA . ASP A 1 350 ? 46.081 5.051 -66.876 1.00 84.56 350 ASP A CA 1
ATOM 2536 C C . ASP A 1 350 ? 45.510 3.817 -67.583 1.00 84.56 350 ASP A C 1
ATOM 2538 O O . ASP A 1 350 ? 45.952 2.688 -67.359 1.00 84.56 350 ASP A O 1
ATOM 2542 N N . ASP A 1 351 ? 44.553 4.039 -68.477 1.00 82.25 351 ASP A N 1
ATOM 2543 C CA . ASP A 1 351 ? 43.934 2.999 -69.305 1.00 82.25 351 ASP A CA 1
ATOM 2544 C C . ASP A 1 351 ? 44.662 2.791 -70.643 1.00 82.25 351 ASP A C 1
ATOM 2546 O O . ASP A 1 351 ? 44.245 1.987 -71.483 1.00 82.25 351 ASP A O 1
ATOM 2550 N N . GLY A 1 352 ? 45.766 3.517 -70.849 1.00 79.69 352 GLY A N 1
ATOM 2551 C CA . GLY A 1 352 ? 46.545 3.497 -72.080 1.00 79.69 352 GLY A CA 1
ATOM 2552 C C . GLY A 1 352 ? 45.887 4.264 -73.227 1.00 79.69 352 GLY A C 1
ATOM 2553 O O . GLY A 1 352 ? 46.335 4.141 -74.369 1.00 79.69 352 GLY A O 1
ATOM 2554 N N . SER A 1 353 ? 44.841 5.055 -72.957 1.00 81.00 353 SER A N 1
ATOM 2555 C CA . SER A 1 353 ? 44.189 5.903 -73.958 1.00 81.00 353 SER A CA 1
ATOM 2556 C C . SER A 1 353 ? 44.956 7.191 -74.258 1.00 81.00 353 SER A C 1
ATOM 2558 O O . SER A 1 353 ? 44.535 7.917 -75.157 1.00 81.00 353 SER A O 1
ATOM 2560 N N . CYS A 1 354 ? 46.054 7.495 -73.550 1.00 81.38 354 CYS A N 1
ATOM 2561 C CA . CYS A 1 354 ? 46.831 8.718 -73.752 1.00 81.38 354 CYS A CA 1
ATOM 2562 C C . CYS A 1 354 ? 47.202 8.947 -75.221 1.00 81.38 354 CYS A C 1
ATOM 2564 O O . CYS A 1 354 ? 47.925 8.164 -75.840 1.00 81.38 354 CYS A O 1
ATOM 2566 N N . VAL A 1 355 ? 46.735 10.068 -75.764 1.00 75.31 355 VAL A N 1
ATOM 2567 C CA . VAL A 1 355 ? 47.122 10.577 -77.072 1.00 75.31 355 VAL A CA 1
ATOM 2568 C C . VAL A 1 355 ? 47.931 11.849 -76.888 1.00 75.31 355 VAL A C 1
ATOM 2570 O O . VAL A 1 355 ? 47.489 12.785 -76.234 1.00 75.31 355 VAL A O 1
ATOM 2573 N N . ALA A 1 356 ? 49.131 11.880 -77.451 1.00 71.56 356 ALA A N 1
ATOM 2574 C CA . ALA A 1 356 ? 49.928 13.093 -77.556 1.00 71.56 356 ALA A CA 1
ATOM 2575 C C . ALA A 1 356 ? 50.054 13.474 -79.035 1.00 71.56 356 ALA A C 1
ATOM 2577 O O . ALA A 1 356 ? 50.323 12.619 -79.890 1.00 71.56 356 ALA A O 1
ATOM 2578 N N . SER A 1 357 ? 49.822 14.748 -79.337 1.00 73.62 357 SER A N 1
ATOM 2579 C CA . SER A 1 357 ? 50.072 15.332 -80.649 1.00 73.62 357 SER A CA 1
ATOM 2580 C 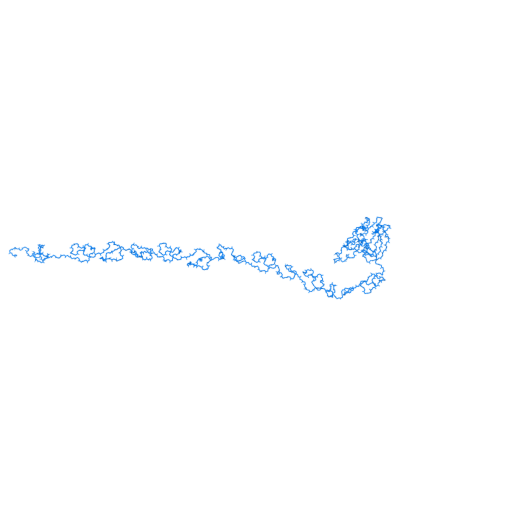C . SER A 1 357 ? 51.528 15.769 -80.740 1.00 73.62 357 SER A C 1
ATOM 2582 O O . SER A 1 357 ? 52.024 16.532 -79.914 1.00 73.62 357 SER A O 1
ATOM 2584 N N . GLY A 1 358 ? 52.222 15.265 -81.752 1.00 75.06 358 GLY A N 1
ATOM 2585 C CA . GLY A 1 358 ? 53.640 15.512 -81.972 1.00 75.06 358 GLY A CA 1
ATOM 2586 C C . GLY A 1 358 ? 54.144 14.674 -83.138 1.00 75.06 358 GLY A C 1
ATOM 2587 O O . GLY A 1 358 ? 53.373 13.975 -83.791 1.00 75.06 358 GLY A O 1
ATOM 2588 N N . CYS A 1 359 ? 55.442 14.699 -83.425 1.00 81.44 359 CYS A N 1
ATOM 2589 C CA . CYS A 1 359 ? 55.945 13.953 -84.568 1.00 81.44 359 CYS A CA 1
ATOM 2590 C C . CYS A 1 359 ? 55.787 12.427 -84.415 1.00 81.44 359 CYS A C 1
ATOM 2592 O O . CYS A 1 359 ? 56.381 11.826 -83.515 1.00 81.44 359 CYS A O 1
ATOM 2594 N N . THR A 1 360 ? 55.052 11.798 -85.341 1.00 82.50 360 THR A N 1
ATOM 2595 C CA . THR A 1 360 ? 54.794 10.335 -85.349 1.00 82.50 360 THR A CA 1
ATOM 2596 C C . THR A 1 360 ? 55.681 9.554 -86.322 1.00 82.50 360 THR A C 1
ATOM 2598 O O . THR A 1 360 ? 55.710 8.320 -86.325 1.00 82.50 360 THR A O 1
ATOM 2601 N N . TYR A 1 361 ? 56.436 10.250 -87.172 1.00 82.00 361 TYR A N 1
ATOM 2602 C CA . TYR A 1 361 ? 57.276 9.613 -88.178 1.00 82.00 361 TYR A CA 1
ATOM 2603 C C . TYR A 1 361 ? 58.617 9.198 -87.572 1.00 82.00 361 TYR A C 1
ATOM 2605 O O . TYR A 1 361 ? 59.469 10.045 -87.341 1.00 82.00 361 TYR A O 1
ATOM 2613 N N . VAL A 1 362 ? 58.852 7.889 -87.420 1.00 81.56 362 VAL A N 1
ATOM 2614 C CA . VAL A 1 362 ? 60.101 7.290 -86.881 1.00 81.56 362 VAL A CA 1
ATOM 2615 C C . VAL A 1 362 ? 61.387 7.842 -87.526 1.00 81.56 362 VAL A C 1
ATOM 2617 O O . VAL A 1 362 ? 62.454 7.809 -86.924 1.00 81.56 362 VAL A O 1
ATOM 2620 N N . GLY A 1 363 ? 61.302 8.335 -88.767 1.00 78.12 363 GLY A N 1
ATOM 2621 C CA . GLY A 1 363 ? 62.428 8.928 -89.496 1.00 78.12 363 GLY A CA 1
ATOM 2622 C C . GLY A 1 363 ? 62.729 10.398 -89.173 1.00 78.12 363 GLY A C 1
ATOM 2623 O O . GLY A 1 363 ? 63.704 10.928 -89.700 1.00 78.12 363 GLY A O 1
ATOM 2624 N N . ALA A 1 364 ? 61.914 11.065 -88.361 1.00 84.88 364 ALA A N 1
ATOM 2625 C CA . ALA A 1 364 ? 62.137 12.441 -87.942 1.00 84.88 364 ALA A CA 1
ATOM 2626 C C . ALA A 1 364 ? 63.007 12.507 -86.680 1.00 84.88 364 ALA A C 1
ATOM 2628 O O . ALA A 1 364 ? 62.967 11.634 -85.816 1.00 84.88 364 ALA A O 1
ATOM 2629 N N . THR A 1 365 ? 63.781 13.578 -86.540 1.00 84.44 365 THR A N 1
ATOM 2630 C CA . THR A 1 365 ? 64.713 13.773 -85.420 1.00 84.44 365 THR A CA 1
ATOM 2631 C C . THR A 1 365 ? 64.010 14.015 -84.085 1.00 84.44 365 THR A C 1
ATOM 2633 O O . THR A 1 365 ? 64.560 13.683 -83.041 1.00 84.44 365 THR A O 1
ATOM 2636 N N . ASN A 1 366 ? 62.799 14.565 -84.107 1.00 82.25 366 ASN A N 1
ATOM 2637 C CA . ASN A 1 366 ? 61.949 14.764 -82.932 1.00 82.25 366 ASN A CA 1
ATOM 2638 C C . ASN A 1 366 ? 60.802 13.745 -82.856 1.00 82.25 366 ASN A C 1
ATOM 2640 O O . ASN A 1 366 ? 59.772 14.039 -82.255 1.00 82.25 366 ASN A O 1
ATOM 2644 N N . TYR A 1 367 ? 60.962 12.575 -83.482 1.00 82.50 367 TYR A N 1
ATOM 2645 C CA . TYR A 1 367 ? 60.048 11.458 -83.275 1.00 82.50 367 TYR A CA 1
ATOM 2646 C C . TYR A 1 367 ? 59.979 11.101 -81.789 1.00 82.50 367 TYR A C 1
ATOM 2648 O O . TYR A 1 367 ? 61.010 10.812 -81.175 1.00 82.50 367 TYR A O 1
ATOM 2656 N N . ASP A 1 368 ? 58.766 11.066 -81.245 1.00 76.56 368 ASP A N 1
ATOM 2657 C CA . ASP A 1 368 ? 58.503 10.498 -79.928 1.00 76.56 368 ASP A CA 1
ATOM 2658 C C . ASP A 1 368 ? 57.501 9.345 -80.082 1.00 76.56 368 ASP A C 1
ATOM 2660 O O . ASP A 1 368 ? 56.401 9.565 -80.600 1.00 76.56 368 ASP A O 1
ATOM 2664 N N . PRO A 1 369 ? 57.850 8.114 -79.662 1.00 75.56 369 PRO A N 1
ATOM 2665 C CA . PRO A 1 369 ? 56.943 6.973 -79.726 1.00 75.56 369 PRO A CA 1
ATOM 2666 C C . PRO A 1 369 ? 55.652 7.128 -78.904 1.00 75.56 369 PRO A C 1
ATOM 2668 O O . PRO A 1 369 ? 54.766 6.293 -79.075 1.00 75.56 369 PRO A O 1
ATOM 2671 N N . VAL A 1 370 ? 55.524 8.140 -78.032 1.00 71.69 370 VAL A N 1
ATOM 2672 C CA . VAL A 1 370 ? 54.264 8.434 -77.315 1.00 71.69 370 VAL A CA 1
ATOM 2673 C C . VAL A 1 370 ? 53.270 9.258 -78.140 1.00 71.69 370 VAL A C 1
ATOM 2675 O O . VAL A 1 370 ? 52.092 9.316 -77.789 1.00 71.69 370 VAL A O 1
ATOM 2678 N N . ASN A 1 371 ? 53.711 9.879 -79.240 1.00 73.94 371 ASN A N 1
ATOM 2679 C CA . ASN A 1 371 ? 52.822 10.647 -80.102 1.00 73.94 371 ASN A CA 1
ATOM 2680 C C . ASN A 1 371 ? 51.977 9.698 -80.955 1.00 73.94 371 ASN A C 1
ATOM 2682 O O . ASN A 1 371 ? 52.503 8.865 -81.696 1.00 73.94 371 ASN A O 1
ATOM 2686 N N . THR A 1 372 ? 50.659 9.840 -80.883 1.00 72.88 372 THR A N 1
ATOM 2687 C CA . THR A 1 372 ? 49.702 9.003 -81.628 1.00 72.88 372 THR A CA 1
ATOM 2688 C C . THR A 1 372 ? 49.004 9.770 -82.751 1.00 72.88 372 THR A C 1
ATOM 2690 O O . THR A 1 372 ? 48.334 9.159 -83.587 1.00 72.88 372 THR A O 1
ATOM 2693 N N . SER A 1 373 ? 49.204 11.090 -82.818 1.00 76.12 373 SER A N 1
ATOM 2694 C CA . SER A 1 373 ? 48.705 11.967 -83.877 1.00 76.12 373 SER A CA 1
ATOM 2695 C C . SER A 1 373 ? 49.792 12.945 -84.324 1.00 76.12 373 SER A C 1
ATOM 2697 O O . SER A 1 373 ? 50.434 13.583 -83.496 1.00 76.12 373 SER A O 1
ATOM 2699 N N . ASP A 1 374 ? 49.992 13.070 -85.638 1.00 78.50 374 ASP A N 1
ATOM 2700 C CA . ASP A 1 374 ? 50.992 13.977 -86.207 1.00 78.50 374 ASP A CA 1
ATOM 2701 C C . ASP A 1 374 ? 50.487 15.423 -86.212 1.00 78.50 374 ASP A C 1
ATOM 2703 O O . ASP A 1 374 ? 49.478 15.732 -86.847 1.00 78.50 374 ASP A O 1
ATOM 2707 N N . ASP A 1 375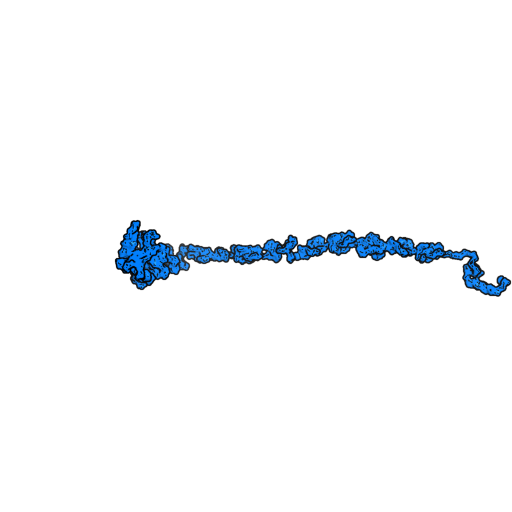 ? 51.197 16.321 -85.535 1.00 78.00 375 ASP A N 1
ATOM 2708 C CA . ASP A 1 375 ? 50.863 17.751 -85.453 1.00 78.00 375 ASP A CA 1
ATOM 2709 C C . ASP A 1 375 ? 51.610 18.612 -86.490 1.00 78.00 375 ASP A C 1
ATOM 2711 O O . ASP A 1 375 ? 51.496 19.840 -86.503 1.00 78.00 375 ASP A O 1
ATOM 2715 N N . GLY A 1 376 ? 52.385 17.974 -87.373 1.00 79.50 376 GLY A N 1
ATOM 2716 C CA . GLY A 1 376 ? 53.233 18.635 -88.361 1.00 79.50 376 GLY A CA 1
ATOM 2717 C C . GLY A 1 376 ? 54.556 19.173 -87.806 1.00 79.50 376 GLY A C 1
ATOM 2718 O O . GLY A 1 376 ? 55.292 19.827 -88.547 1.00 79.50 376 GLY A O 1
ATOM 2719 N N . SER A 1 377 ? 54.895 18.894 -86.542 1.00 83.31 377 SER A N 1
ATOM 2720 C CA . SER A 1 377 ? 56.162 19.317 -85.930 1.00 83.31 377 SER A CA 1
ATOM 2721 C C . SER A 1 377 ? 57.370 18.476 -86.354 1.00 83.31 377 SER A C 1
ATOM 2723 O O . SER A 1 377 ? 58.487 18.805 -85.960 1.00 83.31 377 SER A O 1
ATOM 2725 N N . CYS A 1 378 ? 57.192 17.401 -87.136 1.00 86.94 378 CYS A N 1
ATOM 2726 C CA . CYS A 1 378 ? 58.282 16.511 -87.540 1.00 86.94 378 CYS A CA 1
ATOM 2727 C C . CYS A 1 378 ? 59.440 17.233 -88.211 1.00 86.94 378 CYS A C 1
ATOM 2729 O O . CYS A 1 378 ? 59.256 17.908 -89.216 1.00 86.94 378 CYS A O 1
ATOM 2731 N N . ILE A 1 379 ? 60.645 17.014 -87.701 1.00 83.88 379 ILE A N 1
ATOM 2732 C CA . ILE A 1 379 ? 61.892 17.550 -88.228 1.00 83.88 379 ILE A CA 1
ATOM 2733 C C . ILE A 1 379 ? 62.578 16.447 -89.026 1.00 83.88 379 ILE A C 1
ATOM 2735 O O . ILE A 1 379 ? 63.087 15.481 -88.457 1.00 83.88 379 ILE A O 1
ATOM 2739 N N . PHE A 1 380 ? 62.616 16.598 -90.344 1.00 86.62 380 PHE A N 1
ATOM 2740 C CA . PHE A 1 380 ? 63.374 15.732 -91.237 1.00 86.62 380 PHE A CA 1
ATOM 2741 C C . PHE A 1 380 ? 64.644 16.459 -91.655 1.00 86.62 380 PHE A C 1
ATOM 2743 O O . PHE A 1 380 ? 64.596 17.464 -92.368 1.00 86.62 380 PHE A O 1
ATOM 2750 N N . LEU A 1 381 ? 65.771 15.935 -91.182 1.00 84.50 381 LEU A N 1
ATOM 2751 C CA . LEU A 1 381 ? 67.094 16.429 -91.523 1.00 84.50 381 LEU A CA 1
ATOM 2752 C C . LEU A 1 381 ? 67.486 16.004 -92.940 1.00 84.50 381 LEU A C 1
ATOM 2754 O O . LEU A 1 381 ? 67.244 14.866 -93.353 1.00 84.50 381 LEU A O 1
ATOM 2758 N N . GLY A 1 382 ? 68.090 16.927 -93.677 1.00 84.62 382 GLY A N 1
ATOM 2759 C CA . GLY A 1 382 ? 68.639 16.673 -95.003 1.00 84.62 382 GLY A CA 1
ATOM 2760 C C . GLY A 1 382 ? 68.800 17.955 -95.802 1.00 84.62 382 GLY A C 1
ATOM 2761 O O . GLY A 1 382 ? 68.227 18.983 -95.455 1.00 84.62 382 GLY A O 1
ATOM 2762 N N . CYS A 1 383 ? 69.542 17.897 -96.905 1.00 86.88 383 CYS A N 1
ATOM 2763 C CA . CYS A 1 383 ? 69.744 19.073 -97.742 1.00 86.88 383 CYS A CA 1
ATOM 2764 C C . CYS A 1 383 ? 68.409 19.628 -98.280 1.00 86.88 383 CYS A C 1
ATOM 2766 O O . CYS A 1 383 ? 67.729 18.968 -99.073 1.00 86.88 383 CYS A O 1
ATOM 2768 N N . THR A 1 384 ? 68.056 20.854 -97.881 1.00 87.62 384 THR A N 1
ATOM 2769 C CA . THR A 1 384 ? 66.812 21.530 -98.297 1.00 87.62 384 THR A CA 1
ATOM 2770 C C . THR A 1 384 ? 66.970 22.371 -99.566 1.00 87.62 384 THR A C 1
ATOM 2772 O O . THR A 1 384 ? 65.990 22.921 -100.068 1.00 87.62 384 THR A O 1
ATOM 2775 N N . ASP A 1 385 ? 68.189 22.513 -100.092 1.00 82.50 385 ASP A N 1
ATOM 2776 C CA . ASP A 1 385 ? 68.445 23.282 -101.310 1.00 82.50 385 ASP A CA 1
ATOM 2777 C C . ASP A 1 385 ? 68.171 22.437 -102.560 1.00 82.50 385 ASP A C 1
ATOM 2779 O O . ASP A 1 385 ? 68.899 21.496 -102.861 1.00 82.50 385 ASP A O 1
ATOM 2783 N N . SER A 1 386 ? 67.137 22.805 -103.321 1.00 86.38 386 SER A N 1
ATOM 2784 C CA . SER A 1 386 ? 66.738 22.122 -104.563 1.00 86.38 386 SER A CA 1
ATOM 2785 C C . SER A 1 386 ? 67.805 22.085 -105.665 1.00 86.38 386 SER A C 1
ATOM 2787 O O . SER A 1 386 ? 67.641 21.351 -106.639 1.00 86.38 386 SER A O 1
ATOM 2789 N N . THR A 1 387 ? 68.864 22.889 -105.544 1.00 80.25 387 THR A N 1
ATOM 2790 C CA . THR A 1 387 ? 69.974 22.948 -106.504 1.00 80.25 387 THR A CA 1
ATOM 2791 C C . THR A 1 387 ? 71.150 22.047 -106.124 1.00 80.25 387 THR A C 1
ATOM 2793 O O . THR A 1 387 ? 72.050 21.850 -106.941 1.00 80.25 387 THR A O 1
ATOM 2796 N N . ALA A 1 388 ? 71.138 21.454 -104.927 1.00 82.69 388 ALA A N 1
ATOM 2797 C CA . ALA A 1 388 ? 72.131 20.472 -104.517 1.00 82.69 388 ALA A CA 1
ATOM 2798 C C . ALA A 1 388 ? 71.845 19.093 -105.133 1.00 82.69 388 ALA A C 1
ATOM 2800 O O . ALA A 1 388 ? 70.698 18.662 -105.267 1.00 82.69 388 ALA A O 1
ATOM 2801 N N . LEU A 1 389 ? 72.906 18.350 -105.446 1.00 82.00 389 LEU A N 1
ATOM 2802 C CA . LEU A 1 389 ? 72.837 17.002 -106.017 1.00 82.00 389 LEU A CA 1
ATOM 2803 C C . LEU A 1 389 ? 72.156 15.990 -105.084 1.00 82.00 389 LEU A C 1
ATOM 2805 O O . LEU A 1 389 ? 71.580 15.008 -105.549 1.00 82.00 389 LEU A O 1
ATOM 2809 N N . ASN A 1 390 ? 72.228 16.212 -103.774 1.00 83.50 390 ASN A N 1
ATOM 2810 C CA . ASN A 1 390 ? 71.623 15.370 -102.744 1.00 83.50 390 ASN A CA 1
ATOM 2811 C C . ASN A 1 390 ? 70.441 16.051 -102.037 1.00 83.50 390 ASN A C 1
ATOM 2813 O O . ASN A 1 390 ? 70.174 15.757 -100.872 1.00 83.50 390 ASN A O 1
ATOM 2817 N N . PHE A 1 391 ? 69.732 16.940 -102.737 1.00 86.12 391 PHE A N 1
ATOM 2818 C CA . PHE A 1 391 ? 68.479 17.524 -102.265 1.00 86.12 391 PHE A CA 1
ATOM 2819 C C . PHE A 1 391 ? 67.476 16.446 -101.817 1.00 86.12 391 PHE A C 1
ATOM 2821 O O . PHE A 1 391 ? 67.142 15.532 -102.580 1.00 86.12 391 PHE A O 1
ATOM 2828 N N . ILE A 1 392 ? 66.944 16.583 -100.600 1.00 83.44 392 ILE A N 1
ATOM 2829 C CA . ILE A 1 392 ? 65.883 15.720 -100.071 1.00 83.44 392 ILE A CA 1
ATOM 2830 C C . ILE A 1 392 ? 64.587 16.528 -100.021 1.00 83.44 392 ILE A C 1
ATOM 2832 O O . ILE A 1 392 ? 64.391 17.364 -99.148 1.00 83.44 392 ILE A O 1
ATOM 2836 N N . ALA A 1 393 ? 63.649 16.221 -100.923 1.00 83.38 393 ALA A N 1
ATOM 2837 C CA . ALA A 1 393 ? 62.388 16.961 -101.063 1.00 83.38 393 ALA A CA 1
ATOM 2838 C C . ALA A 1 393 ? 61.486 16.972 -99.812 1.00 83.38 393 ALA A C 1
ATOM 2840 O O . ALA A 1 393 ? 60.594 17.809 -99.716 1.00 83.38 393 ALA A O 1
ATOM 2841 N N . HIS A 1 394 ? 61.698 16.037 -98.883 1.00 81.06 394 HIS A N 1
ATOM 2842 C CA . HIS A 1 394 ? 60.949 15.940 -97.627 1.00 81.06 394 HIS A CA 1
ATOM 2843 C C . HIS A 1 394 ? 61.744 16.449 -96.414 1.00 81.06 394 HIS A C 1
ATOM 2845 O O . HIS A 1 394 ? 61.207 16.435 -95.311 1.00 81.06 394 HIS A O 1
ATOM 2851 N N . ALA A 1 395 ? 62.997 16.888 -96.595 1.00 84.12 395 ALA A N 1
ATOM 2852 C CA . ALA A 1 395 ? 63.746 17.540 -95.532 1.00 84.12 395 ALA A CA 1
ATOM 2853 C C . ALA A 1 395 ? 63.182 18.946 -95.312 1.00 84.12 395 ALA A C 1
ATOM 2855 O O . ALA A 1 395 ? 62.962 19.700 -96.261 1.00 84.12 395 ALA A O 1
ATOM 2856 N N . ASN A 1 396 ? 62.930 19.294 -94.057 1.00 85.25 396 ASN A N 1
ATOM 2857 C CA . ASN A 1 396 ? 62.436 20.614 -93.661 1.00 85.25 396 ASN A CA 1
ATOM 2858 C C . ASN A 1 396 ? 63.394 21.339 -92.709 1.00 85.25 396 ASN A C 1
ATOM 2860 O O . ASN A 1 396 ? 63.120 22.463 -92.287 1.00 85.25 396 ASN A O 1
ATOM 2864 N N . SER A 1 397 ? 64.532 20.717 -92.410 1.00 86.75 397 SER A N 1
ATOM 2865 C CA . SER A 1 397 ? 65.630 21.305 -91.665 1.00 86.75 397 SER A CA 1
ATOM 2866 C C . SER A 1 397 ? 66.943 20.861 -92.305 1.00 86.75 397 SER A C 1
ATOM 2868 O O . SER A 1 397 ? 67.202 19.666 -92.433 1.00 86.75 397 SER A O 1
ATOM 2870 N N . ASP A 1 398 ? 67.745 21.828 -92.751 1.00 85.38 398 ASP A N 1
ATOM 2871 C CA . ASP A 1 398 ? 69.035 21.555 -93.384 1.00 85.38 398 ASP A CA 1
ATOM 2872 C C . ASP A 1 398 ? 70.040 21.033 -92.353 1.00 85.38 398 ASP A C 1
ATOM 2874 O O . ASP A 1 398 ? 70.279 21.666 -91.322 1.00 85.38 398 ASP A O 1
ATOM 2878 N N . ASP A 1 399 ? 70.635 19.878 -92.637 1.00 84.62 399 ASP A N 1
ATOM 2879 C CA . ASP A 1 399 ? 71.665 19.252 -91.807 1.00 84.62 399 ASP A CA 1
ATOM 2880 C C . ASP A 1 399 ? 73.092 19.590 -92.264 1.00 84.62 399 ASP A C 1
ATOM 2882 O O . ASP A 1 399 ? 74.066 19.085 -91.702 1.00 84.62 399 ASP A O 1
ATOM 2886 N N . GLY A 1 400 ? 73.225 20.459 -93.273 1.00 83.31 400 GLY A N 1
ATOM 2887 C CA . GLY A 1 400 ? 74.502 20.885 -93.832 1.00 83.31 400 GLY A CA 1
ATOM 2888 C C . GLY A 1 400 ? 75.133 19.851 -94.763 1.00 83.31 400 GLY A C 1
ATOM 2889 O O . GLY A 1 400 ? 76.308 19.983 -95.109 1.00 83.31 400 GLY A O 1
ATOM 2890 N N . SER A 1 401 ? 74.385 18.822 -95.174 1.00 85.56 401 SER A N 1
ATOM 2891 C CA . SER A 1 401 ? 74.888 17.775 -96.067 1.00 85.56 401 SER A CA 1
ATOM 2892 C C . SER A 1 401 ? 74.884 18.155 -97.552 1.00 85.56 401 SER A C 1
ATOM 2894 O O . SER A 1 401 ? 75.332 17.339 -98.353 1.00 85.56 401 SER A O 1
ATOM 2896 N N . CYS A 1 402 ? 74.400 19.340 -97.954 1.00 86.94 402 CYS A N 1
ATOM 2897 C CA . CYS A 1 402 ? 74.274 19.733 -99.365 1.00 86.94 402 CYS A CA 1
ATOM 2898 C C . CYS A 1 402 ? 75.588 19.617 -100.164 1.00 86.94 402 CYS A C 1
ATOM 2900 O O . CYS A 1 402 ? 76.616 20.183 -99.795 1.00 86.94 402 CYS A O 1
ATOM 2902 N N . VAL A 1 403 ? 75.530 18.925 -101.304 1.00 81.25 403 VAL A N 1
ATOM 2903 C CA . VAL A 1 403 ? 76.633 18.725 -102.254 1.00 81.25 403 VAL A CA 1
ATOM 2904 C C . VAL A 1 403 ? 76.289 19.406 -103.575 1.00 81.25 403 VAL A C 1
ATOM 2906 O O . VAL A 1 403 ? 75.258 19.105 -104.175 1.00 81.25 403 VAL A O 1
ATOM 2909 N N . PHE A 1 404 ? 77.171 20.278 -104.059 1.00 78.06 404 PHE A N 1
ATOM 2910 C CA . PHE A 1 404 ? 77.033 20.979 -105.340 1.00 78.06 404 PHE A CA 1
ATOM 2911 C C . PHE A 1 404 ? 78.120 20.523 -106.323 1.00 78.06 404 PHE A C 1
ATOM 2913 O O . PHE A 1 404 ? 79.199 20.103 -105.907 1.00 78.06 404 PHE A O 1
ATOM 2920 N N . GLU A 1 405 ? 77.830 20.559 -107.624 1.00 69.75 405 GLU A N 1
ATOM 2921 C CA . GLU A 1 405 ? 78.768 20.135 -108.673 1.00 69.75 405 GLU A CA 1
ATOM 2922 C C . GLU A 1 405 ? 79.846 21.211 -108.917 1.00 69.75 405 GLU A C 1
ATOM 2924 O O . GLU A 1 405 ? 79.518 22.374 -109.149 1.00 69.75 405 GLU A O 1
ATOM 2929 N N . GLU A 1 406 ? 81.132 20.839 -108.863 1.00 60.50 406 GLU A N 1
ATOM 2930 C CA . GLU A 1 406 ? 82.258 21.739 -109.166 1.00 60.50 406 GLU A CA 1
ATOM 2931 C C . GLU A 1 406 ? 82.563 21.764 -110.677 1.00 60.50 406 GLU A C 1
ATOM 2933 O O . GLU A 1 406 ? 82.730 20.724 -111.321 1.00 60.50 406 GLU A O 1
ATOM 2938 N N . CYS A 1 407 ? 82.649 22.967 -111.256 1.00 55.31 407 CYS A N 1
ATOM 2939 C CA . CYS A 1 407 ? 82.842 23.193 -112.690 1.00 55.31 407 CYS A CA 1
ATOM 2940 C C . CYS A 1 407 ? 84.237 22.749 -113.176 1.00 55.31 407 CYS A C 1
ATOM 2942 O O . CYS A 1 407 ? 85.248 23.316 -112.770 1.00 55.31 407 CYS A O 1
ATOM 2944 N N . THR A 1 408 ? 84.303 21.802 -114.119 1.00 49.91 408 THR A N 1
ATOM 2945 C CA . THR A 1 408 ? 85.537 21.427 -114.836 1.00 49.91 408 THR A CA 1
ATOM 2946 C C . THR A 1 408 ? 85.293 21.389 -116.350 1.00 49.91 408 THR A C 1
ATOM 2948 O O . THR A 1 408 ? 84.522 20.565 -116.834 1.00 49.91 408 THR A O 1
ATOM 2951 N N . GLY A 1 409 ? 85.962 22.263 -117.115 1.00 50.91 409 GLY A N 1
ATOM 2952 C CA . GLY A 1 409 ? 86.078 22.120 -118.576 1.00 50.91 409 GLY A CA 1
ATOM 2953 C C . GLY A 1 409 ? 85.823 23.379 -119.411 1.00 50.91 409 GLY A C 1
ATOM 2954 O O . GLY A 1 409 ? 84.686 23.714 -119.718 1.00 50.91 409 GLY A O 1
ATOM 2955 N N . GLU A 1 410 ? 86.929 24.015 -119.802 1.00 53.25 410 GLU A N 1
ATOM 2956 C CA . GLU A 1 410 ? 87.191 24.841 -120.993 1.00 53.25 410 GLU A CA 1
ATOM 2957 C C . GLU A 1 410 ? 86.005 25.194 -121.922 1.00 53.25 410 GLU A C 1
ATOM 2959 O O . GLU A 1 410 ? 85.573 24.387 -122.747 1.00 53.25 410 GLU A O 1
ATOM 2964 N N . SER A 1 411 ? 85.549 26.453 -121.861 1.00 55.78 411 SER A N 1
ATOM 2965 C CA . SER A 1 411 ? 85.353 27.355 -123.027 1.00 55.78 411 SER A CA 1
ATOM 2966 C C . SER A 1 411 ? 84.509 28.613 -122.750 1.00 55.78 411 SER A C 1
ATOM 2968 O O . SER A 1 411 ? 84.239 29.345 -123.694 1.00 55.78 411 SER A O 1
ATOM 2970 N N . ASP A 1 412 ? 84.168 28.944 -121.496 1.00 60.41 412 ASP A N 1
ATOM 2971 C CA . ASP A 1 412 ? 83.348 30.137 -121.188 1.00 60.41 412 ASP A CA 1
ATOM 2972 C C . ASP A 1 412 ? 83.837 30.976 -119.980 1.00 60.41 412 ASP A C 1
ATOM 2974 O O . ASP A 1 412 ? 83.033 31.579 -119.274 1.00 60.41 412 ASP A O 1
ATOM 2978 N N . CYS A 1 413 ? 85.155 31.100 -119.764 1.00 63.31 413 CYS A N 1
ATOM 2979 C CA . CYS A 1 413 ? 85.729 32.189 -118.949 1.00 63.31 413 CYS A CA 1
ATOM 2980 C C . CYS A 1 413 ? 86.397 33.221 -119.874 1.00 63.31 413 CYS A C 1
ATOM 2982 O O . CYS A 1 413 ? 87.596 33.139 -120.122 1.00 63.31 413 CYS A O 1
ATOM 2984 N N . PRO A 1 414 ? 85.657 34.209 -120.419 1.00 62.91 414 PRO A N 1
ATOM 2985 C CA . PRO A 1 414 ? 86.151 35.091 -121.482 1.00 62.91 414 PRO A CA 1
ATOM 2986 C C . PRO A 1 414 ? 87.263 36.063 -121.051 1.00 62.91 414 PRO A C 1
ATOM 2988 O O . PRO A 1 414 ? 87.746 36.829 -121.882 1.00 62.91 414 PRO A O 1
ATOM 2991 N N . PHE A 1 415 ? 87.619 36.082 -119.764 1.00 67.88 415 PHE A N 1
ATOM 2992 C CA . PHE A 1 415 ? 88.543 37.038 -119.147 1.00 67.88 415 PHE A CA 1
ATOM 2993 C C . PHE A 1 415 ? 89.643 36.371 -118.303 1.00 67.88 415 PHE A C 1
ATOM 2995 O O . PHE A 1 415 ? 90.342 37.081 -117.586 1.00 67.88 415 PHE A O 1
ATOM 3002 N N . ASP A 1 416 ? 89.784 35.046 -118.394 1.00 71.69 416 ASP A N 1
ATOM 3003 C CA . ASP A 1 416 ? 90.945 34.304 -117.888 1.00 71.69 416 ASP A CA 1
ATOM 3004 C C . ASP A 1 416 ? 92.067 34.454 -118.931 1.00 71.69 416 ASP A C 1
ATOM 3006 O O . ASP A 1 416 ? 92.039 33.844 -120.004 1.00 71.69 416 ASP A O 1
ATOM 3010 N N . ALA A 1 417 ? 92.963 35.408 -118.684 1.00 69.62 417 ALA A N 1
ATOM 3011 C CA . ALA A 1 417 ? 94.012 35.795 -119.620 1.00 69.62 417 ALA A CA 1
ATOM 3012 C C . ALA A 1 417 ? 95.239 34.882 -119.507 1.00 69.62 417 ALA A C 1
ATOM 3014 O O . ALA A 1 417 ? 95.952 34.714 -120.501 1.00 69.62 417 ALA A O 1
ATOM 3015 N N . ASN A 1 418 ? 95.455 34.282 -118.332 1.00 75.69 418 ASN A N 1
ATOM 3016 C CA . ASN A 1 418 ? 96.634 33.476 -118.031 1.00 75.69 418 ASN A CA 1
ATOM 3017 C C . ASN A 1 418 ? 96.385 31.951 -118.154 1.00 75.69 418 ASN A C 1
ATOM 3019 O O . ASN A 1 418 ? 97.345 31.172 -118.151 1.00 75.69 418 ASN A O 1
ATOM 3023 N N . GLY A 1 419 ? 95.126 31.529 -118.318 1.00 72.38 419 GLY A N 1
ATOM 3024 C CA . GLY A 1 419 ? 94.695 30.145 -118.503 1.00 72.38 419 GLY A CA 1
ATOM 3025 C C . GLY A 1 419 ? 94.706 29.299 -117.228 1.00 72.38 419 GLY A C 1
ATOM 3026 O O . GLY A 1 419 ? 94.919 28.085 -117.327 1.00 72.38 419 GLY A O 1
ATOM 3027 N N . ASP A 1 420 ? 94.545 29.906 -116.049 1.00 77.06 420 ASP A N 1
ATOM 3028 C CA . ASP A 1 420 ? 94.593 29.220 -114.750 1.00 77.06 420 ASP A CA 1
ATOM 3029 C C . ASP A 1 420 ? 93.229 28.723 -114.235 1.00 77.06 420 ASP A C 1
ATOM 3031 O O . ASP A 1 420 ? 93.184 27.972 -113.255 1.00 77.06 420 ASP A O 1
ATOM 3035 N N . GLY A 1 421 ? 92.136 29.033 -114.938 1.00 70.62 421 GLY A N 1
ATOM 3036 C CA . GLY A 1 421 ? 90.783 28.611 -114.582 1.00 70.62 421 GLY A CA 1
ATOM 3037 C C . GLY A 1 421 ? 90.079 29.527 -113.577 1.00 70.62 421 GLY A C 1
ATOM 3038 O O . GLY A 1 421 ? 88.944 29.228 -113.195 1.00 70.62 421 GLY A O 1
ATOM 3039 N N . GLU A 1 422 ? 90.695 30.644 -113.179 1.00 73.94 422 GLU A N 1
ATOM 3040 C CA . GLU A 1 422 ? 90.100 31.700 -112.360 1.00 73.94 422 GLU A CA 1
ATOM 3041 C C . GLU A 1 422 ? 90.095 33.049 -113.116 1.00 73.94 422 GLU A C 1
ATOM 3043 O O . GLU A 1 422 ? 90.816 33.257 -114.081 1.00 73.94 422 GLU A O 1
ATOM 3048 N N . ILE A 1 423 ? 89.227 33.992 -112.720 1.00 75.19 423 ILE A N 1
ATOM 3049 C CA . ILE A 1 423 ? 89.306 35.392 -113.184 1.00 75.19 423 ILE A CA 1
ATOM 3050 C C . ILE A 1 423 ? 89.743 36.221 -111.983 1.00 75.19 423 ILE A C 1
ATOM 3052 O O . ILE A 1 423 ? 88.940 36.527 -111.094 1.00 75.19 423 ILE A O 1
ATOM 3056 N N . GLY A 1 424 ? 91.026 36.564 -111.940 1.00 76.94 424 GLY A N 1
ATOM 3057 C CA . GLY A 1 424 ? 91.671 37.165 -110.782 1.00 76.94 424 GLY A CA 1
ATOM 3058 C C . GLY A 1 424 ? 92.378 38.486 -111.070 1.00 76.94 424 GLY A C 1
ATOM 3059 O O . GLY A 1 424 ? 92.407 39.030 -112.174 1.00 76.94 424 GLY A O 1
ATOM 3060 N N . SER A 1 425 ? 93.002 39.039 -110.029 1.00 79.94 425 SER A N 1
ATOM 3061 C CA . SER A 1 425 ? 93.868 40.214 -110.180 1.00 79.94 425 SER A CA 1
ATOM 3062 C C . SER A 1 425 ? 95.094 39.927 -111.054 1.00 79.94 425 SER A C 1
ATOM 3064 O O . SER A 1 425 ? 95.652 40.867 -111.618 1.00 79.94 425 SER A O 1
ATOM 3066 N N . ALA A 1 426 ? 95.490 38.655 -111.181 1.00 78.19 426 ALA A N 1
ATOM 3067 C CA . ALA A 1 426 ? 96.578 38.197 -112.037 1.00 78.19 426 ALA A CA 1
ATOM 3068 C C . ALA A 1 426 ? 96.274 38.425 -113.529 1.00 78.19 426 ALA A C 1
ATOM 3070 O O . ALA A 1 426 ? 97.103 39.019 -114.218 1.00 78.19 426 ALA A O 1
ATOM 3071 N N . ASP A 1 427 ? 95.069 38.086 -113.992 1.00 81.44 427 ASP A N 1
ATOM 3072 C CA . ASP A 1 427 ? 94.615 38.325 -115.373 1.00 81.44 427 ASP A CA 1
ATOM 3073 C C . ASP A 1 427 ? 94.538 39.815 -115.703 1.00 81.44 427 ASP A C 1
ATOM 3075 O O . ASP A 1 427 ? 94.972 40.280 -116.760 1.00 81.44 427 ASP A O 1
ATOM 3079 N N . LEU A 1 428 ? 94.039 40.606 -114.747 1.00 80.94 428 LEU A N 1
ATOM 3080 C CA . LEU A 1 428 ? 93.990 42.060 -114.872 1.00 80.94 428 LEU A CA 1
ATOM 3081 C C . LEU A 1 428 ? 95.399 42.669 -114.959 1.00 80.94 428 LEU A C 1
ATOM 3083 O O . LEU A 1 428 ? 95.610 43.638 -115.689 1.00 80.94 428 LEU A O 1
ATOM 3087 N N . LEU A 1 429 ? 96.368 42.116 -114.226 1.00 81.25 429 LEU A N 1
ATOM 3088 C CA . LEU A 1 429 ? 97.772 42.525 -114.284 1.00 81.25 429 LEU A CA 1
ATOM 3089 C C . LEU A 1 429 ? 98.399 42.200 -115.642 1.00 81.25 429 LEU A C 1
ATOM 3091 O O . LEU A 1 429 ? 99.096 43.053 -116.189 1.00 81.25 429 LEU A O 1
ATOM 3095 N N . GLU A 1 430 ? 98.126 41.026 -116.209 1.00 77.50 430 GLU A N 1
ATOM 3096 C CA . GLU A 1 430 ? 98.632 40.632 -117.529 1.00 77.50 430 GLU A CA 1
ATOM 3097 C C . GLU A 1 430 ? 98.065 41.521 -118.645 1.00 77.50 430 GLU A C 1
ATOM 3099 O O . GLU A 1 430 ? 98.820 42.049 -119.471 1.00 77.50 430 GLU A O 1
ATOM 3104 N N . PHE A 1 431 ? 96.764 41.826 -118.585 1.00 78.12 431 PHE A N 1
ATOM 3105 C CA . PHE A 1 431 ? 96.155 42.828 -119.458 1.00 78.12 431 PHE A CA 1
ATOM 3106 C C . PHE A 1 431 ? 96.834 44.198 -119.313 1.00 78.12 431 PHE A C 1
ATOM 3108 O O . PHE A 1 431 ? 97.197 44.808 -120.317 1.00 78.12 431 PHE A O 1
ATOM 3115 N N . LEU A 1 432 ? 97.055 44.686 -118.087 1.00 81.88 432 LEU A N 1
ATOM 3116 C CA . LEU A 1 432 ? 97.681 45.992 -117.838 1.00 81.88 432 LEU A CA 1
ATOM 3117 C C . LEU A 1 432 ? 99.159 46.060 -118.267 1.00 81.88 432 LEU A C 1
ATOM 3119 O O . LEU A 1 432 ? 99.632 47.149 -118.591 1.00 81.88 432 LEU A O 1
ATOM 3123 N N . VAL A 1 433 ? 99.880 44.933 -118.297 1.00 80.38 433 VAL A N 1
ATOM 3124 C CA . VAL A 1 433 ? 101.261 44.853 -118.812 1.00 80.38 433 VAL A CA 1
ATOM 3125 C C . VAL A 1 433 ? 101.295 44.979 -120.338 1.00 80.38 433 VAL A C 1
ATOM 3127 O O . VAL A 1 433 ? 102.149 45.693 -120.875 1.00 80.38 433 VAL A O 1
ATOM 3130 N N . ALA A 1 434 ? 100.363 44.327 -121.037 1.00 76.81 434 ALA A N 1
ATOM 3131 C CA . ALA A 1 434 ? 100.240 44.418 -122.493 1.00 76.81 434 ALA A CA 1
ATOM 3132 C C . ALA A 1 434 ? 99.569 45.730 -122.956 1.00 76.81 434 ALA A C 1
ATOM 3134 O O . ALA A 1 434 ? 99.759 46.177 -124.093 1.00 76.81 434 ALA A O 1
ATOM 3135 N N . TYR A 1 435 ? 98.797 46.375 -122.077 1.00 79.25 435 TYR A N 1
ATOM 3136 C CA . TYR A 1 435 ? 98.015 47.568 -122.384 1.00 79.25 435 TYR A CA 1
ATOM 3137 C C . TYR A 1 435 ? 98.902 48.760 -122.781 1.00 79.25 435 TYR A C 1
ATOM 3139 O O . TYR A 1 435 ? 99.578 49.378 -121.959 1.00 79.25 435 TYR A O 1
ATOM 3147 N N . GLY A 1 436 ? 98.862 49.120 -124.068 1.00 74.88 436 GLY A N 1
ATOM 3148 C CA . GLY A 1 436 ? 99.587 50.264 -124.634 1.00 74.88 436 GLY A CA 1
ATOM 3149 C C . GLY A 1 436 ? 100.872 49.916 -125.395 1.00 74.88 436 GLY A C 1
ATOM 3150 O O . GLY A 1 436 ? 101.509 50.830 -125.920 1.00 74.88 436 GLY A O 1
ATOM 3151 N N . GLN A 1 437 ? 101.239 48.633 -125.502 1.00 80.56 437 GLN A N 1
ATOM 3152 C CA . GLN A 1 437 ? 102.338 48.184 -126.365 1.00 80.56 437 GLN A CA 1
ATOM 3153 C C . GLN A 1 437 ? 101.871 48.028 -127.823 1.00 80.56 437 GLN A C 1
ATOM 3155 O O . GLN A 1 437 ? 100.727 47.659 -128.092 1.00 80.56 437 GLN A O 1
ATOM 3160 N N . ALA A 1 438 ? 102.738 48.345 -128.791 1.00 74.56 438 ALA A N 1
ATOM 3161 C CA . ALA A 1 438 ? 102.433 48.120 -130.202 1.00 74.56 438 ALA A CA 1
ATOM 3162 C C . ALA A 1 438 ? 102.476 46.614 -130.498 1.00 74.56 438 ALA A C 1
ATOM 3164 O O . ALA A 1 438 ? 103.437 45.951 -130.129 1.00 74.56 438 ALA A O 1
ATOM 3165 N N . CYS A 1 439 ? 101.480 46.079 -131.215 1.00 68.50 439 CYS A N 1
ATOM 3166 C CA . CYS A 1 439 ? 101.371 44.640 -131.507 1.00 68.50 439 CYS A CA 1
ATOM 3167 C C . CYS A 1 439 ? 102.570 44.029 -132.258 1.00 68.50 439 CYS A C 1
ATOM 3169 O O . CYS A 1 439 ? 102.630 42.819 -132.408 1.00 68.50 439 CYS A O 1
ATOM 3171 N N . SER A 1 440 ? 103.494 44.837 -132.783 1.00 68.62 440 SER A N 1
ATOM 3172 C CA . SER A 1 440 ? 104.745 44.349 -133.373 1.00 68.62 440 SER A CA 1
ATOM 3173 C C . SER A 1 440 ? 105.804 43.941 -132.342 1.00 68.62 440 SER A C 1
ATOM 3175 O O . SER A 1 440 ? 106.788 43.323 -132.737 1.00 68.62 440 SER A O 1
ATOM 3177 N N . ASP A 1 441 ? 105.610 44.295 -131.068 1.00 61.69 441 ASP A N 1
ATOM 3178 C CA . ASP A 1 441 ? 106.534 44.046 -129.953 1.00 61.69 441 ASP A CA 1
ATOM 3179 C C . ASP A 1 441 ? 105.917 43.151 -128.848 1.00 61.69 441 ASP A C 1
ATOM 3181 O O . ASP A 1 441 ? 106.515 43.019 -127.779 1.00 61.69 441 ASP A O 1
ATOM 3185 N N . LEU A 1 442 ? 104.742 42.551 -129.106 1.00 59.31 442 LEU A N 1
ATOM 3186 C CA . LEU A 1 442 ? 104.020 41.617 -128.224 1.00 59.31 442 LEU A CA 1
ATOM 3187 C C . LEU A 1 442 ? 104.152 40.165 -128.696 1.00 59.31 442 LEU A C 1
ATOM 3189 O O . LEU A 1 442 ? 104.045 39.935 -129.926 1.00 59.31 442 LEU A O 1
#

pLDDT: mean 86.92, std 7.99, range [49.91, 96.88]

Sequence (442 aa):
MYGTDSAPWEMISTADDGFYNDALGADFGGSVNPMFFPMVPSLEFDSWFTIGAEPGDDDGINSAFDAALTSMADFNSGGDFIVDTFVGGSVFIVPGANDQGVPVNGKVLLGQFTTSGVVSALVNVQFRDANQESLYAEGMALTFPAPGVGCTDENACNYDPEAVIDAGCVYPEEFYNCEGCINDTDGDGVCDELELEGCTDSSACNYDSSATDDDGSCLQNDLCGVCGGDNSSCSGCTDSSACNYDSSSTLDDGSCTYPEMYYDCNGNCVNDTDGDGICDELEVPGCTDADADNYNSDATDDDGSCEYLGCTNPAADNYDEGANVDDGSCIIYGCTNQAADNYNEEATDDDGSCVASGCTYVGATNYDPVNTSDDGSCIFLGCTDSTALNFIAHANSDDGSCVFEECTGESDCPFDANGDGEIGSADLLEFLVAYGQACSDL

Foldseek 3Di:
DWAEQVFKWKKAWPFPQAWDADPQEDQAALSAAPVCCVVPVSSVRHKYFAWQDHHNDPRQKDKDADPPDCQSVCVNSRHMRIFNHHVIMDIDHDVPPDCRNPDDVNDTGTIHTDGPGKIWTFDKDWDADPVRDIDIDTRDIDIPPDFQEWACDPQFLGHDVRHPHYNDGHHADVQAGSVAGPADPPPQRDHPVLADEDCCDPQFPRHDPSGPDYPVPGFHQDPVRDTNDPLPVQEDCCDPQFLRHDPSHPHYPVNGHHADVQAHSVRAGPADPPPPRAHPVRADEDCCDPQFPRHDPNGDHDPVRGADEDCCDPQFPRHDPPGPDYPVPGAHEDCCPPQFPGHDPPHPDYPVPGAHEDCCDPQFPGHDVRHPHHPPNGAHEDCCDPQFPGHDVPHPHYPPPGHHDDDDDDDPPPQPQPPPPDNDVVSVVVCVVCPPDDPVVD

Radius of gyration: 79.96 Å; chains: 1; bounding box: 172×72×206 Å

Secondary structure (DSSP, 8-state):
-EEBTTB-EEEEE--TT-B---TT--SBGGGS-GGGTTT-GGGGG--EE-SSPPTTS----EEEE-TT--HHHHHHTT--EEE-SSS-EEEE--BTTBSTTSPBTTB---EE--BSS-EEEEEEEEEE-TT--EEEEEEEEEEESPTTEEB--TTSTTB-TT-SEE-----PPTTEETTEESS-SSSSSS-GGG--EE---TTSTT--TT--EE-S----B-TTS-BT--SGGGEE---TTSTT--TT--EE-S----PPTTB-TTS-BS--SSSSSS-GGG--BS---TTSTT--TT--B--S----EEB--TTSTTB-TT-SEE-S----BSB--TTSTTB-TT-SB--S---EES---TTSTT--TTEEE--S----BS---TTSTT--TT--B--S----PPP--SS--TT-SSSSSS--HHHHHHHHHHTT--TT--